Protein AF-0000000084945808 (afdb_homodimer)

Radius of gyration: 33.55 Å; Cα contacts (8 Å, |Δi|>4): 1418; chains: 2; bounding box: 160×93×65 Å

pLDDT: mean 88.66, std 17.05, range [27.62, 98.94]

Solvent-accessible surface area (backbone atoms only — not comparable to full-atom values): 38827 Å² total; per-residue (Å²): 116,73,78,64,50,66,64,60,63,72,65,63,84,70,68,75,80,68,72,74,66,69,70,68,73,70,74,68,76,64,56,62,34,57,46,80,32,46,63,81,86,49,52,31,32,42,55,72,79,86,47,75,43,38,55,60,51,22,72,74,26,59,91,43,71,42,35,50,48,57,44,52,52,50,53,59,63,38,43,81,81,48,42,43,88,70,27,36,29,32,68,32,83,75,76,38,58,71,49,48,53,45,34,59,40,77,38,76,53,55,82,82,39,74,43,30,55,34,49,52,47,85,40,68,58,89,85,37,58,31,36,40,36,54,72,48,74,47,52,36,32,31,23,36,76,57,90,94,40,74,44,82,62,30,35,38,34,35,41,31,33,45,61,20,35,69,86,69,41,77,47,84,63,82,70,58,61,69,60,51,51,51,54,44,57,52,34,50,53,37,48,50,53,48,39,46,70,35,86,96,38,46,88,46,35,32,38,43,30,29,29,43,52,51,55,68,79,74,38,93,54,60,41,42,53,42,35,38,24,59,23,64,102,46,80,38,74,76,42,79,47,57,50,46,69,35,52,45,92,35,71,66,32,34,73,70,36,50,68,62,42,51,38,48,50,51,46,50,51,50,51,45,70,70,40,92,41,66,61,46,74,41,34,40,35,37,28,51,78,83,36,67,53,33,34,43,30,46,37,38,41,54,69,53,46,44,63,54,46,51,37,50,52,30,43,51,36,51,44,44,57,71,60,52,78,77,32,31,36,38,34,45,32,24,43,96,88,37,78,48,32,40,34,40,22,49,57,90,50,69,33,39,52,44,66,70,119,116,75,78,66,55,68,64,61,69,70,65,64,85,69,71,76,82,69,73,77,72,67,73,69,73,69,75,67,77,63,57,63,33,57,46,82,33,48,63,81,86,49,53,31,33,42,57,72,78,86,47,75,43,38,56,60,50,21,72,74,26,62,92,42,72,43,36,52,48,56,42,52,50,50,52,58,65,38,42,82,81,48,43,42,87,70,29,35,29,30,69,33,82,74,75,38,57,71,50,49,54,44,35,57,39,76,38,75,52,55,82,82,40,74,43,31,55,33,48,52,46,84,38,69,57,88,85,35,60,32,34,40,36,52,71,49,74,46,53,36,32,32,22,36,76,58,89,94,42,74,44,82,63,30,35,36,33,35,41,30,32,47,62,20,35,68,86,69,39,77,46,85,64,82,68,57,62,69,60,54,52,53,50,45,56,53,34,51,53,37,48,52,54,46,41,48,70,35,85,95,37,47,88,46,36,32,40,41,29,29,29,43,50,51,54,69,79,72,38,94,54,62,40,42,52,43,34,38,23,58,24,64,101,45,81,39,73,74,43,78,47,55,51,48,70,34,50,45,93,36,71,66,33,35,73,70,36,50,67,62,42,52,37,48,50,50,47,50,51,52,52,44,69,70,40,92,42,66,62,47,73,40,34,39,36,36,26,50,76,81,36,69,53,33,35,42,30,44,37,37,40,55,71,53,47,42,62,54,47,52,38,50,53,29,44,50,36,52,43,46,56,71,60,53,78,77,34,31,36,38,34,44,31,24,41,95,89,37,77,48,32,40,34,41,22,48,58,89,50,70,32,39,52,44,66,73,118

Foldseek 3Di:
DVVVVVVPPVPPPPDDPPPPPVPPPCPVQFDWDDCVVDDQLDATETDDDDAPCVVLVCVVDVPAPQNCVVVSVLSNVCCVPAPRVFKHKYFDDPCHPVNFCLQQPAEQDCVVRVLHLFDHQQDDFQNAHRKGFFSGKGKMWIFGDDPSDTHTQEMEIEGETQIDHPVRHFDLDDHDVVRSLVSQVVNLQSVLVVLCVDPSRVQHKYWYWYWYADRVSVDNAGTGIFWIFTAGNHTGDIDGWDKDKDKPPDPVVCVLCVLVNVLVVVLVVQLCVLAPDDKDKMKMFIDTPSHTAEMEIEIEHADDDVVRVVSSQVSSQVSCQVRDADHKYKYFYDYPRHTAKIWTDHHPGGIDIGGPD/DVVVVVVPPVPPPPDDPPPPPPPPPCPVQFDWDDCVVDDQLDATETEDDDAPCVVLVCVVDVPAPQNCVVVSVLSNVCCVPAPRVFKHKYFDDPCHPVNFCLQQPAEQDCVVRVLHLFDHQQDDFQNAHRKGFFSGKGKMWIFGDDPSDTHTQEMEIEGETQIDHPVRHFDLDDHDVVSSLVSLVVNLQSVLVVLCVDPSRVQHKYWYWYWYADRPSVDRAGTGIFWIFTAGNHTHDIDGWDKDKDKPPDPVVCVLCVLVNVLVVVLVVQLCVLAPDDKDKMKMFIDTPSHTAEMEIEIEHADDDVVRVVSSQVSSQVSCQVRDADHKYKYFYDYPRHTAWIWTDHHPGGIDIGGPD

Nearest PDB structures (foldseek):
  4hn3-assembly1_A  TM=8.907E-01  e=7.236E-29  Listeria monocytogenes EGD-e
  4hn3-assembly2_C  TM=8.906E-01  e=4.549E-28  Listeria monocytogenes EGD-e
  4hn3-assembly2_D  TM=8.856E-01  e=1.580E-27  Listeria monocytogenes EGD-e
  3ib5-assembly1_A-2  TM=8.619E-01  e=2.045E-25  Ligilactobacillus salivarius UCC118
  3n2q-assembly1_A-2  TM=5.381E-01  e=2.049E-19  Bacillus cereus ATCC 14579

Sequence (714 aa):
MKKIVALLAIALVLSGCSDAKETVENQTANDVSTTDSLDDSFYRVVNFNTNLSREDYYTAFGNTMDFQTIGRELQILSTDHFSTNDYYMSEGQYLKTDDMNQLLKRSEDTSKYPYTLQAQRGTTIGGVANPIMVSTVHEQDYYEKNGSEYVLKGLSLAIVLDPRDEKNERLDTSLDESLVVDFGREAISKLYKYLQSKKDLKDIPANICVYYATNTNESDINGRYILKSYCDGSVGNIETLDYKNYMFTSTEATAADEDTASQFEIFKSNMKKAATEAVGVIGYGRYKNGQIQSMKINLKVNIKTYTELLYLISTAADELNTQFSGFDIKVLVSSQDQLEALIVKDKGEDAKSILLYMKKIVALLAIALVLSGCSDAKETVENQTANDVSTTDSLDDSFYRVVNFNTNLSREDYYTAFGNTMDFQTIGRELQILSTDHFSTNDYYMSEGQYLKTDDMNQLLKRSEDTSKYPYTLQAQRGTTIGGVANPIMVSTVHEQDYYEKNGSEYVLKGLSLAIVLDPRDEKNERLDTSLDESLVVDFGREAISKLYKYLQSKKDLKDIPANICVYYATNTNESDINGRYILKSYCDGSVGNIETLDYKNYMFTSTEATAADEDTASQFEIFKSNMKKAATEAVGVIGYGRYKNGQIQSMKINLKVNIKTYTELLYLISTAADELNTQFSGFDIKVLVSSQDQLEALIVKDKGEDAKSILLY

InterPro domains:
  IPR011426 CamS sex pheromone cAM373 [PF07537] (54-350)

Structure (mmCIF, N/CA/C/O backbone):
data_AF-0000000084945808-model_v1
#
loop_
_entity.id
_entity.type
_entity.pdbx_description
1 polymer 'CamS sex pheromone family protein'
#
loop_
_atom_site.group_PDB
_atom_site.id
_atom_site.type_symbol
_atom_site.label_atom_id
_atom_site.label_alt_id
_atom_site.label_comp_id
_atom_site.label_asym_id
_atom_site.label_entity_id
_atom_site.label_seq_id
_atom_site.pdbx_PDB_ins_code
_atom_site.Cartn_x
_atom_site.Cartn_y
_atom_site.Cartn_z
_atom_site.occupancy
_atom_site.B_iso_or_equiv
_atom_site.auth_seq_id
_atom_site.auth_comp_id
_atom_site.auth_asym_id
_atom_site.auth_atom_id
_atom_site.pdbx_PDB_model_num
ATOM 1 N N . MET A 1 1 ? -78.438 -39.688 4.328 1 27.62 1 MET A N 1
ATOM 2 C CA . MET A 1 1 ? -78.125 -39.375 2.936 1 27.62 1 MET A CA 1
ATOM 3 C C . MET A 1 1 ? -77.312 -38.062 2.832 1 27.62 1 MET A C 1
ATOM 5 O O . MET A 1 1 ? -76.562 -37.844 1.891 1 27.62 1 MET A O 1
ATOM 9 N N . LYS A 1 2 ? -77.875 -37.062 3.684 1 31.89 2 LYS A N 1
ATOM 10 C CA . LYS A 1 2 ? -77.438 -35.688 3.504 1 31.89 2 LYS A CA 1
ATOM 11 C C . LYS A 1 2 ? -76 -35.531 3.99 1 31.89 2 LYS A C 1
ATOM 13 O O . LYS A 1 2 ? -75.25 -34.656 3.523 1 31.89 2 LYS A O 1
ATOM 18 N N . LYS A 1 3 ? -75.688 -36.219 5.211 1 35.91 3 LYS A N 1
ATOM 19 C CA . LYS A 1 3 ? -74.375 -36.094 5.855 1 35.91 3 LYS A CA 1
ATOM 20 C C . LYS A 1 3 ? -73.312 -36.688 4.973 1 35.91 3 LYS A C 1
ATOM 22 O O . LYS A 1 3 ? -72.125 -36.406 5.164 1 35.91 3 LYS A O 1
ATOM 27 N N . ILE A 1 4 ? -73.688 -37.781 4.258 1 37.44 4 ILE A N 1
ATOM 28 C CA . ILE A 1 4 ? -72.75 -38.562 3.455 1 37.44 4 ILE A CA 1
ATOM 29 C C . ILE A 1 4 ? -72.312 -37.75 2.238 1 37.44 4 ILE A C 1
ATOM 31 O O . ILE A 1 4 ? -71.312 -38.062 1.622 1 37.44 4 ILE A O 1
ATOM 35 N N . VAL A 1 5 ? -73.312 -36.844 1.818 1 37.97 5 VAL A N 1
ATOM 36 C CA . VAL A 1 5 ? -73.062 -36.25 0.502 1 37.97 5 VAL A CA 1
ATOM 37 C C . VAL A 1 5 ? -71.938 -35.219 0.594 1 37.97 5 VAL A C 1
ATOM 39 O O . VAL A 1 5 ? -71.312 -34.875 -0.417 1 37.97 5 VAL A O 1
ATOM 42 N N . ALA A 1 6 ? -71.938 -34.531 1.874 1 38.06 6 ALA A N 1
ATOM 43 C CA . ALA A 1 6 ? -71.062 -33.375 1.894 1 38.06 6 ALA A CA 1
ATOM 44 C C . ALA A 1 6 ? -69.625 -33.844 1.805 1 38.06 6 ALA A C 1
ATOM 46 O O . ALA A 1 6 ? -68.688 -33 1.565 1 38.06 6 ALA A O 1
ATOM 47 N N . LEU A 1 7 ? -69.312 -35.156 2.301 1 36.16 7 LEU A N 1
ATOM 48 C CA . LEU A 1 7 ? -67.938 -35.625 2.346 1 36.16 7 LEU A CA 1
ATOM 49 C C . LEU A 1 7 ? -67.375 -35.781 0.939 1 36.16 7 LEU A C 1
ATOM 51 O O . LEU A 1 7 ? -66.188 -35.719 0.754 1 36.16 7 LEU A O 1
ATOM 55 N N . LEU A 1 8 ? -68.312 -36.219 0.034 1 35.69 8 LEU A N 1
ATOM 56 C CA . LEU A 1 8 ? -67.75 -36.688 -1.244 1 35.69 8 LEU A CA 1
ATOM 57 C C . LEU A 1 8 ? -67.25 -35.5 -2.072 1 35.69 8 LEU A C 1
ATOM 59 O O . LEU A 1 8 ? -66.438 -35.719 -3.002 1 35.69 8 LEU A O 1
ATOM 63 N N . ALA A 1 9 ? -68 -34.312 -1.856 1 34.5 9 ALA A N 1
ATOM 64 C CA . ALA A 1 9 ? -67.688 -33.344 -2.891 1 34.5 9 ALA A CA 1
ATOM 65 C C . ALA A 1 9 ? -66.25 -32.875 -2.814 1 34.5 9 ALA A C 1
ATOM 67 O O . ALA A 1 9 ? -65.75 -32.25 -3.752 1 34.5 9 ALA A O 1
ATOM 68 N N . ILE A 1 10 ? -65.625 -32.906 -1.558 1 36.53 10 ILE A N 1
ATOM 69 C CA . ILE A 1 10 ? -64.375 -32.156 -1.452 1 36.53 10 ILE A CA 1
ATOM 70 C C . ILE A 1 10 ? -63.25 -32.844 -2.221 1 36.53 10 ILE A C 1
ATOM 72 O O . ILE A 1 10 ? -62.125 -32.375 -2.256 1 36.53 10 ILE A O 1
ATOM 76 N N . ALA A 1 11 ? -63.469 -34.125 -2.656 1 33.69 11 ALA A N 1
ATOM 77 C CA . ALA A 1 11 ? -62.375 -34.906 -3.201 1 33.69 11 ALA A CA 1
ATOM 78 C C . ALA A 1 11 ? -61.844 -34.281 -4.492 1 33.69 11 ALA A C 1
ATOM 80 O O . ALA A 1 11 ? -60.75 -34.625 -4.934 1 33.69 11 ALA A O 1
ATOM 81 N N . LEU A 1 12 ? -62.812 -33.75 -5.305 1 33.94 12 LEU A N 1
ATOM 82 C CA . LEU A 1 12 ? -62.438 -33.75 -6.711 1 33.94 12 LEU A CA 1
ATOM 83 C C . LEU A 1 12 ? -61.312 -32.75 -6.965 1 33.94 12 LEU A C 1
ATOM 85 O O . LEU A 1 12 ? -60.656 -32.781 -8.008 1 33.94 12 LEU A O 1
ATOM 89 N N . VAL A 1 13 ? -61.5 -31.531 -6.43 1 36.06 13 VAL A N 1
ATOM 90 C CA . VAL A 1 13 ? -60.812 -30.469 -7.176 1 36.06 13 VAL A CA 1
ATOM 91 C C . VAL A 1 13 ? -59.312 -30.578 -6.961 1 36.06 13 VAL A C 1
ATOM 93 O O . VAL A 1 13 ? -58.688 -29.625 -6.508 1 36.06 13 VAL A O 1
ATOM 96 N N . LEU A 1 14 ? -58.719 -31.688 -6.41 1 33.16 14 LEU A N 1
ATOM 97 C CA . LEU A 1 14 ? -57.281 -31.688 -6.105 1 33.16 14 LEU A CA 1
ATOM 98 C C . LEU A 1 14 ? -56.438 -31.734 -7.383 1 33.16 14 LEU A C 1
ATOM 100 O O . LEU A 1 14 ? -55.25 -31.984 -7.34 1 33.16 14 LEU A O 1
ATOM 104 N N . SER A 1 15 ? -57.094 -31.906 -8.547 1 30.09 15 SER A N 1
ATOM 105 C CA . SER A 1 15 ? -56.25 -32.438 -9.609 1 30.09 15 SER A CA 1
ATOM 106 C C . SER A 1 15 ? -55.094 -31.516 -9.906 1 30.09 15 SER A C 1
ATOM 108 O O . SER A 1 15 ? -53.938 -31.938 -9.914 1 30.09 15 SER A O 1
ATOM 110 N N . GLY A 1 16 ? -55.125 -30.766 -11.141 1 33.69 16 GLY A N 1
ATOM 111 C CA . GLY A 1 16 ? -54.219 -30.656 -12.273 1 33.69 16 GLY A CA 1
ATOM 112 C C . GLY A 1 16 ? -53.188 -29.562 -12.117 1 33.69 16 GLY A C 1
ATOM 113 O O . GLY A 1 16 ? -52.75 -28.969 -13.102 1 33.69 16 GLY A O 1
ATOM 114 N N . CYS A 1 17 ? -53.156 -28.906 -10.969 1 31.34 17 CYS A N 1
ATOM 115 C CA . CYS A 1 17 ? -52.188 -27.828 -11.062 1 31.34 17 CYS A CA 1
ATOM 116 C C . CYS A 1 17 ? -50.812 -28.359 -11.43 1 31.34 17 CYS A C 1
ATOM 118 O O . CYS A 1 17 ? -50.188 -29.031 -10.617 1 31.34 17 CYS A O 1
ATOM 120 N N . SER A 1 18 ? -50.688 -28.875 -12.734 1 32.44 18 SER A N 1
ATOM 121 C CA . SER A 1 18 ? -49.375 -29.078 -13.289 1 32.44 18 SER A CA 1
ATOM 122 C C . SER A 1 18 ? -48.438 -27.906 -12.961 1 32.44 18 SER A C 1
ATOM 124 O O . SER A 1 18 ? -48.781 -26.75 -13.219 1 32.44 18 SER A O 1
ATOM 126 N N . ASP A 1 19 ? -47.875 -28.016 -11.883 1 30.97 19 ASP A N 1
ATOM 127 C CA . ASP A 1 19 ? -46.844 -27.062 -11.508 1 30.97 19 ASP A CA 1
ATOM 128 C C . ASP A 1 19 ? -45.875 -26.812 -12.664 1 30.97 19 ASP A C 1
ATOM 130 O O . ASP A 1 19 ? -45.094 -27.688 -13.047 1 30.97 19 ASP A O 1
ATOM 134 N N . ALA A 1 20 ? -46.406 -26.109 -13.68 1 32.78 20 ALA A N 1
ATOM 135 C CA . ALA A 1 20 ? -45.438 -25.531 -14.602 1 32.78 20 ALA A CA 1
ATOM 136 C C . ALA A 1 20 ? -44.219 -25 -13.844 1 32.78 20 ALA A C 1
ATOM 138 O O . ALA A 1 20 ? -44.281 -23.953 -13.195 1 32.78 20 ALA A O 1
ATOM 139 N N . LYS A 1 21 ? -43.594 -25.938 -13.25 1 31.38 21 LYS A N 1
ATOM 140 C CA . LYS A 1 21 ? -42.25 -25.5 -12.898 1 31.38 21 LYS A CA 1
ATOM 141 C C . LYS A 1 21 ? -41.531 -24.938 -14.117 1 31.38 21 LYS A C 1
ATOM 143 O O . LYS A 1 21 ? -41.125 -25.688 -15.008 1 31.38 21 LYS A O 1
ATOM 148 N N . GLU A 1 22 ? -42 -23.859 -14.578 1 30.77 22 GLU A N 1
ATOM 149 C CA . GLU A 1 22 ? -41.031 -23.156 -15.422 1 30.77 22 GLU A CA 1
ATOM 150 C C . GLU A 1 22 ? -39.625 -23.297 -14.875 1 30.77 22 GLU A C 1
ATOM 152 O O . GLU A 1 22 ? -39.344 -22.922 -13.742 1 30.77 22 GLU A O 1
ATOM 157 N N . THR A 1 23 ? -39.062 -24.344 -15.195 1 29.98 23 THR A N 1
ATOM 158 C CA . THR A 1 23 ? -37.625 -24.359 -15.062 1 29.98 23 THR A CA 1
ATOM 159 C C . THR A 1 23 ? -37.031 -23.047 -15.547 1 29.98 23 THR A C 1
ATOM 161 O O . THR A 1 23 ? -37 -22.766 -16.75 1 29.98 23 THR A O 1
ATOM 164 N N . VAL A 1 24 ? -37.406 -21.953 -14.922 1 31.02 24 VAL A N 1
ATOM 165 C CA . VAL A 1 24 ? -36.5 -20.844 -15.148 1 31.02 24 VAL A CA 1
ATOM 166 C C . VAL A 1 24 ? -35.062 -21.359 -15.219 1 31.02 24 VAL A C 1
ATOM 168 O O . VAL A 1 24 ? -34.5 -21.812 -14.219 1 31.02 24 VAL A O 1
ATOM 171 N N . GLU A 1 25 ? -34.75 -22 -16.25 1 31.81 25 GLU A N 1
ATOM 172 C CA . GLU A 1 25 ? -33.344 -22.062 -16.531 1 31.81 25 GLU A CA 1
ATOM 173 C C . GLU A 1 25 ? -32.625 -20.781 -16.125 1 31.81 25 GLU A C 1
ATOM 175 O O . GLU A 1 25 ? -32.844 -19.719 -16.734 1 31.81 25 GLU A O 1
ATOM 180 N N . ASN A 1 26 ? -32.531 -20.484 -14.945 1 32.12 26 ASN A N 1
ATOM 181 C CA . ASN A 1 26 ? -31.672 -19.438 -14.367 1 32.12 26 ASN A CA 1
ATOM 182 C C . ASN A 1 26 ? -30.328 -19.375 -15.07 1 32.12 26 ASN A C 1
ATOM 184 O O . ASN A 1 26 ? -29.422 -20.156 -14.766 1 32.12 26 ASN A O 1
ATOM 188 N N . GLN A 1 27 ? -30.219 -19.203 -16.281 1 36.25 27 GLN A N 1
ATOM 189 C CA . GLN A 1 27 ? -28.938 -18.719 -16.828 1 36.25 27 GLN A CA 1
ATOM 190 C C . GLN A 1 27 ? -28.328 -17.656 -15.922 1 36.25 27 GLN A C 1
ATOM 192 O O . GLN A 1 27 ? -28.797 -16.531 -15.875 1 36.25 27 GLN A O 1
ATOM 197 N N . THR A 1 28 ? -27.953 -17.969 -14.781 1 40.5 28 THR A N 1
ATOM 198 C CA . THR A 1 28 ? -27.203 -17.047 -13.93 1 40.5 28 THR A CA 1
ATOM 199 C C . THR A 1 28 ? -26.062 -16.406 -14.711 1 40.5 28 THR A C 1
ATOM 201 O O . THR A 1 28 ? -25.172 -17.094 -15.211 1 40.5 28 THR A O 1
ATOM 204 N N . ALA A 1 29 ? -26.312 -15.406 -15.398 1 47.19 29 ALA A N 1
ATOM 205 C CA . ALA A 1 29 ? -25.266 -14.562 -15.977 1 47.19 29 ALA A CA 1
ATOM 206 C C . ALA A 1 29 ? -24.016 -14.57 -15.102 1 47.19 29 ALA A C 1
ATOM 208 O O . ALA A 1 29 ? -24.047 -14.133 -13.953 1 47.19 29 ALA A O 1
ATOM 209 N N . ASN A 1 30 ? -23.094 -15.531 -15.508 1 59.5 30 ASN A N 1
ATOM 210 C CA . ASN A 1 30 ? -21.812 -15.477 -14.797 1 59.5 30 ASN A CA 1
ATOM 211 C C . ASN A 1 30 ? -21.234 -14.07 -14.797 1 59.5 30 ASN A C 1
ATOM 213 O O . ASN A 1 30 ? -21.25 -13.391 -15.82 1 59.5 30 ASN A O 1
ATOM 217 N N . ASP A 1 31 ? -20.906 -13.555 -13.648 1 77.75 31 ASP A N 1
ATOM 218 C CA . ASP A 1 31 ? -20.25 -12.25 -13.555 1 77.75 31 ASP A CA 1
ATOM 219 C C . ASP A 1 31 ? -18.828 -12.32 -14.086 1 77.75 31 ASP A C 1
ATOM 221 O O . ASP A 1 31 ? -18.094 -13.281 -13.812 1 77.75 31 ASP A O 1
ATOM 225 N N . VAL A 1 32 ? -18.578 -11.633 -15.164 1 82.25 32 VAL A N 1
ATOM 226 C CA . VAL A 1 32 ? -17.234 -11.523 -15.742 1 82.25 32 VAL A CA 1
ATOM 227 C C . VAL A 1 32 ? -16.609 -10.18 -15.359 1 82.25 32 VAL A C 1
ATOM 229 O O . VAL A 1 32 ? -17.281 -9.148 -15.398 1 82.25 32 VAL A O 1
ATOM 232 N N . SER A 1 33 ? -15.383 -10.312 -14.945 1 81.12 33 SER A N 1
ATOM 233 C CA . SER A 1 33 ? -14.672 -9.078 -14.617 1 81.12 33 SER A CA 1
ATOM 234 C C . SER A 1 33 ? -14.164 -8.383 -15.875 1 81.12 33 SER A C 1
ATOM 236 O O . SER A 1 33 ? -14.094 -9 -16.953 1 81.12 33 SER A O 1
ATOM 238 N N . THR A 1 34 ? -13.891 -7.117 -15.789 1 82.5 34 THR A N 1
ATOM 239 C CA . THR A 1 34 ? -13.102 -6.434 -16.812 1 82.5 34 THR A CA 1
ATOM 240 C C . THR A 1 34 ? -11.633 -6.359 -16.406 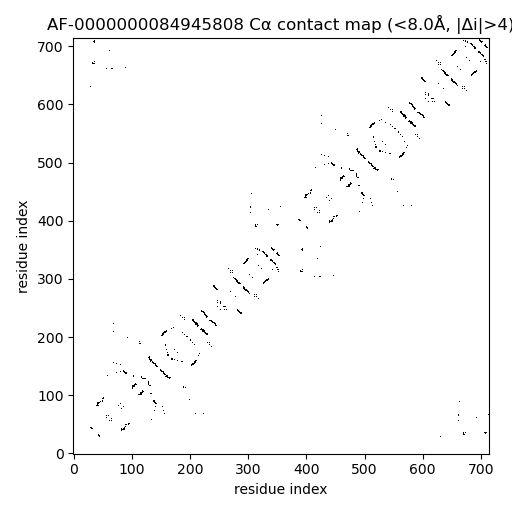1 82.5 34 THR A C 1
ATOM 242 O O . THR A 1 34 ? -11.258 -6.848 -15.336 1 82.5 34 THR A O 1
ATOM 245 N N . THR A 1 35 ? -10.781 -5.949 -17.266 1 83.56 35 THR A N 1
ATOM 246 C CA . THR A 1 35 ? -9.375 -5.711 -16.938 1 83.56 35 THR A CA 1
ATOM 247 C C . THR A 1 35 ? -9.023 -4.238 -17.141 1 83.56 35 THR A C 1
ATOM 249 O O . THR A 1 35 ? -7.855 -3.898 -17.328 1 83.56 35 THR A O 1
ATOM 252 N N . ASP A 1 36 ? -10.055 -3.375 -17.094 1 86.94 36 ASP A N 1
ATOM 253 C CA . ASP A 1 36 ? -9.867 -1.967 -17.422 1 86.94 36 ASP A CA 1
ATOM 254 C C . ASP A 1 36 ? -8.875 -1.301 -16.469 1 86.94 36 ASP A C 1
ATOM 256 O O . ASP A 1 36 ? -8.133 -0.402 -16.875 1 86.94 36 ASP A O 1
ATOM 260 N N . SER A 1 37 ? -8.852 -1.752 -15.266 1 92.5 37 SER A N 1
ATOM 261 C CA . SER A 1 37 ? -7.984 -1.131 -14.266 1 92.5 37 SER A CA 1
ATOM 262 C C . SER A 1 37 ? -6.609 -1.787 -14.242 1 92.5 37 SER A C 1
ATOM 264 O O . SER A 1 37 ? -5.734 -1.376 -13.484 1 92.5 37 SER A O 1
ATOM 266 N N . LEU A 1 38 ? -6.441 -2.873 -15 1 92.75 38 LEU A N 1
ATOM 267 C CA . LEU A 1 38 ? -5.211 -3.654 -15.062 1 92.75 38 LEU A CA 1
ATOM 268 C C . LEU A 1 38 ? -4.547 -3.516 -16.422 1 92.75 38 LEU A C 1
ATOM 270 O O . LEU A 1 38 ? -5.094 -2.873 -17.328 1 92.75 38 LEU A O 1
ATOM 274 N N . ASP A 1 39 ? -3.359 -3.986 -16.594 1 88.06 39 ASP A N 1
ATOM 275 C CA . ASP A 1 39 ? -2.707 -3.918 -17.891 1 88.06 39 ASP A CA 1
ATOM 276 C C . ASP A 1 39 ? -3.105 -5.105 -18.766 1 88.06 39 ASP A C 1
ATOM 278 O O . ASP A 1 39 ? -3.893 -5.957 -18.359 1 88.06 39 ASP A O 1
ATOM 282 N N . ASP A 1 40 ? -2.609 -5.219 -19.984 1 90.38 40 ASP A N 1
ATOM 283 C CA . ASP A 1 40 ? -3.059 -6.176 -20.984 1 90.38 40 ASP A CA 1
ATOM 284 C C . ASP A 1 40 ? -2.521 -7.574 -20.703 1 90.38 40 ASP A C 1
ATOM 286 O O . ASP A 1 40 ? -2.84 -8.531 -21.406 1 90.38 40 ASP A O 1
ATOM 290 N N . SER A 1 41 ? -1.796 -7.699 -19.656 1 91.44 41 SER A N 1
ATOM 291 C CA . SER A 1 41 ? -1.237 -9.008 -19.328 1 91.44 41 SER A CA 1
ATOM 292 C C . SER A 1 41 ? -2.195 -9.82 -18.469 1 91.44 41 SER A C 1
ATOM 294 O O . SER A 1 41 ? -1.953 -11 -18.203 1 91.44 41 SER A O 1
ATOM 296 N N . PHE A 1 42 ? -3.318 -9.258 -18.078 1 94.19 42 PHE A N 1
ATOM 297 C CA . PHE A 1 42 ? -4.27 -9.938 -17.203 1 94.19 42 PHE A CA 1
ATOM 298 C C . PHE A 1 42 ? -5.453 -10.469 -18.016 1 94.19 42 PHE A C 1
ATOM 300 O O . PHE A 1 42 ? -5.801 -9.914 -19.062 1 94.19 42 PHE A O 1
ATOM 307 N N . TYR A 1 43 ? -6.086 -11.516 -17.516 1 95.19 43 TYR A N 1
ATOM 308 C CA . TYR A 1 43 ? -7.262 -12.125 -18.125 1 95.19 43 TYR A CA 1
ATOM 309 C C . TYR A 1 43 ? -8.547 -11.539 -17.547 1 95.19 43 TYR A C 1
ATOM 311 O O . TYR A 1 43 ? -8.586 -11.164 -16.375 1 95.19 43 TYR A O 1
ATOM 319 N N . ARG A 1 44 ? -9.539 -11.469 -18.422 1 93.88 44 ARG A N 1
ATOM 320 C CA . ARG A 1 44 ? -10.891 -11.336 -17.875 1 93.88 44 ARG A CA 1
ATOM 321 C C . ARG A 1 44 ? -11.312 -12.602 -17.141 1 93.88 44 ARG A C 1
ATOM 323 O O . ARG A 1 44 ? -11.195 -13.703 -17.672 1 93.88 44 ARG A O 1
ATOM 330 N N . VAL A 1 45 ? -11.766 -12.461 -15.914 1 93.69 45 VAL A N 1
ATOM 331 C CA . VAL A 1 45 ? -12.055 -13.602 -15.055 1 93.69 45 VAL A CA 1
ATOM 332 C C . VAL A 1 45 ? -13.562 -13.844 -15.008 1 93.69 45 VAL A C 1
ATOM 334 O O . VAL A 1 45 ? -14.336 -12.922 -14.734 1 93.69 45 VAL A O 1
ATOM 337 N N . VAL A 1 46 ? -13.922 -15.062 -15.305 1 92.5 46 VAL A N 1
ATOM 338 C CA . VAL A 1 46 ? -15.312 -15.492 -15.156 1 92.5 46 VAL A CA 1
ATOM 339 C C . VAL A 1 46 ? -15.508 -16.141 -13.789 1 92.5 46 VAL A C 1
ATOM 341 O O . VAL A 1 46 ? -14.727 -17 -13.383 1 92.5 46 VAL A O 1
ATOM 344 N N . ASN A 1 47 ? -16.453 -15.648 -13.039 1 89.06 47 ASN A N 1
ATOM 345 C CA . ASN A 1 47 ? -16.75 -16.203 -11.719 1 89.06 47 ASN A CA 1
ATOM 346 C C . ASN A 1 47 ? -17.703 -17.391 -11.797 1 89.06 47 ASN A C 1
ATOM 348 O O . ASN A 1 47 ? -18.906 -17.203 -11.953 1 89.06 47 ASN A O 1
ATOM 352 N N . PHE A 1 48 ? -17.156 -18.578 -11.711 1 87.81 48 PHE A N 1
ATOM 353 C CA . PHE A 1 48 ? -17.953 -19.812 -11.664 1 87.81 48 PHE A CA 1
ATOM 354 C C . PHE A 1 48 ? -18.125 -20.281 -10.227 1 87.81 48 PHE A C 1
ATOM 356 O O . PHE A 1 48 ? -18 -19.484 -9.281 1 87.81 48 PHE A O 1
ATOM 363 N N . ASN A 1 49 ? -18.5 -21.5 -10.047 1 79 49 ASN A N 1
ATOM 364 C CA . ASN A 1 49 ? -18.688 -22.047 -8.711 1 79 49 ASN A CA 1
ATOM 365 C C . ASN A 1 49 ? -17.359 -22.188 -7.969 1 79 49 ASN A C 1
ATOM 367 O O . ASN A 1 49 ? -16.297 -22.297 -8.594 1 79 49 ASN A O 1
ATOM 371 N N . THR A 1 50 ? -17.438 -22.156 -6.672 1 81.38 50 THR A N 1
ATOM 372 C CA . THR A 1 50 ? -16.25 -22.266 -5.824 1 81.38 50 THR A CA 1
ATOM 373 C C . THR A 1 50 ? -15.711 -23.703 -5.836 1 81.38 50 THR A C 1
ATOM 375 O O . THR A 1 50 ? -16.484 -24.656 -5.711 1 81.38 50 THR A O 1
ATOM 378 N N . ASN A 1 51 ? -14.477 -23.766 -6.18 1 82.12 51 ASN A N 1
ATOM 379 C CA . ASN A 1 51 ? -13.773 -25.031 -6.02 1 82.12 51 ASN A CA 1
ATOM 380 C C . ASN A 1 51 ? -13.312 -25.25 -4.578 1 82.12 51 ASN A C 1
ATOM 382 O O . ASN A 1 51 ? -12.477 -24.5 -4.074 1 82.12 51 ASN A O 1
ATOM 386 N N . LEU A 1 52 ? -13.75 -26.266 -3.891 1 78.75 52 LEU A N 1
ATOM 387 C CA . LEU A 1 52 ? -13.484 -26.469 -2.473 1 78.75 52 LEU A CA 1
ATOM 388 C C . LEU A 1 52 ? -12.016 -26.844 -2.246 1 78.75 52 LEU A C 1
ATOM 390 O O . LEU A 1 52 ? -11.5 -26.672 -1.141 1 78.75 52 LEU A O 1
ATOM 394 N N . SER A 1 53 ? -11.375 -27.281 -3.234 1 83.12 53 SER A N 1
ATOM 395 C CA . SER A 1 53 ? -9.977 -27.672 -3.09 1 83.12 53 SER A CA 1
ATOM 396 C C . SER A 1 53 ? -9.086 -26.453 -2.844 1 83.12 53 SER A C 1
ATOM 398 O O . SER A 1 53 ? -7.938 -26.609 -2.424 1 83.12 53 SER A O 1
ATOM 400 N N . ARG A 1 54 ? -9.633 -25.297 -2.973 1 85.94 54 ARG A N 1
ATOM 401 C CA . ARG A 1 54 ? -8.859 -24.078 -2.787 1 85.94 54 ARG A CA 1
ATOM 402 C C . ARG A 1 54 ? -8.445 -23.906 -1.331 1 85.94 54 ARG A C 1
ATOM 404 O O . ARG A 1 54 ? -7.488 -23.188 -1.033 1 85.94 54 ARG A O 1
ATOM 411 N N . GLU A 1 55 ? -9.141 -24.547 -0.421 1 85.38 55 GLU A N 1
ATOM 412 C CA . GLU A 1 55 ? -8.82 -24.469 1 1 85.38 55 GLU A CA 1
ATOM 413 C C . GLU A 1 55 ? -7.434 -25.031 1.289 1 85.38 55 GLU A C 1
ATOM 415 O O . GLU A 1 55 ? -6.688 -24.469 2.098 1 85.38 55 GLU A O 1
ATOM 420 N N . ASP A 1 56 ? -7.137 -26.125 0.611 1 84.06 56 ASP A N 1
ATOM 421 C CA . ASP A 1 56 ? -5.828 -26.734 0.798 1 84.06 56 ASP A CA 1
ATOM 422 C C . ASP A 1 56 ? -4.715 -25.828 0.29 1 84.06 56 ASP A C 1
ATOM 424 O O . ASP A 1 56 ? -3.664 -25.703 0.926 1 84.06 56 ASP A O 1
ATOM 428 N N . TYR A 1 57 ? -4.977 -25.281 -0.784 1 87 57 TYR A N 1
ATOM 429 C CA . TYR A 1 57 ? -4.043 -24.312 -1.356 1 87 57 TYR A CA 1
ATOM 430 C C . TYR A 1 57 ? -3.803 -23.156 -0.399 1 87 57 TYR A C 1
ATOM 432 O O . TYR A 1 57 ? -2.656 -22.797 -0.119 1 87 57 TYR A O 1
ATOM 440 N N . TYR A 1 58 ? -4.824 -22.609 0.147 1 87.75 58 TYR A N 1
ATOM 441 C CA . TYR A 1 58 ? -4.742 -21.453 1.044 1 87.75 58 TYR A CA 1
ATOM 442 C C . TYR A 1 58 ? -4.02 -21.828 2.334 1 87.75 58 TYR A C 1
ATOM 444 O O . TYR A 1 58 ? -3.215 -21.047 2.848 1 87.75 58 TYR A O 1
ATOM 452 N N . THR A 1 59 ? -4.332 -22.938 2.842 1 85.5 59 THR A N 1
ATOM 453 C CA . THR A 1 59 ? -3.705 -23.391 4.078 1 85.5 59 THR A CA 1
ATOM 454 C C . THR A 1 59 ? -2.191 -23.5 3.912 1 85.5 59 THR A C 1
ATOM 456 O O . THR A 1 59 ? -1.435 -23.125 4.816 1 85.5 59 THR A O 1
ATOM 459 N N . ALA A 1 60 ? -1.823 -23.922 2.748 1 84.12 60 ALA A N 1
ATOM 460 C CA . ALA A 1 60 ? -0.402 -24.156 2.508 1 84.12 60 ALA A CA 1
ATOM 461 C C . ALA A 1 60 ? 0.323 -22.844 2.191 1 84.12 60 ALA A C 1
ATOM 463 O O . ALA A 1 60 ? 1.469 -22.641 2.602 1 84.12 60 ALA A O 1
ATOM 464 N N . PHE A 1 61 ? -0.372 -21.922 1.521 1 86.19 61 PHE A N 1
ATOM 465 C CA . PHE A 1 61 ? 0.422 -20.844 0.939 1 86.19 61 PHE A CA 1
ATOM 466 C C . PHE A 1 61 ? -0.217 -19.5 1.219 1 86.19 61 PHE A C 1
ATOM 468 O O . PHE A 1 61 ? 0.365 -18.453 0.91 1 86.19 61 PHE A O 1
ATOM 475 N N . GLY A 1 62 ? -1.299 -19.453 1.837 1 81.81 62 GLY A N 1
ATOM 476 C CA . GLY A 1 62 ? -2.074 -18.234 2.012 1 81.81 62 GLY A CA 1
ATOM 477 C C . GLY A 1 62 ? -1.322 -17.141 2.76 1 81.81 62 GLY A C 1
ATOM 478 O O . GLY A 1 62 ? -1.569 -15.961 2.555 1 81.81 62 GLY A O 1
ATOM 479 N N . ASN A 1 63 ? -0.377 -17.547 3.598 1 78.44 63 ASN A N 1
ATOM 480 C CA . ASN A 1 63 ? 0.348 -16.594 4.426 1 78.44 63 ASN A CA 1
ATOM 481 C C . ASN A 1 63 ? 1.789 -16.422 3.957 1 78.44 63 ASN A C 1
ATOM 483 O O . ASN A 1 63 ? 2.648 -15.977 4.719 1 78.44 63 ASN A O 1
ATOM 487 N N . THR A 1 64 ? 1.977 -16.875 2.729 1 80.94 64 THR A N 1
ATOM 488 C CA . THR A 1 64 ? 3.324 -16.781 2.176 1 80.94 64 THR A CA 1
ATOM 489 C C . THR A 1 64 ? 3.334 -15.914 0.92 1 80.94 64 THR A C 1
ATOM 491 O O . THR A 1 64 ? 2.281 -15.648 0.335 1 80.94 64 THR A O 1
ATOM 494 N N . MET A 1 65 ? 4.5 -15.5 0.517 1 77.69 65 MET A N 1
ATOM 495 C CA . MET A 1 65 ? 4.656 -14.711 -0.703 1 77.69 65 MET A CA 1
ATOM 496 C C . MET A 1 65 ? 4.453 -15.578 -1.94 1 77.69 65 MET A C 1
ATOM 498 O O . MET A 1 65 ? 4.234 -15.062 -3.037 1 77.69 65 MET A O 1
ATOM 502 N N . ASP A 1 66 ? 4.453 -16.875 -1.733 1 89.62 66 ASP A N 1
ATOM 503 C CA . ASP A 1 66 ? 4.258 -17.797 -2.854 1 89.62 66 ASP A CA 1
ATOM 504 C C . ASP A 1 66 ? 2.826 -17.719 -3.379 1 89.62 66 ASP A C 1
ATOM 506 O O . ASP A 1 66 ? 2.57 -18.031 -4.543 1 89.62 66 ASP A O 1
ATOM 510 N N . PHE A 1 67 ? 1.938 -17.312 -2.486 1 87.44 67 PHE A N 1
ATOM 511 C CA . PHE A 1 67 ? 0.52 -17.266 -2.822 1 87.44 67 PHE A CA 1
ATOM 512 C C . PHE A 1 67 ? 0.292 -16.5 -4.121 1 87.44 67 PHE A C 1
ATOM 514 O O . PHE A 1 67 ? -0.283 -17.047 -5.07 1 87.44 67 PHE A O 1
ATOM 521 N N . GLN A 1 68 ? 0.792 -15.289 -4.223 1 88.06 68 GLN A N 1
ATOM 522 C CA . GLN A 1 68 ? 0.59 -14.477 -5.418 1 88.06 68 GLN A CA 1
ATOM 523 C C . GLN A 1 68 ? 1.448 -14.977 -6.574 1 88.06 68 GLN A C 1
ATOM 525 O O . GLN A 1 68 ? 0.999 -15.008 -7.723 1 88.06 68 GLN A O 1
ATOM 530 N N . THR A 1 69 ? 2.615 -15.414 -6.234 1 91.62 69 THR A N 1
ATOM 531 C CA . THR A 1 69 ? 3.555 -15.805 -7.281 1 91.62 69 THR A CA 1
ATOM 532 C C . THR A 1 69 ? 3.061 -17.047 -8.016 1 91.62 69 THR A C 1
ATOM 534 O O . THR A 1 69 ? 3.135 -17.125 -9.242 1 91.62 69 THR A O 1
ATOM 537 N N . ILE A 1 70 ? 2.541 -18 -7.289 1 95.06 70 ILE A N 1
ATOM 538 C CA . ILE A 1 70 ? 2.037 -19.219 -7.914 1 95.06 70 ILE A CA 1
ATOM 539 C C . ILE A 1 70 ? 0.93 -18.875 -8.906 1 95.06 70 ILE A C 1
ATOM 541 O O . ILE A 1 70 ? 0.966 -19.297 -10.062 1 95.06 70 ILE A O 1
ATOM 545 N N . GLY A 1 71 ? 0.017 -18.125 -8.461 1 94.31 71 GLY A N 1
ATOM 546 C CA . GLY A 1 71 ? -1.11 -17.781 -9.312 1 94.31 71 GLY A CA 1
ATOM 547 C C . GLY A 1 71 ? -0.725 -16.891 -10.484 1 94.31 71 GLY A C 1
ATOM 548 O O . GLY A 1 71 ? -1.049 -17.203 -11.633 1 94.31 71 GLY A O 1
ATOM 549 N N . ARG A 1 72 ? 0.003 -15.812 -10.242 1 94 72 ARG A N 1
ATOM 550 C CA . ARG A 1 72 ? 0.311 -14.82 -11.266 1 94 72 ARG A CA 1
ATOM 551 C C . ARG A 1 72 ? 1.265 -15.391 -12.312 1 94 72 ARG A C 1
ATOM 553 O O . ARG A 1 72 ? 1.046 -15.227 -13.516 1 94 72 ARG A O 1
ATOM 560 N N . GLU A 1 73 ? 2.301 -16.047 -11.867 1 95.56 73 GLU A N 1
ATOM 561 C CA . GLU A 1 73 ? 3.277 -16.562 -12.82 1 95.56 73 GLU A CA 1
ATOM 562 C C . GLU A 1 73 ? 2.695 -17.703 -13.648 1 95.56 73 GLU A C 1
ATOM 564 O O . GLU A 1 73 ? 3.062 -17.891 -14.812 1 95.56 73 GLU A O 1
ATOM 569 N N . LEU A 1 74 ? 1.726 -18.469 -13.062 1 97.69 74 LEU A N 1
ATOM 570 C CA . LEU A 1 74 ? 1.049 -19.469 -13.875 1 97.69 74 LEU A CA 1
ATOM 571 C C . LEU A 1 74 ? 0.271 -18.812 -15.008 1 97.69 74 LEU A C 1
ATOM 573 O O . LEU A 1 74 ? 0.265 -19.312 -16.141 1 97.69 74 LEU A O 1
ATOM 577 N N . GLN A 1 75 ? -0.372 -17.703 -14.727 1 97 75 GLN A N 1
ATOM 578 C CA . GLN A 1 75 ? -1.066 -16.953 -15.766 1 97 75 GLN A CA 1
ATOM 579 C C . GLN A 1 75 ? -0.099 -16.5 -16.859 1 97 75 GLN A C 1
ATOM 581 O O . GLN A 1 75 ? -0.381 -16.656 -18.047 1 97 75 GLN A O 1
ATOM 586 N N . ILE A 1 76 ? 1.028 -15.977 -16.422 1 95.31 76 ILE A N 1
ATOM 587 C CA . ILE A 1 76 ? 2.02 -15.484 -17.375 1 95.31 76 ILE A CA 1
ATOM 588 C C . ILE A 1 76 ? 2.504 -16.625 -18.25 1 95.31 76 ILE A C 1
ATOM 590 O O . ILE A 1 76 ? 2.564 -16.484 -19.484 1 95.31 76 ILE A O 1
ATOM 594 N N . LEU A 1 77 ? 2.773 -17.75 -17.656 1 97.81 77 LEU A N 1
ATOM 595 C CA . LEU A 1 77 ? 3.23 -18.922 -18.422 1 97.81 77 LEU A CA 1
ATOM 596 C C . LEU A 1 77 ? 2.143 -19.422 -19.359 1 97.81 77 LEU A C 1
ATOM 598 O O . LEU A 1 77 ? 2.441 -20.031 -20.391 1 97.81 77 LEU A O 1
ATOM 602 N N . SER A 1 78 ? 0.931 -19.156 -19.047 1 98.19 78 SER A N 1
ATOM 603 C CA . SER A 1 78 ? -0.203 -19.625 -19.844 1 98.19 78 SER A CA 1
ATOM 604 C C . SER A 1 78 ? -0.408 -18.766 -21.094 1 98.19 78 SER A C 1
ATOM 606 O O . SER A 1 78 ? -1.032 -19.203 -22.047 1 98.19 78 SER A O 1
ATOM 608 N N . THR A 1 79 ? 0.043 -17.484 -21.062 1 97.12 79 THR A N 1
ATOM 609 C CA . THR A 1 79 ? -0.182 -16.578 -22.172 1 97.12 79 THR A CA 1
ATOM 610 C C . THR A 1 79 ? 0.494 -17.094 -23.438 1 97.12 79 THR A C 1
ATOM 612 O O . THR A 1 79 ? 0.123 -16.719 -24.547 1 97.12 79 THR A O 1
ATOM 615 N N . ASP A 1 80 ? 1.478 -17.984 -23.312 1 96.25 80 ASP A N 1
ATOM 616 C CA . ASP A 1 80 ? 2.135 -18.594 -24.469 1 96.25 80 ASP A CA 1
ATOM 617 C C . ASP A 1 80 ? 1.154 -19.438 -25.281 1 96.25 80 ASP A C 1
ATOM 619 O O . ASP A 1 80 ? 1.377 -19.688 -26.469 1 96.25 80 ASP A O 1
ATOM 623 N N . HIS A 1 81 ? 0.066 -19.844 -24.672 1 97.5 81 HIS A N 1
ATOM 624 C CA . HIS A 1 81 ? -0.85 -20.797 -25.281 1 97.5 81 HIS A CA 1
ATOM 625 C C . HIS A 1 81 ? -2.275 -20.266 -25.312 1 97.5 81 HIS A C 1
ATOM 627 O O . HIS A 1 81 ? -3.068 -20.625 -26.172 1 97.5 81 HIS A O 1
ATOM 633 N N . PHE A 1 82 ? -2.576 -19.469 -24.344 1 98.06 82 PHE A N 1
ATOM 634 C CA . PHE A 1 82 ? -3.885 -18.844 -24.188 1 98.06 82 PHE A CA 1
ATOM 635 C C . PHE A 1 82 ? -3.752 -17.328 -24.062 1 98.06 82 PHE A C 1
ATOM 637 O O . PHE A 1 82 ? -3.479 -16.812 -22.984 1 98.06 82 PHE A O 1
ATOM 644 N N . SER A 1 83 ? -4.043 -16.625 -25.141 1 97.38 83 SER A N 1
ATOM 645 C CA . SER A 1 83 ? -3.83 -15.18 -25.125 1 97.38 83 SER A CA 1
ATOM 646 C C . SER A 1 83 ? -4.855 -14.469 -24.25 1 97.38 83 SER A C 1
ATOM 648 O O . SER A 1 83 ? -6.02 -14.875 -24.203 1 97.38 83 SER A O 1
ATOM 650 N N . THR A 1 84 ? -4.473 -13.344 -23.609 1 96.25 84 THR A N 1
ATOM 651 C CA . THR A 1 84 ? -5.367 -12.594 -22.734 1 96.25 84 THR A CA 1
ATOM 652 C C . THR A 1 84 ? -6.469 -11.914 -23.547 1 96.25 84 THR A C 1
ATOM 654 O O . THR A 1 84 ? -7.527 -11.578 -23 1 96.25 84 THR A O 1
ATOM 657 N N . ASN A 1 85 ? -6.289 -11.711 -24.812 1 94.81 85 ASN A N 1
ATOM 658 C CA . ASN A 1 85 ? -7.273 -11.078 -25.688 1 94.81 85 ASN A CA 1
ATOM 659 C C . ASN A 1 85 ? -8.391 -12.047 -26.062 1 94.81 85 ASN A C 1
ATOM 661 O O . ASN A 1 85 ? -9.555 -11.641 -26.172 1 94.81 85 ASN A O 1
ATOM 665 N N . ASP A 1 86 ? -8.008 -13.336 -26.266 1 95.25 86 ASP A N 1
ATOM 666 C CA . ASP A 1 86 ? -8.945 -14.281 -26.859 1 95.25 86 ASP A CA 1
ATOM 667 C C . ASP A 1 86 ? -9.617 -15.133 -25.781 1 95.25 86 ASP A C 1
ATOM 669 O O . ASP A 1 86 ? -10.688 -15.703 -26.016 1 95.25 86 ASP A O 1
ATOM 673 N N . TYR A 1 87 ? -8.961 -15.273 -24.672 1 97.06 87 TYR A N 1
ATOM 674 C CA . TYR A 1 87 ? -9.453 -16.25 -23.688 1 97.06 87 TYR A CA 1
ATOM 675 C C . TYR A 1 87 ? -9.883 -15.547 -22.406 1 97.06 87 TYR A C 1
ATOM 677 O O . TYR A 1 87 ? -9.281 -14.555 -22 1 97.06 87 TYR A O 1
ATOM 685 N N . TYR A 1 88 ? -10.938 -16.109 -21.812 1 95.88 88 TYR A N 1
ATOM 686 C CA . TYR A 1 88 ? -11.32 -15.859 -20.422 1 95.88 88 TYR A CA 1
ATOM 687 C C . TYR A 1 88 ? -10.68 -16.875 -19.484 1 95.88 88 TYR A C 1
ATOM 689 O O . TYR A 1 88 ? -10.266 -17.953 -19.906 1 95.88 88 TYR A O 1
ATOM 697 N N . MET A 1 89 ? -10.586 -16.484 -18.281 1 96.44 89 MET A N 1
ATOM 698 C CA . MET A 1 89 ? -10.008 -17.406 -17.312 1 96.44 89 MET A CA 1
ATOM 699 C C . MET A 1 89 ? -10.938 -17.578 -16.109 1 96.44 89 MET A C 1
ATOM 701 O O . MET A 1 89 ? -11.719 -16.688 -15.789 1 96.44 89 MET A O 1
ATOM 705 N N . SER A 1 90 ? -10.844 -18.719 -15.414 1 94.88 90 SER A N 1
ATOM 706 C CA . SER A 1 90 ? -11.539 -18.938 -14.148 1 94.88 90 SER A CA 1
ATOM 707 C C . SER A 1 90 ? -10.68 -19.75 -13.188 1 94.88 90 SER A C 1
ATOM 709 O O . SER A 1 90 ? -9.641 -20.297 -13.578 1 94.88 90 SER A O 1
ATOM 711 N N . GLU A 1 91 ? -11.195 -19.766 -11.977 1 92.31 91 GLU A N 1
ATOM 712 C CA . GLU A 1 91 ? -10.68 -20.75 -11.031 1 92.31 91 GLU A CA 1
ATOM 713 C C . GLU A 1 91 ? -10.883 -22.172 -11.539 1 92.31 91 GLU A C 1
ATOM 715 O O . GLU A 1 91 ? -11.766 -22.422 -12.375 1 92.31 91 GLU A O 1
ATOM 720 N N . GLY A 1 92 ? -10.055 -23 -11.023 1 94.12 92 GLY A N 1
ATOM 721 C CA . GLY A 1 92 ? -10.164 -24.391 -11.398 1 94.12 92 GLY A CA 1
ATOM 722 C C . GLY A 1 92 ? -11.523 -25 -11.07 1 94.12 92 GLY A C 1
ATOM 723 O O . GLY A 1 92 ? -12.008 -24.844 -9.945 1 94.12 92 GLY A O 1
ATOM 724 N N . GLN A 1 93 ? -12.078 -25.672 -12.062 1 93.19 93 GLN A N 1
ATOM 725 C CA . GLN A 1 93 ? -13.414 -26.234 -11.898 1 93.19 93 GLN A CA 1
ATOM 726 C C . GLN A 1 93 ? -13.375 -27.766 -11.945 1 93.19 93 GLN A C 1
ATOM 728 O O . GLN A 1 93 ? -14.359 -28.422 -11.609 1 93.19 93 GLN A O 1
ATOM 733 N N . TYR A 1 94 ? -12.219 -28.344 -12.172 1 95 94 TYR A N 1
ATOM 734 C CA . TYR A 1 94 ? -12.266 -29.734 -12.609 1 95 94 TYR A CA 1
ATOM 735 C C . TYR A 1 94 ? -11.508 -30.625 -11.641 1 95 94 TYR A C 1
ATOM 737 O O . TYR A 1 94 ? -11.883 -31.797 -11.445 1 95 94 TYR A O 1
ATOM 745 N N . LEU A 1 95 ? -10.375 -30.188 -11.133 1 95.5 95 LEU A N 1
ATOM 746 C CA . LEU A 1 95 ? -9.734 -30.938 -10.062 1 95.5 95 LEU A CA 1
ATOM 747 C C . LEU A 1 95 ? -10.391 -30.641 -8.719 1 95.5 95 LEU A C 1
ATOM 749 O O . LEU A 1 95 ? -10.039 -29.672 -8.055 1 95.5 95 LEU A O 1
ATOM 753 N N . LYS A 1 96 ? -11.258 -31.547 -8.289 1 93.31 96 LYS A N 1
ATOM 754 C CA . LYS A 1 96 ? -12.016 -31.359 -7.059 1 93.31 96 LYS A CA 1
ATOM 755 C C . LYS A 1 96 ? -11.375 -32.125 -5.902 1 93.31 96 LYS A C 1
ATOM 757 O O . LYS A 1 96 ? -10.258 -32.656 -6.031 1 93.31 96 LYS A O 1
ATOM 762 N N . THR A 1 97 ? -12.055 -32.125 -4.766 1 92.06 97 THR A N 1
ATOM 763 C CA . THR A 1 97 ? -11.516 -32.719 -3.543 1 92.06 97 THR A CA 1
ATOM 764 C C . THR A 1 97 ? -11.141 -34.188 -3.77 1 92.06 97 THR A C 1
ATOM 766 O O . THR A 1 97 ? -10.062 -34.625 -3.352 1 92.06 97 THR A O 1
ATOM 769 N N . ASP A 1 98 ? -11.984 -34.906 -4.441 1 92.62 98 ASP A N 1
ATOM 770 C CA . ASP A 1 98 ? -11.719 -36.312 -4.695 1 92.62 98 ASP A CA 1
ATOM 771 C C . ASP A 1 98 ? -10.484 -36.5 -5.582 1 92.62 98 ASP A C 1
ATOM 773 O O . ASP A 1 98 ? -9.703 -37.438 -5.398 1 92.62 98 ASP A O 1
ATOM 777 N N . ASP A 1 99 ? -10.359 -35.656 -6.578 1 95 99 ASP A N 1
ATOM 778 C CA . ASP A 1 99 ? -9.18 -35.688 -7.438 1 95 99 ASP A CA 1
ATOM 779 C C . ASP A 1 99 ? -7.91 -35.438 -6.637 1 95 99 ASP A C 1
ATOM 781 O O . ASP A 1 99 ? -6.922 -36.156 -6.773 1 95 99 ASP A O 1
ATOM 785 N N . MET A 1 100 ? -7.969 -34.438 -5.738 1 94.12 100 MET A N 1
ATOM 786 C CA . MET A 1 100 ? -6.809 -34.062 -4.93 1 94.12 100 MET A CA 1
ATOM 787 C C . MET A 1 100 ? -6.41 -35.219 -4.004 1 94.12 100 MET A C 1
ATOM 789 O O . MET A 1 100 ? -5.223 -35.5 -3.816 1 94.12 100 MET A O 1
ATOM 793 N N . ASN A 1 101 ? -7.406 -35.844 -3.451 1 92 101 ASN A N 1
ATOM 794 C CA . ASN A 1 101 ? -7.141 -36.969 -2.588 1 92 101 ASN A CA 1
ATOM 795 C C . ASN A 1 101 ? -6.402 -38.094 -3.338 1 92 101 ASN A C 1
ATOM 797 O O . ASN A 1 101 ? -5.535 -38.75 -2.771 1 92 101 ASN A O 1
ATOM 801 N N . GLN A 1 102 ? -6.75 -38.281 -4.59 1 92.56 102 GLN A N 1
ATOM 802 C CA . GLN A 1 102 ? -6.094 -39.312 -5.406 1 92.56 102 GLN A CA 1
ATOM 803 C C . GLN A 1 102 ? -4.688 -38.875 -5.805 1 92.56 102 GLN A C 1
ATOM 805 O O . GLN A 1 102 ? -3.742 -39.656 -5.723 1 92.56 102 GLN A O 1
ATOM 810 N N . LEU A 1 103 ? -4.566 -37.656 -6.148 1 95.5 103 LEU A N 1
ATOM 811 C CA . LEU A 1 103 ? -3.322 -37.125 -6.711 1 95.5 103 LEU A CA 1
ATOM 812 C C . LEU A 1 103 ? -2.273 -36.938 -5.621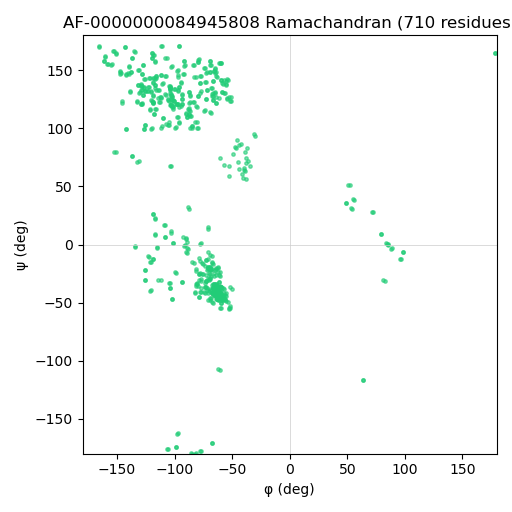 1 95.5 103 LEU A C 1
ATOM 814 O O . LEU A 1 103 ? -1.071 -37 -5.895 1 95.5 103 LEU A O 1
ATOM 818 N N . LEU A 1 104 ? -2.715 -36.75 -4.293 1 94.69 104 LEU A N 1
ATOM 819 C CA . LEU A 1 104 ? -1.755 -36.375 -3.26 1 94.69 104 LEU A CA 1
ATOM 820 C C . LEU A 1 104 ? -1.652 -37.438 -2.189 1 94.69 104 LEU A C 1
ATOM 822 O O . LEU A 1 104 ? -1.001 -37.25 -1.161 1 94.69 104 LEU A O 1
ATOM 826 N N . LYS A 1 105 ? -2.248 -38.531 -2.42 1 92.88 105 LYS A N 1
ATOM 827 C CA . LYS A 1 105 ? -2.248 -39.594 -1.444 1 92.88 105 LYS A CA 1
ATOM 828 C C . LYS A 1 105 ? -0.847 -40.188 -1.268 1 92.88 105 LYS A C 1
ATOM 830 O O . LYS A 1 105 ? -0.149 -40.438 -2.25 1 92.88 105 LYS A O 1
ATOM 835 N N . ARG A 1 106 ? -0.506 -40.25 -0.018 1 90.31 106 ARG A N 1
ATOM 836 C CA . ARG A 1 106 ? 0.716 -41 0.311 1 90.31 106 ARG A CA 1
ATOM 837 C C . ARG A 1 106 ? 0.437 -42.469 0.497 1 90.31 106 ARG A C 1
ATOM 839 O O . ARG A 1 106 ? -0.472 -42.844 1.239 1 90.31 106 ARG A O 1
ATOM 846 N N . SER A 1 107 ? 0.99 -43.25 -0.361 1 86.31 107 SER A N 1
ATOM 847 C CA . SER A 1 107 ? 0.67 -44.656 -0.258 1 86.31 107 SER A CA 1
ATOM 848 C C . SER A 1 107 ? 1.905 -45.531 -0.495 1 86.31 107 SER A C 1
ATOM 850 O O . SER A 1 107 ? 2.816 -45.125 -1.224 1 86.31 107 SER A O 1
ATOM 852 N N . GLU A 1 108 ? 1.845 -46.656 0.268 1 80.44 108 GLU A N 1
ATOM 853 C CA . GLU A 1 108 ? 2.869 -47.688 0.036 1 80.44 108 GLU A CA 1
ATOM 854 C C . GLU A 1 108 ? 2.521 -48.562 -1.168 1 80.44 108 GLU A C 1
ATOM 856 O O . GLU A 1 108 ? 3.398 -49.188 -1.745 1 80.44 108 GLU A O 1
ATOM 861 N N . ASP A 1 109 ? 1.311 -48.562 -1.502 1 81.06 109 ASP A N 1
ATOM 862 C CA . ASP A 1 109 ? 0.815 -49.406 -2.605 1 81.06 109 ASP A CA 1
ATOM 863 C C . ASP A 1 109 ? 0.485 -48.531 -3.822 1 81.06 109 ASP A C 1
ATOM 865 O O . ASP A 1 109 ? -0.587 -47.938 -3.889 1 81.06 109 ASP A O 1
ATOM 869 N N . THR A 1 110 ? 1.32 -48.562 -4.77 1 74.38 110 THR A N 1
ATOM 870 C CA . THR A 1 110 ? 1.207 -47.719 -5.965 1 74.38 110 THR A CA 1
ATOM 871 C C . THR A 1 110 ? 0.049 -48.188 -6.84 1 74.38 110 THR A C 1
ATOM 873 O O . THR A 1 110 ? -0.444 -47.438 -7.68 1 74.38 110 THR A O 1
ATOM 876 N N . SER A 1 111 ? -0.33 -49.375 -6.664 1 83.56 111 SER A N 1
ATOM 877 C CA . SER A 1 111 ? -1.418 -49.875 -7.492 1 83.56 111 SER A CA 1
ATOM 878 C C . SER A 1 111 ? -2.754 -49.281 -7.086 1 83.56 111 SER A C 1
ATOM 880 O O . SER A 1 111 ? -3.66 -49.125 -7.91 1 83.56 111 SER A O 1
ATOM 882 N N . LYS A 1 112 ? -2.855 -48.906 -5.898 1 86.94 112 LYS A N 1
ATOM 883 C CA . LYS A 1 112 ? -4.098 -48.344 -5.391 1 86.94 112 LYS A CA 1
ATOM 884 C C . LYS A 1 112 ? -4.254 -46.875 -5.82 1 86.94 112 LYS A C 1
ATOM 886 O O . LYS A 1 112 ? -5.371 -46.406 -6.027 1 86.94 112 LYS A O 1
ATOM 891 N N . TYR A 1 113 ? -3.184 -46.25 -5.953 1 90.5 113 TYR A N 1
ATOM 892 C CA . TYR A 1 113 ? -3.182 -44.844 -6.367 1 90.5 113 TYR A CA 1
ATOM 893 C C . TYR A 1 113 ? -2.17 -44.625 -7.48 1 90.5 113 TYR A C 1
ATOM 895 O O . TYR A 1 113 ? -1.183 -43.906 -7.289 1 90.5 113 TYR A O 1
ATOM 903 N N . PRO A 1 114 ? -2.473 -45.125 -8.648 1 90.69 114 PRO A N 1
ATOM 904 C CA . PRO A 1 114 ? -1.49 -45.156 -9.734 1 90.69 114 PRO A CA 1
ATOM 905 C C . PRO A 1 114 ? -1.139 -43.75 -10.242 1 90.69 114 PRO A C 1
ATOM 907 O O . PRO A 1 114 ? -0.12 -43.562 -10.914 1 90.69 114 PRO A O 1
ATOM 910 N N . TYR A 1 115 ? -1.945 -42.781 -9.891 1 93.44 115 TYR A N 1
ATOM 911 C CA . TYR A 1 115 ? -1.701 -41.438 -10.43 1 93.44 115 TYR A CA 1
ATOM 912 C C . TYR A 1 115 ? -1.177 -40.5 -9.352 1 93.44 115 TYR A C 1
ATOM 914 O O . TYR A 1 115 ? -1.038 -39.312 -9.586 1 93.44 115 TYR A O 1
ATOM 922 N N . THR A 1 116 ? -0.899 -41.031 -8.164 1 95.88 116 THR A N 1
ATOM 923 C CA . THR A 1 116 ? -0.424 -40.156 -7.105 1 95.88 116 THR A CA 1
ATOM 924 C C . THR A 1 116 ? 0.854 -39.438 -7.531 1 95.88 116 THR A C 1
ATOM 926 O O . THR A 1 116 ? 1.723 -40.031 -8.172 1 95.88 116 THR A O 1
ATOM 929 N N . LEU A 1 117 ? 0.925 -38.125 -7.203 1 97.38 117 LEU A N 1
ATOM 930 C CA . LEU A 1 117 ? 2.086 -37.312 -7.52 1 97.38 117 LEU A CA 1
ATOM 931 C C . LEU A 1 117 ? 3.09 -37.344 -6.371 1 97.38 117 LEU A C 1
ATOM 933 O O . LEU A 1 117 ? 4.168 -36.75 -6.473 1 97.38 117 LEU A O 1
ATOM 937 N N . GLN A 1 118 ? 2.758 -38.062 -5.312 1 96.31 118 GLN A N 1
ATOM 938 C CA . GLN A 1 118 ? 3.643 -38.125 -4.152 1 96.31 118 GLN A CA 1
ATOM 939 C C . GLN A 1 118 ? 4.73 -39.188 -4.348 1 96.31 118 GLN A C 1
ATOM 941 O O . GLN A 1 118 ? 4.578 -40.094 -5.164 1 96.31 118 GLN A O 1
ATOM 946 N N . ALA A 1 119 ? 5.789 -38.906 -3.637 1 94.5 119 ALA A N 1
ATOM 947 C CA . ALA A 1 119 ? 6.766 -39.969 -3.525 1 94.5 119 ALA A CA 1
ATOM 948 C C . ALA A 1 119 ? 6.145 -41.219 -2.877 1 94.5 119 ALA A C 1
ATOM 950 O O . ALA A 1 119 ? 5.355 -41.094 -1.937 1 94.5 119 ALA A O 1
ATOM 951 N N . GLN A 1 120 ? 6.578 -42.312 -3.424 1 90.25 120 GLN A N 1
ATOM 952 C CA . GLN A 1 120 ? 6.102 -43.562 -2.824 1 90.25 120 GLN A CA 1
ATOM 953 C C . GLN A 1 120 ? 6.617 -43.719 -1.397 1 90.25 120 GLN A C 1
ATOM 955 O O . GLN A 1 120 ? 7.785 -43.438 -1.119 1 90.25 120 GLN A O 1
ATOM 960 N N . ARG A 1 121 ? 5.645 -44.031 -0.514 1 90.94 121 ARG A N 1
ATOM 961 C CA . ARG A 1 121 ? 6.09 -44.281 0.851 1 90.94 121 ARG A CA 1
ATOM 962 C C . ARG A 1 121 ? 7.148 -45.375 0.881 1 90.94 121 ARG A C 1
ATOM 964 O O . ARG A 1 121 ? 7.047 -46.375 0.145 1 90.94 121 ARG A O 1
ATOM 971 N N . GLY A 1 122 ? 8.172 -45.188 1.749 1 89.19 122 GLY A N 1
ATOM 972 C CA . GLY A 1 122 ? 9.258 -46.156 1.851 1 89.19 122 GLY A CA 1
ATOM 973 C C . GLY A 1 122 ? 10.477 -45.781 1.021 1 89.19 122 GLY A C 1
ATOM 974 O O . GLY A 1 122 ? 11.539 -46.375 1.159 1 89.19 122 GLY A O 1
ATOM 975 N N . THR A 1 123 ? 10.305 -44.812 0.146 1 91.69 123 THR A N 1
ATOM 976 C CA . THR A 1 123 ? 11.43 -44.375 -0.68 1 91.69 123 THR A CA 1
ATOM 977 C C . THR A 1 123 ? 12.188 -43.25 -0.015 1 91.69 123 THR A C 1
ATOM 979 O O . THR A 1 123 ? 11.656 -42.562 0.868 1 91.69 123 THR A O 1
ATOM 982 N N . THR A 1 124 ? 13.516 -43.188 -0.443 1 95.81 124 THR A N 1
ATOM 983 C CA . THR A 1 124 ? 14.391 -42.125 -0.014 1 95.81 124 THR A CA 1
ATOM 984 C C . THR A 1 124 ? 14.789 -41.25 -1.199 1 95.81 124 THR A C 1
ATOM 986 O O . THR A 1 124 ? 15.195 -41.75 -2.246 1 95.81 124 THR A O 1
ATOM 989 N N . ILE A 1 125 ? 14.562 -39.969 -1.054 1 96.06 125 ILE A N 1
ATOM 990 C CA . ILE A 1 125 ? 14.977 -39 -2.078 1 96.06 125 ILE A CA 1
ATOM 991 C C . ILE A 1 125 ? 15.961 -38 -1.48 1 96.06 125 ILE A C 1
ATOM 993 O O . ILE A 1 125 ? 15.633 -37.281 -0.525 1 96.06 125 ILE A O 1
ATOM 997 N N . GLY A 1 126 ? 17.156 -37.906 -2.088 1 95.25 126 GLY A N 1
ATOM 998 C CA . GLY A 1 126 ? 18.156 -36.969 -1.616 1 95.25 126 GLY A CA 1
ATOM 999 C C . GLY A 1 126 ? 18.484 -37.125 -0.142 1 95.25 126 GLY A C 1
ATOM 1000 O O . GLY A 1 126 ? 18.641 -36.125 0.576 1 95.25 126 GLY A O 1
ATOM 1001 N N . GLY A 1 127 ? 18.391 -38.25 0.37 1 95.62 127 GLY A N 1
ATOM 1002 C CA . GLY A 1 127 ? 18.719 -38.531 1.762 1 95.62 127 GLY A CA 1
ATOM 1003 C C . GLY A 1 127 ? 17.547 -38.344 2.697 1 95.62 127 GLY A C 1
ATOM 1004 O O . GLY A 1 127 ? 17.656 -38.594 3.9 1 95.62 127 GLY A O 1
ATOM 1005 N N . VAL A 1 128 ? 16.391 -37.906 2.268 1 96.69 128 VAL A N 1
ATOM 1006 C CA . VAL A 1 128 ? 15.211 -37.719 3.092 1 96.69 128 VAL A CA 1
ATOM 1007 C C . VAL A 1 128 ? 14.305 -38.938 2.994 1 96.69 128 VAL A C 1
ATOM 1009 O O . VAL A 1 128 ? 13.812 -39.25 1.912 1 96.69 128 VAL A O 1
ATOM 1012 N N . ALA A 1 129 ? 14.094 -39.594 4.105 1 95.31 129 ALA A N 1
ATOM 1013 C CA . ALA A 1 129 ? 13.266 -40.781 4.129 1 95.31 129 ALA A CA 1
ATOM 1014 C C . ALA A 1 129 ? 11.781 -40.406 4.074 1 95.31 129 ALA A C 1
ATOM 1016 O O . ALA A 1 129 ? 11.32 -39.562 4.828 1 95.31 129 ALA A O 1
ATOM 1017 N N . ASN A 1 130 ? 11.078 -41.094 3.188 1 94.38 130 ASN A N 1
ATOM 1018 C CA . ASN A 1 130 ? 9.633 -40.938 3.045 1 94.38 130 ASN A CA 1
ATOM 1019 C C . ASN A 1 130 ? 9.234 -39.469 2.914 1 94.38 130 ASN A C 1
ATOM 1021 O O . ASN A 1 130 ? 8.375 -38.969 3.654 1 94.38 130 ASN A O 1
ATOM 1025 N N . PRO A 1 131 ? 9.867 -38.781 2.023 1 96.81 131 PRO A N 1
ATOM 1026 C CA . PRO A 1 131 ? 9.562 -37.344 1.949 1 96.81 131 PRO A CA 1
ATOM 1027 C C . PRO A 1 131 ? 8.164 -37.062 1.414 1 96.81 131 PRO A C 1
ATOM 1029 O O . PRO A 1 131 ? 7.605 -37.875 0.679 1 96.81 131 PRO A O 1
ATOM 1032 N N . ILE A 1 132 ? 7.574 -36.031 1.843 1 96.25 132 ILE A N 1
ATOM 1033 C CA . ILE A 1 132 ? 6.422 -35.406 1.196 1 96.25 132 ILE A CA 1
ATOM 1034 C C . ILE A 1 132 ? 6.895 -34.406 0.163 1 96.25 132 ILE A C 1
ATOM 1036 O O . ILE A 1 132 ? 7.559 -33.406 0.508 1 96.25 132 ILE A O 1
ATOM 1040 N N . MET A 1 133 ? 6.566 -34.656 -1.081 1 97.19 133 MET A N 1
ATOM 1041 C CA . MET A 1 133 ? 7.168 -33.844 -2.123 1 97.19 133 MET A CA 1
ATOM 1042 C C . MET A 1 133 ? 6.18 -32.781 -2.629 1 97.19 133 MET A C 1
ATOM 1044 O O . MET A 1 133 ? 6.543 -31.625 -2.811 1 97.19 133 MET A O 1
ATOM 1048 N N . VAL A 1 134 ? 4.961 -33.188 -2.904 1 97.38 134 VAL A N 1
ATOM 1049 C CA . VAL A 1 134 ? 3.977 -32.312 -3.537 1 97.38 134 VAL A CA 1
ATOM 1050 C C . VAL A 1 134 ? 3.045 -31.734 -2.477 1 97.38 134 VAL A C 1
ATOM 1052 O O . VAL A 1 134 ? 2.404 -32.469 -1.729 1 97.38 134 VAL A O 1
ATOM 1055 N N . SER A 1 135 ? 3.012 -30.422 -2.387 1 95.5 135 SER A N 1
ATOM 1056 C CA . SER A 1 135 ? 2.102 -29.766 -1.453 1 95.5 135 SER A CA 1
ATOM 1057 C C . SER A 1 135 ? 0.68 -29.719 -2.002 1 95.5 135 SER A C 1
ATOM 1059 O O . SER A 1 135 ? -0.276 -30.031 -1.288 1 95.5 135 SER A O 1
ATOM 1061 N N . THR A 1 136 ? 0.546 -29.359 -3.244 1 95.38 136 THR A N 1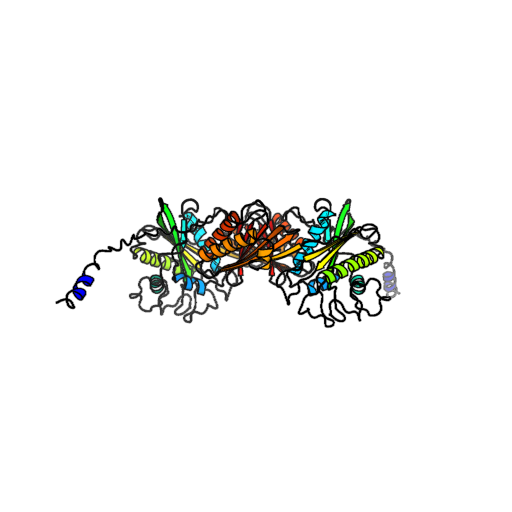
ATOM 1062 C CA . THR A 1 136 ? -0.767 -29.234 -3.865 1 95.38 136 THR A CA 1
ATOM 1063 C C . THR A 1 136 ? -0.641 -29.141 -5.383 1 95.38 136 THR A C 1
ATOM 1065 O O . THR A 1 136 ? 0.469 -29.125 -5.918 1 95.38 136 THR A O 1
ATOM 1068 N N . VAL A 1 137 ? -1.787 -29.219 -6.062 1 96.75 137 VAL A N 1
ATOM 1069 C CA . VAL A 1 137 ? -1.925 -28.891 -7.477 1 96.75 137 VAL A CA 1
ATOM 1070 C C . VAL A 1 137 ? -2.914 -27.734 -7.648 1 96.75 137 VAL A C 1
ATOM 1072 O O . VAL A 1 137 ? -4.051 -27.812 -7.172 1 96.75 137 VAL A O 1
ATOM 1075 N N . HIS A 1 138 ? -2.41 -26.672 -8.281 1 96.12 138 HIS A N 1
ATOM 1076 C CA . HIS A 1 138 ? -3.252 -25.516 -8.508 1 96.12 138 HIS A CA 1
ATOM 1077 C C . HIS A 1 138 ? -3.713 -25.438 -9.961 1 96.12 138 HIS A C 1
ATOM 1079 O O . HIS A 1 138 ? -2.906 -25.594 -10.883 1 96.12 138 HIS A O 1
ATOM 1085 N N . GLU A 1 139 ? -5.008 -25.188 -10.133 1 97.06 139 GLU A N 1
ATOM 1086 C CA . GLU A 1 139 ? -5.625 -25.234 -11.453 1 97.06 139 GLU A CA 1
ATOM 1087 C C . GLU A 1 139 ? -6.176 -23.875 -11.859 1 97.06 139 GLU A C 1
ATOM 1089 O O . GLU A 1 139 ? -6.754 -23.156 -11.031 1 97.06 139 GLU A O 1
ATOM 1094 N N . GLN A 1 140 ? -5.961 -23.484 -13.102 1 96.75 140 GLN A N 1
ATOM 1095 C CA . GLN A 1 140 ? -6.602 -22.359 -13.789 1 96.75 140 GLN A CA 1
ATOM 1096 C C . GLN A 1 140 ? -7.176 -22.797 -15.133 1 96.75 140 GLN A C 1
ATOM 1098 O O . GLN A 1 140 ? -6.5 -23.469 -15.914 1 96.75 140 GLN A O 1
ATOM 1103 N N . ASP A 1 141 ? -8.406 -22.344 -15.422 1 97.5 141 ASP A N 1
ATOM 1104 C CA . ASP A 1 141 ? -9.094 -22.781 -16.641 1 97.5 141 ASP A CA 1
ATOM 1105 C C . ASP A 1 141 ? -9.234 -21.625 -17.625 1 97.5 141 ASP A C 1
ATOM 1107 O O . ASP A 1 141 ? -9.461 -20.484 -17.234 1 97.5 141 ASP A O 1
ATOM 1111 N N . TYR A 1 142 ? -9.156 -21.953 -18.875 1 97.94 142 TYR A N 1
ATOM 1112 C CA . TYR A 1 142 ? -9.234 -20.969 -19.938 1 97.94 142 TYR A CA 1
ATOM 1113 C C . TYR A 1 142 ? -10.375 -21.281 -20.906 1 97.94 142 TYR A C 1
ATOM 1115 O O . TYR A 1 142 ? -10.523 -22.422 -21.344 1 97.94 142 TYR A O 1
ATOM 1123 N N . TYR A 1 143 ? -11.125 -20.25 -21.266 1 97.56 143 TYR A N 1
ATOM 1124 C CA . TYR A 1 143 ? -12.367 -20.422 -22.016 1 97.56 143 TYR A CA 1
ATOM 1125 C C . TYR A 1 143 ? -12.422 -19.469 -23.203 1 97.56 143 TYR A C 1
ATOM 1127 O O . TYR A 1 143 ? -11.883 -18.359 -23.141 1 97.56 143 TYR A O 1
ATOM 1135 N N . GLU A 1 144 ? -13.102 -19.906 -24.219 1 96.81 144 GLU A N 1
ATOM 1136 C CA . GLU A 1 144 ? -13.609 -19.016 -25.266 1 96.81 144 GLU A CA 1
ATOM 1137 C C . GLU A 1 144 ? -15.109 -18.781 -25.109 1 96.81 144 GLU A C 1
ATOM 1139 O O . GLU A 1 144 ? -15.852 -19.703 -24.75 1 96.81 144 GLU A O 1
ATOM 1144 N N . LYS A 1 145 ? -15.406 -17.547 -25.281 1 93.12 145 LYS A N 1
ATOM 1145 C CA . LYS A 1 145 ? -16.828 -17.219 -25.219 1 93.12 145 LYS A CA 1
ATOM 1146 C C . LYS A 1 145 ? -17.5 -17.453 -26.578 1 93.12 145 LYS A C 1
ATOM 1148 O O . LYS A 1 145 ? -17.031 -16.969 -27.609 1 93.12 145 LYS A O 1
ATOM 1153 N N . ASN A 1 146 ? -18.516 -18.281 -26.609 1 91.38 146 ASN A N 1
ATOM 1154 C CA . ASN A 1 146 ? -19.375 -18.562 -27.766 1 91.38 146 ASN A CA 1
ATOM 1155 C C . ASN A 1 146 ? -20.828 -18.219 -27.469 1 91.38 146 ASN A C 1
ATOM 1157 O O . ASN A 1 146 ? -21.562 -19.031 -26.906 1 91.38 146 ASN A O 1
ATOM 1161 N N . GLY A 1 147 ? -21.281 -17.016 -27.953 1 88.69 147 GLY A N 1
ATOM 1162 C CA . GLY A 1 147 ? -22.578 -16.531 -27.531 1 88.69 147 GLY A CA 1
ATOM 1163 C C . GLY A 1 147 ? -22.656 -16.25 -26.047 1 88.69 147 GLY A C 1
ATOM 1164 O O . GLY A 1 147 ? -21.891 -15.461 -25.516 1 88.69 147 GLY A O 1
ATOM 1165 N N . SER A 1 148 ? -23.5 -16.969 -25.344 1 86.94 148 SER A N 1
ATOM 1166 C CA . SER A 1 148 ? -23.656 -16.781 -23.906 1 86.94 148 SER A CA 1
ATOM 1167 C C . SER A 1 148 ? -22.906 -17.859 -23.125 1 86.94 148 SER A C 1
ATOM 1169 O O . SER A 1 148 ? -22.875 -17.828 -21.891 1 86.94 148 SER A O 1
ATOM 1171 N N . GLU A 1 149 ? -22.25 -18.703 -23.938 1 91.38 149 GLU A N 1
ATOM 1172 C CA . GLU A 1 149 ? -21.625 -19.844 -23.266 1 91.38 149 GLU A CA 1
ATOM 1173 C C . GLU A 1 149 ? -20.109 -19.703 -23.234 1 91.38 149 GLU A C 1
ATOM 1175 O O . GLU A 1 149 ? -19.516 -19.109 -24.141 1 91.38 149 GLU A O 1
ATOM 1180 N N . TYR A 1 150 ? -19.516 -20.172 -22.172 1 94.44 150 TYR A N 1
ATOM 1181 C CA . TYR A 1 150 ? -18.062 -20.281 -22.062 1 94.44 150 TYR A CA 1
ATOM 1182 C C . TYR A 1 150 ? -17.625 -21.719 -22.281 1 94.44 150 TYR A C 1
ATOM 1184 O O . TYR A 1 150 ? -18 -22.625 -21.516 1 94.44 150 TYR A O 1
ATOM 1192 N N . VAL A 1 151 ? -16.812 -21.938 -23.328 1 95.62 151 VAL A N 1
ATOM 1193 C CA . VAL A 1 151 ? -16.375 -23.266 -23.703 1 95.62 151 VAL A CA 1
ATOM 1194 C C . VAL A 1 151 ? -14.914 -23.453 -23.266 1 95.62 151 VAL A C 1
ATOM 1196 O O . VAL A 1 151 ? -14.039 -22.672 -23.641 1 95.62 151 VAL A O 1
ATOM 1199 N N . LEU A 1 152 ? -14.648 -24.516 -22.438 1 97 152 LEU A N 1
ATOM 1200 C CA . LEU A 1 152 ? -13.297 -24.828 -21.984 1 97 152 LEU A CA 1
ATOM 1201 C C . LEU A 1 152 ? -12.391 -25.156 -23.172 1 97 152 LEU A C 1
ATOM 1203 O O . LEU A 1 152 ? -12.719 -26.016 -23.984 1 97 152 LEU A O 1
ATOM 1207 N N . LYS A 1 153 ? -11.273 -24.438 -23.25 1 97.5 153 LYS A N 1
ATOM 1208 C CA . LYS A 1 153 ? -10.352 -24.656 -24.375 1 97.5 153 LYS A CA 1
ATOM 1209 C C . LYS A 1 153 ? -8.992 -25.125 -23.875 1 97.5 153 LYS A C 1
ATOM 1211 O O . LYS A 1 153 ? -8.172 -25.609 -24.656 1 97.5 153 LYS A O 1
ATOM 1216 N N . GLY A 1 154 ? -8.758 -25.016 -22.594 1 98.19 154 GLY A N 1
ATOM 1217 C CA . GLY A 1 154 ? -7.504 -25.453 -22 1 98.19 154 GLY A CA 1
ATOM 1218 C C . GLY A 1 154 ? -7.434 -25.203 -20.5 1 98.19 154 GLY A C 1
ATOM 1219 O O . GLY A 1 154 ? -8.305 -24.547 -19.938 1 98.19 154 GLY A O 1
ATOM 1220 N N . LEU A 1 155 ? -6.52 -25.828 -19.891 1 97.88 155 LEU A N 1
ATOM 1221 C CA . LEU A 1 155 ? -6.277 -25.531 -18.484 1 97.88 155 LEU A CA 1
ATOM 1222 C C . LEU A 1 155 ? -4.781 -25.453 -18.188 1 97.88 155 LEU A C 1
ATOM 1224 O O . LEU A 1 155 ? -3.971 -26 -18.938 1 97.88 155 LEU A O 1
ATOM 1228 N N . SER A 1 156 ? -4.406 -24.656 -17.281 1 98.5 156 SER A N 1
ATOM 1229 C CA . SER A 1 156 ? -3.057 -24.625 -16.734 1 98.5 156 SER A CA 1
ATOM 1230 C C . SER A 1 156 ? -3.025 -25.141 -15.305 1 98.5 156 SER A C 1
ATOM 1232 O O . SER A 1 156 ? -3.938 -24.875 -14.516 1 98.5 156 SER A O 1
ATOM 1234 N N . LEU A 1 157 ? -1.999 -25.906 -15.031 1 98.56 157 LEU A N 1
ATOM 1235 C CA . LEU A 1 157 ? -1.842 -26.516 -13.711 1 98.56 157 LEU A CA 1
ATOM 1236 C C . LEU A 1 157 ? -0.443 -26.25 -13.164 1 98.56 157 LEU A C 1
ATOM 1238 O O . LEU A 1 157 ? 0.542 -26.312 -13.906 1 98.56 157 LEU A O 1
ATOM 1242 N N . ALA A 1 158 ? -0.417 -25.938 -11.906 1 98.25 158 ALA A N 1
ATOM 1243 C CA . ALA A 1 158 ? 0.848 -25.859 -11.18 1 98.25 158 ALA A CA 1
ATOM 1244 C C . ALA A 1 158 ? 0.978 -27 -10.172 1 98.25 158 ALA A C 1
ATOM 1246 O O . ALA A 1 158 ? 0.23 -27.062 -9.195 1 98.25 158 ALA A O 1
ATOM 1247 N N . ILE A 1 159 ? 1.87 -27.938 -10.461 1 98.56 159 ILE A N 1
ATOM 1248 C CA . ILE A 1 159 ? 2.309 -28.844 -9.414 1 98.56 159 ILE A CA 1
ATOM 1249 C C . ILE A 1 159 ? 3.25 -28.125 -8.461 1 98.56 159 ILE A C 1
ATOM 1251 O O . ILE A 1 159 ? 4.352 -27.719 -8.844 1 98.56 159 ILE A O 1
ATOM 1255 N N . VAL A 1 160 ? 2.854 -27.953 -7.227 1 97.44 160 VAL A N 1
ATOM 1256 C CA . VAL A 1 160 ? 3.672 -27.203 -6.277 1 97.44 160 VAL A CA 1
ATOM 1257 C C . VAL A 1 160 ? 4.496 -28.172 -5.43 1 97.44 160 VAL A C 1
ATOM 1259 O O . VAL A 1 160 ? 3.951 -28.906 -4.598 1 97.44 160 VAL A O 1
ATOM 1262 N N . LEU A 1 161 ? 5.785 -28.172 -5.68 1 97.69 161 LEU A N 1
ATOM 1263 C CA . LEU A 1 161 ? 6.719 -28.969 -4.891 1 97.69 161 LEU A CA 1
ATOM 1264 C C . LEU A 1 161 ? 7.18 -28.203 -3.658 1 97.69 161 LEU A C 1
ATOM 1266 O O . LEU A 1 161 ? 7.672 -27.078 -3.773 1 97.69 161 LEU A O 1
ATOM 1270 N N . ASP A 1 162 ? 6.98 -28.719 -2.541 1 95.62 162 ASP A N 1
ATOM 1271 C CA . ASP A 1 162 ? 7.43 -28.234 -1.241 1 95.62 162 ASP A CA 1
ATOM 1272 C C . ASP A 1 162 ? 7.957 -29.375 -0.376 1 95.62 162 ASP A C 1
ATOM 1274 O O . ASP A 1 162 ? 7.297 -29.797 0.578 1 95.62 162 ASP A O 1
ATOM 1278 N N . PRO A 1 163 ? 9.141 -29.781 -0.708 1 96.25 163 PRO A N 1
ATOM 1279 C CA . PRO A 1 163 ? 9.656 -30.984 -0.03 1 96.25 163 PRO A CA 1
ATOM 1280 C C . PRO A 1 163 ? 9.68 -30.828 1.489 1 96.25 163 PRO A C 1
ATOM 1282 O O . PRO A 1 163 ? 10.18 -29.828 2.004 1 96.25 163 PRO A O 1
ATOM 1285 N N . ARG A 1 164 ? 9.156 -31.781 2.164 1 96 164 ARG A N 1
ATOM 1286 C CA . ARG A 1 164 ? 9.094 -31.891 3.617 1 96 164 ARG A CA 1
ATOM 1287 C C . ARG A 1 164 ? 9.484 -33.281 4.082 1 96 164 ARG A C 1
ATOM 1289 O O . ARG A 1 164 ? 9.586 -34.219 3.27 1 96 164 ARG A O 1
ATOM 1296 N N . ASP A 1 165 ? 9.734 -33.375 5.379 1 96 165 ASP A N 1
ATOM 1297 C CA . ASP A 1 165 ? 10.047 -34.688 5.902 1 96 165 ASP A CA 1
ATOM 1298 C C . ASP A 1 165 ? 8.773 -35.5 6.156 1 96 165 ASP A C 1
ATOM 1300 O O . ASP A 1 165 ? 7.676 -35.062 5.82 1 96 165 ASP A O 1
ATOM 1304 N N . GLU A 1 166 ? 8.977 -36.719 6.652 1 94.5 166 GLU A N 1
ATOM 1305 C CA . GLU A 1 166 ? 7.859 -37.625 6.824 1 94.5 166 GLU A CA 1
ATOM 1306 C C . GLU A 1 166 ? 6.832 -37.094 7.805 1 94.5 166 GLU A C 1
ATOM 1308 O O . GLU A 1 166 ? 5.66 -37.469 7.766 1 94.5 166 GLU A O 1
ATOM 1313 N N . LYS A 1 167 ? 7.27 -36.188 8.719 1 94.69 167 LYS A N 1
ATOM 1314 C CA . LYS A 1 167 ? 6.387 -35.562 9.711 1 94.69 167 LYS A CA 1
ATOM 1315 C C . LYS A 1 167 ? 5.781 -34.281 9.195 1 94.69 167 LYS A C 1
ATOM 1317 O O . LYS A 1 167 ? 5.156 -33.531 9.945 1 94.69 167 LYS A O 1
ATOM 1322 N N . ASN A 1 168 ? 6.039 -33.969 7.883 1 93.62 168 ASN A N 1
ATOM 1323 C CA . ASN A 1 168 ? 5.516 -32.812 7.211 1 93.62 168 ASN A CA 1
ATOM 1324 C C . ASN A 1 168 ? 6.195 -31.531 7.711 1 93.62 168 ASN A C 1
ATOM 1326 O O . ASN A 1 168 ? 5.574 -30.453 7.75 1 93.62 168 ASN A O 1
ATOM 1330 N N . GLU A 1 169 ? 7.383 -31.672 8.148 1 94.19 169 GLU A N 1
ATOM 1331 C CA . GLU A 1 169 ? 8.18 -30.516 8.555 1 94.19 169 GLU A CA 1
ATOM 1332 C C . GLU A 1 169 ? 9.117 -30.062 7.43 1 94.19 169 GLU A C 1
ATOM 1334 O O . GLU A 1 169 ? 9.539 -30.875 6.605 1 94.19 169 GLU A O 1
ATOM 1339 N N . ARG A 1 170 ? 9.391 -28.766 7.422 1 92.25 170 ARG A N 1
ATOM 1340 C CA . ARG A 1 170 ? 10.328 -28.25 6.43 1 92.25 170 ARG A CA 1
ATOM 1341 C C . ARG A 1 170 ? 11.719 -28.812 6.645 1 92.25 170 ARG A C 1
ATOM 1343 O O . ARG A 1 170 ? 12.133 -29.047 7.785 1 92.25 170 ARG A O 1
ATOM 1350 N N . LEU A 1 171 ? 12.367 -28.953 5.555 1 95.25 171 LEU A N 1
ATOM 1351 C CA . LEU A 1 171 ? 13.711 -29.516 5.609 1 95.25 171 LEU A CA 1
ATOM 1352 C C . LEU A 1 171 ? 14.711 -28.469 6.094 1 95.25 171 LEU A C 1
ATOM 1354 O O . LEU A 1 171 ? 14.578 -27.281 5.777 1 95.25 171 LEU A O 1
ATOM 1358 N N . ASP A 1 172 ? 15.688 -28.859 6.832 1 92.56 172 ASP A N 1
ATOM 1359 C CA . ASP A 1 172 ? 16.75 -27.953 7.266 1 92.56 172 ASP A CA 1
ATOM 1360 C C . ASP A 1 172 ? 17.594 -27.484 6.078 1 92.56 172 ASP A C 1
ATOM 1362 O O . ASP A 1 172 ? 18.078 -26.344 6.066 1 92.56 172 ASP A O 1
ATOM 1366 N N . THR A 1 173 ? 17.75 -28.5 5.199 1 91.62 173 THR A N 1
ATOM 1367 C CA . THR A 1 173 ? 18.484 -28.203 3.973 1 91.62 173 THR A CA 1
ATOM 1368 C C . THR A 1 173 ? 17.672 -28.594 2.748 1 91.62 173 THR A C 1
ATOM 1370 O O . THR A 1 173 ? 17.125 -29.703 2.689 1 91.62 173 THR A O 1
ATOM 1373 N N . SER A 1 174 ? 17.641 -27.719 1.745 1 91.75 174 SER A N 1
ATOM 1374 C CA . SER A 1 174 ? 16.875 -27.984 0.535 1 91.75 174 SER A CA 1
ATOM 1375 C C . SER A 1 174 ? 17.438 -29.172 -0.241 1 91.75 174 SER A C 1
ATOM 1377 O O . SER A 1 174 ? 18.656 -29.422 -0.205 1 91.75 174 SER A O 1
ATOM 1379 N N . LEU A 1 175 ? 16.547 -29.906 -0.959 1 94.44 175 LEU A N 1
ATOM 1380 C CA . LEU A 1 175 ? 16.984 -30.953 -1.881 1 94.44 175 LEU A CA 1
ATOM 1381 C C . LEU A 1 175 ? 17.781 -30.344 -3.041 1 94.44 175 LEU A C 1
ATOM 1383 O O . LEU A 1 175 ? 17.562 -29.203 -3.42 1 94.44 175 LEU A O 1
ATOM 1387 N N . ASP A 1 176 ? 18.688 -31.219 -3.533 1 93.56 176 ASP A N 1
ATOM 1388 C CA . ASP A 1 176 ? 19.359 -30.812 -4.77 1 93.56 176 ASP A CA 1
ATOM 1389 C C . ASP A 1 176 ? 18.344 -30.5 -5.863 1 93.56 176 ASP A C 1
ATOM 1391 O O . ASP A 1 176 ? 17.391 -31.25 -6.062 1 93.56 176 ASP A O 1
ATOM 1395 N N . GLU A 1 177 ? 18.594 -29.469 -6.566 1 92.69 177 GLU A N 1
ATOM 1396 C CA . GLU A 1 177 ? 17.625 -29.016 -7.566 1 92.69 177 GLU A CA 1
ATOM 1397 C C . GLU A 1 177 ? 17.422 -30.062 -8.656 1 92.69 177 GLU A C 1
ATOM 1399 O O . GLU A 1 177 ? 16.328 -30.234 -9.18 1 92.69 177 GLU A O 1
ATOM 1404 N N . SER A 1 178 ? 18.547 -30.75 -8.977 1 95.94 178 SER A N 1
ATOM 1405 C CA . SER A 1 178 ? 18.438 -31.766 -10.023 1 95.94 178 SER A CA 1
ATOM 1406 C C . SER A 1 178 ? 17.438 -32.844 -9.641 1 95.94 178 SER A C 1
ATOM 1408 O O . SER A 1 178 ? 16.703 -33.344 -10.484 1 95.94 178 SER A O 1
ATOM 1410 N N . LEU A 1 179 ? 17.375 -33.188 -8.336 1 96.94 179 LEU A N 1
ATOM 1411 C CA . LEU A 1 179 ? 16.422 -34.188 -7.852 1 96.94 179 LEU A CA 1
ATOM 1412 C C . LEU A 1 179 ? 14.992 -33.688 -7.934 1 96.94 179 LEU A C 1
ATOM 1414 O O . LEU A 1 179 ? 14.078 -34.406 -8.305 1 96.94 179 LEU A O 1
ATOM 1418 N N . VAL A 1 180 ? 14.883 -32.438 -7.621 1 97.38 180 VAL A N 1
ATOM 1419 C CA . VAL A 1 180 ? 13.57 -31.812 -7.66 1 97.38 180 VAL A CA 1
ATOM 1420 C C . VAL A 1 180 ? 13.07 -31.734 -9.102 1 97.38 180 VAL A C 1
ATOM 1422 O O . VAL A 1 180 ? 11.906 -32.031 -9.375 1 97.38 180 VAL A O 1
ATOM 1425 N N . VAL A 1 181 ? 13.945 -31.391 -10.016 1 97.88 181 VAL A N 1
ATOM 1426 C CA . VAL A 1 181 ? 13.617 -31.281 -11.438 1 97.88 181 VAL A CA 1
ATOM 1427 C C . VAL A 1 181 ? 13.203 -32.656 -11.984 1 97.88 181 VAL A C 1
ATOM 1429 O O . VAL A 1 181 ? 12.195 -32.781 -12.68 1 97.88 181 VAL A O 1
ATOM 1432 N N . ASP A 1 182 ? 13.938 -33.656 -11.633 1 97.69 182 ASP A N 1
ATOM 1433 C CA . ASP A 1 182 ? 13.617 -35 -12.094 1 97.69 182 ASP A CA 1
ATOM 1434 C C . ASP A 1 182 ? 12.266 -35.438 -11.547 1 97.69 182 ASP A C 1
ATOM 1436 O O . ASP A 1 182 ? 11.461 -36 -12.281 1 97.69 182 ASP A O 1
ATOM 1440 N N . PHE A 1 183 ? 12.117 -35.219 -10.305 1 97.94 183 PHE A N 1
ATOM 1441 C CA . PHE A 1 183 ? 10.828 -35.562 -9.695 1 97.94 183 PHE A CA 1
ATOM 1442 C C . PHE A 1 183 ? 9.695 -34.812 -10.391 1 97.94 183 PHE A C 1
ATOM 1444 O O . PHE A 1 183 ? 8.656 -35.406 -10.688 1 97.94 183 PHE A O 1
ATOM 1451 N N . GLY A 1 184 ? 9.859 -33.562 -10.68 1 98.56 184 GLY A N 1
ATOM 1452 C CA . GLY A 1 184 ? 8.867 -32.75 -11.359 1 98.56 184 GLY A CA 1
ATOM 1453 C C . GLY A 1 184 ? 8.531 -33.25 -12.75 1 98.56 184 GLY A C 1
ATOM 1454 O O . GLY A 1 184 ? 7.363 -33.219 -13.156 1 98.56 184 GLY A O 1
ATOM 1455 N N . ARG A 1 185 ? 9.57 -33.688 -13.477 1 98.38 185 ARG A N 1
ATOM 1456 C CA . ARG A 1 185 ? 9.344 -34.219 -14.82 1 98.38 185 ARG A CA 1
ATOM 1457 C C . ARG A 1 185 ? 8.422 -35.438 -14.773 1 98.38 185 ARG A C 1
ATOM 1459 O O . ARG A 1 185 ? 7.488 -35.562 -15.57 1 98.38 185 ARG A O 1
ATOM 1466 N N . GLU A 1 186 ? 8.648 -36.281 -13.82 1 97.25 186 GLU A N 1
ATOM 1467 C CA . GLU A 1 186 ? 7.805 -37.469 -13.656 1 97.25 186 GLU A CA 1
ATOM 1468 C C . GLU A 1 186 ? 6.383 -37.062 -13.266 1 97.25 186 GLU A C 1
ATOM 1470 O O . GLU A 1 186 ? 5.418 -37.656 -13.75 1 97.25 186 GLU A O 1
ATOM 1475 N N . ALA A 1 187 ? 6.324 -36.156 -12.391 1 98.31 187 ALA A N 1
ATOM 1476 C CA . ALA A 1 187 ? 5.02 -35.688 -11.906 1 98.31 187 ALA A CA 1
ATOM 1477 C C . ALA A 1 187 ? 4.172 -35.125 -13.039 1 98.31 187 ALA A C 1
ATOM 1479 O O . ALA A 1 187 ? 2.957 -35.344 -13.078 1 98.31 187 ALA A O 1
ATOM 1480 N N . ILE A 1 188 ? 4.809 -34.375 -14.016 1 98.75 188 ILE A N 1
ATOM 1481 C CA . ILE A 1 188 ? 4.09 -33.812 -15.148 1 98.75 188 ILE A CA 1
ATOM 1482 C C . ILE A 1 188 ? 3.424 -34.938 -15.945 1 98.75 188 ILE A C 1
ATOM 1484 O O . ILE A 1 188 ? 2.236 -34.844 -16.266 1 98.75 188 ILE A O 1
ATOM 1488 N N . SER A 1 189 ? 4.148 -35.969 -16.219 1 97.88 189 SER A N 1
ATOM 1489 C CA . SER A 1 189 ? 3.646 -37.094 -17 1 97.88 189 SER A CA 1
ATOM 1490 C C . SER A 1 189 ? 2.492 -37.781 -16.297 1 97.88 189 SER A C 1
ATOM 1492 O O . SER A 1 189 ? 1.474 -38.094 -16.922 1 97.88 189 SER A O 1
ATOM 1494 N N . LYS A 1 190 ? 2.668 -38 -15.023 1 97 190 LYS A N 1
ATOM 1495 C CA . LYS A 1 190 ? 1.632 -38.688 -14.242 1 97 190 LYS A CA 1
ATOM 1496 C C . LYS A 1 190 ? 0.355 -37.844 -14.195 1 97 190 LYS A C 1
ATOM 1498 O O . LYS A 1 190 ? -0.747 -38.375 -14.352 1 97 190 LYS A O 1
ATOM 1503 N N . LEU A 1 191 ? 0.526 -36.562 -13.914 1 98.5 191 LEU A N 1
ATOM 1504 C CA . LEU A 1 191 ? -0.64 -35.688 -13.836 1 98.5 191 LEU A CA 1
ATOM 1505 C C . LEU A 1 191 ? -1.387 -35.656 -15.172 1 98.5 191 LEU A C 1
ATOM 1507 O O . LEU A 1 191 ? -2.617 -35.719 -15.195 1 98.5 191 LEU A O 1
ATOM 1511 N N . TYR A 1 192 ? -0.649 -35.562 -16.297 1 98.31 192 TYR A N 1
ATOM 1512 C CA . TYR A 1 192 ? -1.318 -35.531 -17.594 1 98.31 192 TYR A CA 1
ATOM 1513 C C . TYR A 1 192 ? -2.088 -36.812 -17.844 1 98.31 192 TYR A C 1
ATOM 1515 O O . TYR A 1 192 ? -3.205 -36.812 -18.359 1 98.31 192 TYR A O 1
ATOM 1523 N N . LYS A 1 193 ? -1.493 -37.938 -17.5 1 96.88 193 LYS A N 1
ATOM 1524 C CA . LYS A 1 193 ? -2.189 -39.219 -17.641 1 96.88 193 LYS A CA 1
ATOM 1525 C C . LYS A 1 193 ? -3.488 -39.219 -16.828 1 96.88 193 LYS A C 1
ATOM 1527 O O . LYS A 1 193 ? -4.512 -39.719 -17.297 1 96.88 193 LYS A O 1
ATOM 1532 N N . TYR A 1 194 ? -3.404 -38.719 -15.617 1 97.62 194 TYR A N 1
ATOM 1533 C CA . TYR A 1 194 ? -4.609 -38.625 -14.797 1 97.62 194 TYR A CA 1
ATOM 1534 C C . TYR A 1 194 ? -5.668 -37.781 -15.484 1 97.62 194 TYR A C 1
ATOM 1536 O O . TYR A 1 194 ? -6.84 -38.156 -15.531 1 97.62 194 TYR A O 1
ATOM 1544 N N . LEU A 1 195 ? -5.273 -36.594 -16.031 1 97.94 195 LEU A N 1
ATOM 1545 C CA . LEU A 1 195 ? -6.207 -35.719 -16.734 1 97.94 195 LEU A CA 1
ATOM 1546 C C . LEU A 1 195 ? -6.875 -36.469 -17.891 1 97.94 195 LEU A C 1
ATOM 1548 O O . LEU A 1 195 ? -8.078 -36.312 -18.109 1 97.94 195 LEU A O 1
ATOM 1552 N N . GLN A 1 196 ? -6.137 -37.312 -18.578 1 96.88 196 GLN A N 1
ATOM 1553 C CA . GLN A 1 196 ? -6.652 -38.031 -19.719 1 96.88 196 GLN A CA 1
ATOM 1554 C C . GLN A 1 196 ? -7.648 -39.094 -19.281 1 96.88 196 GLN A C 1
ATOM 1556 O O . GLN A 1 196 ? -8.438 -39.594 -20.094 1 96.88 196 GLN A O 1
ATOM 1561 N N . SER A 1 197 ? -7.598 -39.469 -18.031 1 95.5 197 SER A N 1
ATOM 1562 C CA . SER A 1 197 ? -8.516 -40.469 -17.531 1 95.5 197 SER A CA 1
ATOM 1563 C C . SER A 1 197 ? -9.859 -39.875 -17.156 1 95.5 197 SER A C 1
ATOM 1565 O O . SER A 1 197 ? -10.828 -40.594 -16.922 1 95.5 197 SER A O 1
ATOM 1567 N N . LYS A 1 198 ? -9.883 -38.562 -17.016 1 95.56 198 LYS A N 1
ATOM 1568 C CA . LYS A 1 198 ? -11.117 -37.875 -16.672 1 95.56 198 LYS A CA 1
ATOM 1569 C C . LYS A 1 198 ? -11.938 -37.531 -17.922 1 95.56 198 LYS A C 1
ATOM 1571 O O . LYS A 1 198 ? -11.438 -36.906 -18.859 1 95.56 198 LYS A O 1
ATOM 1576 N N . LYS A 1 199 ? -13.188 -37.906 -17.922 1 94.25 199 LYS A N 1
ATOM 1577 C CA . LYS A 1 199 ? -14.07 -37.75 -19.078 1 94.25 199 LYS A CA 1
ATOM 1578 C C . LYS A 1 199 ? -14.125 -36.312 -19.547 1 94.25 199 LYS A C 1
ATOM 1580 O O . LYS A 1 199 ? -14.016 -36.031 -20.734 1 94.25 199 LYS A O 1
ATOM 1585 N N . ASP A 1 200 ? -14.203 -35.312 -18.688 1 93.06 200 ASP A N 1
ATOM 1586 C CA . ASP A 1 200 ? -14.398 -33.906 -19.016 1 93.06 200 ASP A CA 1
ATOM 1587 C C . ASP A 1 200 ? -13.094 -33.281 -19.484 1 93.06 200 ASP A C 1
ATOM 1589 O O . ASP A 1 200 ? -13.094 -32.188 -20.047 1 93.06 200 ASP A O 1
ATOM 1593 N N . LEU A 1 201 ? -11.859 -34 -19.312 1 97 201 LEU A N 1
ATOM 1594 C CA . LEU A 1 201 ? -10.578 -33.344 -19.547 1 97 201 LEU A CA 1
ATOM 1595 C C . LEU A 1 201 ? -9.766 -34.094 -20.594 1 97 201 LEU A C 1
ATOM 1597 O O . LEU A 1 201 ? -8.711 -33.625 -21.031 1 97 201 LEU A O 1
ATOM 1601 N N . LYS A 1 202 ? -10.094 -35.312 -21.078 1 93.44 202 LYS A N 1
ATOM 1602 C CA . LYS A 1 202 ? -9.336 -36.219 -21.922 1 93.44 202 LYS A CA 1
ATOM 1603 C C . LYS A 1 202 ? -8.82 -35.531 -23.172 1 93.44 202 LYS A C 1
ATOM 1605 O O . LYS A 1 202 ? -7.672 -35.719 -23.578 1 93.44 202 LYS A O 1
ATOM 1610 N N . ASP A 1 203 ? -9.516 -34.594 -23.844 1 92 203 ASP A N 1
ATOM 1611 C CA . ASP A 1 203 ? -9.086 -33.969 -25.078 1 92 203 ASP A CA 1
ATOM 1612 C C . ASP A 1 203 ? -8.914 -32.469 -24.906 1 92 203 ASP A C 1
ATOM 1614 O O . ASP A 1 203 ? -8.961 -31.703 -25.875 1 92 203 ASP A O 1
ATOM 1618 N N . ILE A 1 204 ? -8.648 -32.094 -23.719 1 97.81 204 ILE A N 1
ATOM 1619 C CA . ILE A 1 204 ? -8.422 -30.688 -23.422 1 97.81 204 ILE A CA 1
ATOM 1620 C C . ILE A 1 204 ? -6.926 -30.438 -23.25 1 97.81 204 ILE A C 1
ATOM 1622 O O . ILE A 1 204 ? -6.262 -31.094 -22.453 1 97.81 204 ILE A O 1
ATOM 1626 N N . PRO A 1 205 ? -6.293 -29.531 -24.094 1 98.38 205 PRO A N 1
ATOM 1627 C CA . PRO A 1 205 ? -4.883 -29.188 -23.891 1 98.38 205 PRO A CA 1
ATOM 1628 C C . PRO A 1 205 ? -4.594 -28.688 -22.484 1 98.38 205 PRO A C 1
ATOM 1630 O O . PRO A 1 205 ? -5.422 -28 -21.875 1 98.38 205 PRO A O 1
ATOM 1633 N N . ALA A 1 206 ? -3.453 -29.078 -21.984 1 98.75 206 ALA A N 1
ATOM 1634 C CA . ALA A 1 206 ? -3.08 -28.703 -20.625 1 98.75 206 ALA A CA 1
ATOM 1635 C C . ALA A 1 206 ? -1.651 -28.172 -20.578 1 98.75 206 ALA A C 1
ATOM 1637 O O . ALA A 1 206 ? -0.727 -28.797 -21.094 1 98.75 206 ALA A O 1
ATOM 1638 N N . ASN A 1 207 ? -1.49 -26.922 -20.078 1 98.81 207 ASN A N 1
ATOM 1639 C CA . ASN A 1 207 ? -0.179 -26.406 -19.703 1 98.81 207 ASN A CA 1
ATOM 1640 C C . ASN A 1 207 ? 0.19 -26.812 -18.281 1 98.81 207 ASN A C 1
ATOM 1642 O O . ASN A 1 207 ? -0.325 -26.25 -17.312 1 98.81 207 ASN A O 1
ATOM 1646 N N . ILE A 1 208 ? 1.028 -27.797 -18.141 1 98.94 208 ILE A N 1
ATOM 1647 C CA . ILE A 1 208 ? 1.387 -28.297 -16.812 1 98.94 208 ILE A CA 1
ATOM 1648 C C . ILE A 1 208 ? 2.752 -27.75 -16.406 1 98.94 208 ILE A C 1
ATOM 1650 O O . ILE A 1 208 ? 3.752 -27.984 -17.094 1 98.94 208 ILE A O 1
ATOM 1654 N N . CYS A 1 209 ? 2.768 -27 -15.32 1 98.88 209 CYS A N 1
ATOM 1655 C CA . CYS A 1 209 ? 3.977 -26.375 -14.805 1 98.88 209 CYS A CA 1
ATOM 1656 C C . CYS A 1 209 ? 4.32 -26.922 -13.414 1 98.88 209 CYS A C 1
ATOM 1658 O O . CYS A 1 209 ? 3.471 -27.516 -12.75 1 98.88 209 CYS A O 1
ATOM 1660 N N . VAL A 1 210 ? 5.594 -26.781 -13.07 1 98.88 210 VAL A N 1
ATOM 1661 C CA . VAL A 1 210 ? 6.051 -27.188 -11.75 1 98.88 210 VAL A CA 1
ATOM 1662 C C . VAL A 1 210 ? 6.621 -25.984 -11 1 98.88 210 VAL A C 1
ATOM 1664 O O . VAL A 1 210 ? 7.477 -25.266 -11.523 1 98.88 210 VAL A O 1
ATOM 1667 N N . TYR A 1 211 ? 6.086 -25.688 -9.898 1 98.06 211 TYR A N 1
ATOM 1668 C CA . TYR A 1 211 ? 6.547 -24.625 -9.008 1 98.06 211 TYR A CA 1
ATOM 1669 C C . TYR A 1 211 ? 7.34 -25.203 -7.84 1 98.06 211 TYR A C 1
ATOM 1671 O O . TYR A 1 211 ? 6.875 -26.125 -7.156 1 98.06 211 TYR A O 1
ATOM 1679 N N . TYR A 1 212 ? 8.523 -24.734 -7.68 1 96.94 212 TYR A N 1
ATOM 1680 C CA . TYR A 1 212 ? 9.344 -25.109 -6.535 1 96.94 212 TYR A CA 1
ATOM 1681 C C . TYR A 1 212 ? 9.234 -24.078 -5.422 1 96.94 212 TYR A C 1
ATOM 1683 O O . TYR A 1 212 ? 9.797 -22.984 -5.52 1 96.94 212 TYR A O 1
ATOM 1691 N N . ALA A 1 213 ? 8.492 -24.406 -4.352 1 94.25 213 ALA A N 1
ATOM 1692 C CA . ALA A 1 213 ? 8.195 -23.484 -3.264 1 94.25 213 ALA A CA 1
ATOM 1693 C C . ALA A 1 213 ? 9.445 -23.172 -2.443 1 94.25 213 ALA A C 1
ATOM 1695 O O . ALA A 1 213 ? 10.406 -23.938 -2.449 1 94.25 213 ALA A O 1
ATOM 1696 N N . THR A 1 214 ? 9.383 -22.062 -1.777 1 86.31 214 THR A N 1
ATOM 1697 C CA . THR A 1 214 ? 10.5 -21.609 -0.942 1 86.31 214 THR A CA 1
ATOM 1698 C C . THR A 1 214 ? 10.609 -22.484 0.312 1 86.31 214 THR A C 1
ATOM 1700 O O . THR A 1 214 ? 9.602 -22.797 0.941 1 86.31 214 THR A O 1
ATOM 1703 N N . ASN A 1 215 ? 11.844 -22.859 0.505 1 86.12 215 ASN A N 1
ATOM 1704 C CA . ASN A 1 215 ? 12.117 -23.375 1.845 1 86.12 215 ASN A CA 1
ATOM 1705 C C . ASN A 1 215 ? 12.367 -22.25 2.838 1 86.12 215 ASN A C 1
ATOM 1707 O O . ASN A 1 215 ? 13.461 -21.688 2.887 1 86.12 215 ASN A O 1
ATOM 1711 N N . THR A 1 216 ? 11.469 -21.922 3.723 1 81.62 216 THR A N 1
ATOM 1712 C CA . THR A 1 216 ? 11.484 -20.719 4.559 1 81.62 216 THR A CA 1
ATOM 1713 C C . THR A 1 216 ? 12.484 -20.875 5.699 1 81.62 216 THR A C 1
ATOM 1715 O O . THR A 1 216 ? 12.844 -19.891 6.355 1 81.62 216 THR A O 1
ATOM 1718 N N . ASN A 1 217 ? 12.898 -22.094 5.938 1 79.62 217 ASN A N 1
ATOM 1719 C CA . ASN A 1 217 ? 13.977 -22.281 6.906 1 79.62 217 ASN A CA 1
ATOM 1720 C C . ASN A 1 217 ? 15.297 -21.734 6.379 1 79.62 217 ASN A C 1
ATOM 1722 O O . ASN A 1 217 ? 16.219 -21.469 7.156 1 79.62 217 ASN A O 1
ATOM 1726 N N . GLU A 1 218 ? 15.297 -21.641 5.02 1 78.12 218 GLU A N 1
ATOM 1727 C CA . GLU A 1 218 ? 16.562 -21.297 4.383 1 78.12 218 GLU A CA 1
ATOM 1728 C C . GLU A 1 218 ? 16.5 -19.906 3.746 1 78.12 218 GLU A C 1
ATOM 1730 O O . GLU A 1 218 ? 17.531 -19.234 3.607 1 78.12 218 GLU A O 1
ATOM 1735 N N . SER A 1 219 ? 15.406 -19.547 3.342 1 75.56 219 SER A N 1
ATOM 1736 C CA . SER A 1 219 ? 15.312 -18.359 2.502 1 75.56 219 SER A CA 1
ATOM 1737 C C . SER A 1 219 ? 14.008 -17.609 2.732 1 75.56 219 SER A C 1
ATOM 1739 O O . SER A 1 219 ? 12.984 -18.219 3.053 1 75.56 219 SER A O 1
ATOM 1741 N N . ASP A 1 220 ? 14.148 -16.281 2.549 1 76.25 220 ASP A N 1
ATOM 1742 C CA . ASP A 1 220 ? 12.961 -15.438 2.613 1 76.25 220 ASP A CA 1
ATOM 1743 C C . ASP A 1 220 ? 12.508 -15.023 1.215 1 76.25 220 ASP A C 1
ATOM 1745 O O . ASP A 1 220 ? 11.648 -14.148 1.068 1 76.25 220 ASP A O 1
ATOM 1749 N N . ILE A 1 221 ? 13.086 -15.672 0.294 1 84.25 221 ILE A N 1
ATOM 1750 C CA . ILE A 1 221 ? 12.773 -15.336 -1.09 1 84.25 221 ILE A CA 1
ATOM 1751 C C . ILE A 1 221 ? 11.719 -16.297 -1.631 1 84.25 221 ILE A C 1
ATOM 1753 O O . ILE A 1 221 ? 11.734 -17.484 -1.317 1 84.25 221 ILE A O 1
ATOM 1757 N N . ASN A 1 222 ? 10.789 -15.828 -2.498 1 87.44 222 ASN A N 1
ATOM 1758 C CA . ASN A 1 222 ? 9.719 -16.641 -3.072 1 87.44 222 ASN A CA 1
ATOM 1759 C C . ASN A 1 222 ? 10.266 -17.812 -3.881 1 87.44 222 ASN A C 1
ATOM 1761 O O . ASN A 1 222 ? 11.391 -17.734 -4.391 1 87.44 222 ASN A O 1
ATOM 1765 N N . GLY A 1 223 ? 9.406 -18.844 -4 1 93.31 223 GLY A N 1
ATOM 1766 C CA . GLY A 1 223 ? 9.688 -19.922 -4.934 1 93.31 223 GLY A CA 1
ATOM 1767 C C . GLY A 1 223 ? 9.617 -19.484 -6.387 1 93.31 223 GLY A C 1
ATOM 1768 O O . GLY A 1 223 ? 9.672 -18.297 -6.688 1 93.31 223 GLY A O 1
ATOM 1769 N N . ARG A 1 224 ? 9.664 -20.406 -7.27 1 95.88 224 ARG A N 1
ATOM 1770 C CA . ARG A 1 224 ? 9.688 -20.125 -8.695 1 95.88 224 ARG A CA 1
ATOM 1771 C C . ARG A 1 224 ? 9.227 -21.312 -9.516 1 95.88 224 ARG A C 1
ATOM 1773 O O . ARG A 1 224 ? 9.297 -22.453 -9.047 1 95.88 224 ARG A O 1
ATOM 1780 N N . TYR A 1 225 ? 8.75 -21.047 -10.672 1 97.75 225 TYR A N 1
ATOM 1781 C CA . TYR A 1 225 ? 8.484 -22.109 -11.625 1 97.75 225 TYR A CA 1
ATOM 1782 C C . TYR A 1 225 ? 9.773 -22.672 -12.203 1 97.75 225 TYR A C 1
ATOM 1784 O O . TYR A 1 225 ? 10.695 -21.906 -12.516 1 97.75 225 TYR A O 1
ATOM 1792 N N . ILE A 1 226 ? 9.852 -24.047 -12.375 1 98.25 226 ILE A N 1
ATOM 1793 C CA . ILE A 1 226 ? 11.117 -24.656 -12.781 1 98.25 226 ILE A CA 1
ATOM 1794 C C . ILE A 1 226 ? 10.906 -25.5 -14.031 1 98.25 226 ILE A C 1
ATOM 1796 O O . ILE A 1 226 ? 11.859 -25.797 -14.758 1 98.25 226 ILE A O 1
ATOM 1800 N N . LEU A 1 227 ? 9.664 -25.938 -14.289 1 98.81 227 LEU A N 1
ATOM 1801 C CA . LEU A 1 227 ? 9.352 -26.734 -15.469 1 98.81 227 LEU A CA 1
ATOM 1802 C C . LEU A 1 227 ? 8.023 -26.312 -16.078 1 98.81 227 LEU A C 1
ATOM 1804 O O . LEU A 1 227 ? 7.145 -25.797 -15.375 1 98.81 227 LEU A O 1
ATOM 1808 N N . LYS A 1 228 ? 7.855 -26.5 -17.297 1 98.75 228 LYS A N 1
ATOM 1809 C CA . LYS A 1 228 ? 6.57 -26.391 -17.984 1 98.75 228 LYS A CA 1
ATOM 1810 C C . LYS A 1 228 ? 6.473 -27.375 -19.141 1 98.75 228 LYS A C 1
ATOM 1812 O O . LYS A 1 228 ? 7.488 -27.719 -19.75 1 98.75 228 LYS A O 1
ATOM 1817 N N . SER A 1 229 ? 5.379 -27.859 -19.422 1 98.88 229 SER A N 1
ATOM 1818 C CA . SER A 1 229 ? 5.066 -28.703 -20.562 1 98.88 229 SER A CA 1
ATOM 1819 C C . SER A 1 229 ? 3.652 -28.453 -21.078 1 98.88 229 SER A C 1
ATOM 1821 O O . SER A 1 229 ? 2.693 -28.469 -20.297 1 98.88 229 SER A O 1
ATOM 1823 N N . TYR A 1 230 ? 3.582 -28.094 -22.328 1 98.75 230 TYR A N 1
ATOM 1824 C CA . TYR A 1 230 ? 2.271 -28 -22.953 1 98.75 230 TYR A CA 1
ATOM 1825 C C . TYR A 1 230 ? 1.849 -29.344 -23.531 1 98.75 230 TYR A C 1
ATOM 1827 O O . TYR A 1 230 ? 2.473 -29.859 -24.469 1 98.75 230 TYR A O 1
ATOM 1835 N N . CYS A 1 231 ? 0.842 -29.922 -22.938 1 98.62 231 CYS A N 1
ATOM 1836 C CA . CYS A 1 231 ? 0.386 -31.266 -23.281 1 98.62 231 CYS A CA 1
ATOM 1837 C C . CYS A 1 231 ? -0.886 -31.219 -24.109 1 98.62 231 CYS A C 1
ATOM 1839 O O . CYS A 1 231 ? -1.905 -30.688 -23.672 1 98.62 231 CYS A O 1
ATOM 1841 N N . ASP A 1 232 ? -0.846 -31.719 -25.203 1 97.62 232 ASP A N 1
ATOM 1842 C CA . ASP A 1 232 ? -1.954 -31.797 -26.156 1 97.62 232 ASP A CA 1
ATOM 1843 C C . ASP A 1 232 ? -1.936 -33.125 -26.906 1 97.62 232 ASP A C 1
ATOM 1845 O O . ASP A 1 232 ? -1.191 -33.281 -27.875 1 97.62 232 ASP A O 1
ATOM 1849 N N . GLY A 1 233 ? -2.727 -34.062 -26.5 1 95.88 233 GLY A N 1
ATOM 1850 C CA . GLY A 1 233 ? -2.705 -35.406 -27.062 1 95.88 233 GLY A CA 1
ATOM 1851 C C . GLY A 1 233 ? -1.618 -36.281 -26.453 1 95.88 233 GLY A C 1
ATOM 1852 O O . GLY A 1 233 ? -1.779 -37.5 -26.359 1 95.88 233 GLY A O 1
ATOM 1853 N N . SER A 1 234 ? -0.549 -35.688 -26.078 1 96.88 234 SER A N 1
ATOM 1854 C CA . SER A 1 234 ? 0.567 -36.312 -25.391 1 96.88 234 SER A CA 1
ATOM 1855 C C . SER A 1 234 ? 1.321 -35.312 -24.516 1 96.88 234 SER A C 1
ATOM 1857 O O . SER A 1 234 ? 1.094 -34.125 -24.609 1 96.88 234 SER A O 1
ATOM 1859 N N . VAL A 1 235 ? 2.119 -35.844 -23.703 1 98.06 235 VAL A N 1
ATOM 1860 C CA . VAL A 1 235 ? 3.014 -34.969 -22.938 1 98.06 235 VAL A CA 1
ATOM 1861 C C . VAL A 1 235 ? 3.969 -34.25 -23.891 1 98.06 235 VAL A C 1
ATOM 1863 O O . VAL A 1 235 ? 4.633 -34.906 -24.703 1 98.06 235 VAL A O 1
ATOM 1866 N N . GLY A 1 236 ? 3.941 -32.938 -23.859 1 97.75 236 GLY A N 1
ATOM 1867 C CA . GLY A 1 236 ? 4.855 -32.188 -24.703 1 97.75 236 GLY A CA 1
ATOM 1868 C C . GLY A 1 236 ? 6.273 -32.156 -24.172 1 97.75 236 GLY A C 1
ATOM 1869 O O . GLY A 1 236 ? 6.59 -32.844 -23.203 1 97.75 236 GLY A O 1
ATOM 1870 N N . ASN A 1 237 ? 7.152 -31.406 -24.922 1 97.88 237 ASN A N 1
ATOM 1871 C CA . ASN A 1 237 ? 8.508 -31.172 -24.422 1 97.88 237 ASN A CA 1
ATOM 1872 C C . ASN A 1 237 ? 8.492 -30.562 -23.031 1 97.88 237 ASN A C 1
ATOM 1874 O O . ASN A 1 237 ? 7.789 -29.578 -22.781 1 97.88 237 ASN A O 1
ATOM 1878 N N . ILE A 1 238 ? 9.164 -31.203 -22.156 1 98.5 238 ILE A N 1
ATOM 1879 C CA . ILE A 1 238 ? 9.297 -30.656 -20.812 1 98.5 238 ILE A CA 1
ATOM 1880 C C . ILE A 1 238 ? 10.477 -29.688 -20.766 1 98.5 238 ILE A C 1
ATOM 1882 O O . ILE A 1 238 ? 11.633 -30.094 -20.828 1 98.5 238 ILE A O 1
ATOM 1886 N N . GLU A 1 239 ? 10.203 -28.453 -20.625 1 98.19 239 GLU A N 1
ATOM 1887 C CA . GLU A 1 239 ? 11.203 -27.375 -20.641 1 98.19 239 GLU A CA 1
ATOM 1888 C C . GLU A 1 239 ? 11.594 -26.984 -19.219 1 98.19 239 GLU A C 1
ATOM 1890 O O . GLU A 1 239 ? 10.734 -26.844 -18.344 1 98.19 239 GLU A O 1
ATOM 1895 N N . THR A 1 240 ? 12.914 -26.891 -19.016 1 97.94 240 THR A N 1
ATOM 1896 C CA . THR A 1 240 ? 13.398 -26.297 -17.781 1 97.94 240 THR A CA 1
ATOM 1897 C C . THR A 1 240 ? 13.336 -24.781 -17.844 1 97.94 240 THR A C 1
ATOM 1899 O O . THR A 1 240 ? 13.766 -24.172 -18.828 1 97.94 240 THR A O 1
ATOM 1902 N N . LEU A 1 241 ? 12.727 -24.172 -16.859 1 98 241 LEU A N 1
ATOM 1903 C CA . LEU A 1 241 ? 12.594 -22.719 -16.797 1 98 241 LEU A CA 1
ATOM 1904 C C . LEU A 1 241 ? 13.719 -22.094 -15.977 1 98 241 LEU A C 1
ATOM 1906 O O . LEU A 1 241 ? 14.109 -22.641 -14.945 1 98 241 LEU A O 1
ATOM 1910 N N . ASP A 1 242 ? 14.234 -20.984 -16.453 1 96.69 242 ASP A N 1
ATOM 1911 C CA . ASP A 1 242 ? 15.289 -20.266 -15.742 1 96.69 242 ASP A CA 1
ATOM 1912 C C . ASP A 1 242 ? 14.719 -19.031 -15.039 1 96.69 242 ASP A C 1
ATOM 1914 O O . ASP A 1 242 ? 15.023 -17.906 -15.414 1 96.69 242 ASP A O 1
ATOM 1918 N N . TYR A 1 243 ? 13.922 -19.281 -14.062 1 95.56 243 TYR A N 1
ATOM 1919 C CA . TYR A 1 243 ? 13.414 -18.25 -13.164 1 95.56 243 TYR A CA 1
ATOM 1920 C C . TYR A 1 243 ? 14.25 -18.172 -11.891 1 95.56 243 TYR A C 1
ATOM 1922 O O . TYR A 1 243 ? 14.648 -19.203 -11.344 1 95.56 243 TYR A O 1
ATOM 1930 N N . LYS A 1 244 ? 14.578 -16.969 -11.484 1 93.69 244 LYS A N 1
ATOM 1931 C CA . LYS A 1 244 ? 15.32 -16.75 -10.242 1 93.69 244 LYS A CA 1
ATOM 1932 C C . LYS A 1 244 ? 14.82 -15.5 -9.516 1 93.69 244 LYS A C 1
ATOM 1934 O O . LYS A 1 244 ? 14.344 -14.555 -10.148 1 93.69 244 LYS A O 1
ATOM 1939 N N . ASN A 1 245 ? 14.852 -15.578 -8.234 1 93.06 245 ASN A N 1
ATOM 1940 C CA . ASN A 1 245 ? 14.641 -14.43 -7.363 1 93.06 245 ASN A CA 1
ATOM 1941 C C . ASN A 1 245 ? 15.883 -14.117 -6.535 1 93.06 245 ASN A C 1
ATOM 1943 O O . ASN A 1 245 ? 16.547 -15.031 -6.039 1 93.06 245 ASN A O 1
ATOM 1947 N N . TYR A 1 246 ? 16.219 -12.867 -6.516 1 94.44 246 TYR A N 1
ATOM 1948 C CA . TYR A 1 246 ? 17.375 -12.469 -5.734 1 94.44 246 TYR A CA 1
ATOM 1949 C C . TYR A 1 246 ? 17.016 -11.359 -4.754 1 94.44 246 TYR A C 1
ATOM 1951 O O . TYR A 1 246 ? 16.203 -10.492 -5.059 1 94.44 246 TYR A O 1
ATOM 1959 N N . MET A 1 247 ? 17.594 -11.414 -3.562 1 94.25 247 MET A N 1
ATOM 1960 C CA . MET A 1 247 ? 17.5 -10.344 -2.576 1 94.25 247 MET A CA 1
ATOM 1961 C C . MET A 1 247 ? 18.688 -9.398 -2.699 1 94.25 247 MET A C 1
ATOM 1963 O O . MET A 1 247 ? 19.844 -9.836 -2.67 1 94.25 247 MET A O 1
ATOM 1967 N N . PHE A 1 248 ? 18.438 -8.148 -2.781 1 94.69 248 PHE A N 1
ATOM 1968 C CA . PHE A 1 248 ? 19.5 -7.141 -2.805 1 94.69 248 PHE A CA 1
ATOM 1969 C C . PHE A 1 248 ? 19.656 -6.496 -1.434 1 94.69 248 PHE A C 1
ATOM 1971 O O . PHE A 1 248 ? 18.672 -6.207 -0.757 1 94.69 248 PHE A O 1
ATOM 1978 N N . THR A 1 249 ? 20.906 -6.508 -0.748 1 86.5 249 THR A N 1
ATOM 1979 C CA . THR A 1 249 ? 22.172 -6.789 -1.432 1 86.5 249 THR A CA 1
ATOM 1980 C C . THR A 1 249 ? 22.734 -8.125 -0.983 1 86.5 249 THR A C 1
ATOM 1982 O O . THR A 1 249 ? 22.859 -8.391 0.216 1 86.5 249 THR A O 1
ATOM 1985 N N . SER A 1 250 ? 22.594 -9.047 -1.719 1 90.06 250 SER A N 1
ATOM 1986 C CA . SER A 1 250 ? 23.234 -10.336 -1.452 1 90.06 250 SER A CA 1
ATOM 1987 C C . SER A 1 250 ? 24.375 -10.594 -2.426 1 90.06 250 SER A C 1
ATOM 1989 O O . SER A 1 250 ? 24.438 -9.984 -3.492 1 90.06 250 SER A O 1
ATOM 1991 N N . THR A 1 251 ? 25.266 -11.539 -2.008 1 93.12 251 THR A N 1
ATOM 1992 C CA . THR A 1 251 ? 26.359 -11.945 -2.889 1 93.12 251 THR A CA 1
ATOM 1993 C C . THR A 1 251 ? 25.812 -12.656 -4.125 1 93.12 251 THR A C 1
ATOM 1995 O O . THR A 1 251 ? 26.344 -12.5 -5.227 1 93.12 251 THR A O 1
ATOM 1998 N N . GLU A 1 252 ? 24.797 -13.391 -3.918 1 91.62 252 GLU A N 1
ATOM 1999 C CA . GLU A 1 252 ? 24.156 -14.102 -5.027 1 91.62 252 GLU A CA 1
ATOM 2000 C C . GLU A 1 252 ? 23.609 -13.125 -6.066 1 91.62 252 GLU A C 1
ATOM 2002 O O . GLU A 1 252 ? 23.781 -13.328 -7.27 1 91.62 252 GLU A O 1
ATOM 2007 N N . ALA A 1 253 ? 22.938 -12.094 -5.574 1 94.44 253 ALA A N 1
ATOM 2008 C CA . ALA A 1 253 ? 22.406 -11.078 -6.484 1 94.44 253 ALA A CA 1
ATOM 2009 C C . ALA A 1 253 ? 23.516 -10.383 -7.246 1 94.44 253 ALA A C 1
ATOM 2011 O O . ALA A 1 253 ? 23.406 -10.164 -8.453 1 94.44 253 ALA A O 1
ATOM 2012 N N . THR A 1 254 ? 24.594 -10.055 -6.586 1 96.12 254 THR A N 1
ATOM 2013 C CA . THR A 1 254 ? 25.75 -9.383 -7.199 1 96.12 254 THR A CA 1
ATOM 2014 C C . THR A 1 254 ? 26.375 -10.266 -8.266 1 96.12 254 THR A C 1
ATOM 2016 O O . THR A 1 254 ? 26.719 -9.789 -9.352 1 96.12 254 THR A O 1
ATOM 2019 N N . ALA A 1 255 ? 26.531 -11.539 -7.992 1 96.12 255 ALA A N 1
ATOM 2020 C CA . ALA A 1 255 ? 27.125 -12.477 -8.945 1 96.12 255 ALA A CA 1
ATOM 2021 C C . ALA A 1 255 ? 26.234 -12.641 -10.172 1 96.12 255 ALA A C 1
ATOM 2023 O O . ALA A 1 255 ? 26.734 -12.773 -11.289 1 96.12 255 ALA A O 1
ATOM 2024 N N . ALA A 1 256 ? 24.984 -12.57 -10 1 95.94 256 ALA A N 1
ATOM 2025 C CA . ALA A 1 256 ? 24.031 -12.812 -11.078 1 95.94 256 ALA A CA 1
ATOM 2026 C C . ALA A 1 256 ? 23.859 -11.578 -11.953 1 95.94 256 ALA A C 1
ATOM 2028 O O . ALA A 1 256 ? 23.641 -11.688 -13.164 1 95.94 256 ALA A O 1
ATOM 2029 N N . ASP A 1 257 ? 23.906 -10.383 -11.391 1 97.25 257 ASP A N 1
ATOM 2030 C CA . ASP A 1 257 ? 23.625 -9.125 -12.086 1 97.25 257 ASP A CA 1
ATOM 2031 C C . ASP A 1 257 ? 24.406 -7.969 -11.453 1 97.25 257 ASP A C 1
ATOM 2033 O O . ASP A 1 257 ? 23.828 -7.156 -10.727 1 97.25 257 ASP A O 1
ATOM 2037 N N . GLU A 1 258 ? 25.625 -7.859 -11.781 1 97.06 258 GLU A N 1
ATOM 2038 C CA . GLU A 1 258 ? 26.547 -6.891 -11.172 1 97.06 258 GLU A CA 1
ATOM 2039 C C . GLU A 1 258 ? 26.062 -5.461 -11.406 1 97.06 258 GLU A C 1
ATOM 2041 O O . GLU A 1 258 ? 26.156 -4.613 -10.523 1 97.06 258 GLU A O 1
ATOM 2046 N N . ASP A 1 259 ? 25.609 -5.219 -12.594 1 97.06 259 ASP A N 1
ATOM 2047 C CA . ASP A 1 259 ? 25.156 -3.877 -12.945 1 97.06 259 ASP A CA 1
ATOM 2048 C C . ASP A 1 259 ? 24 -3.426 -12.055 1 97.06 259 ASP A C 1
ATOM 2050 O O . ASP A 1 259 ? 24.078 -2.365 -11.422 1 97.06 259 ASP A O 1
ATOM 2054 N N . THR A 1 260 ? 22.938 -4.211 -11.984 1 97.75 260 THR A N 1
ATOM 2055 C CA . THR A 1 260 ? 21.781 -3.867 -11.172 1 97.75 260 THR A CA 1
ATOM 2056 C C . THR A 1 260 ? 22.156 -3.809 -9.695 1 97.75 260 THR A C 1
ATOM 2058 O O . THR A 1 260 ? 21.641 -2.971 -8.953 1 97.75 260 THR A O 1
ATOM 2061 N N . ALA A 1 261 ? 23.016 -4.707 -9.273 1 97.62 261 ALA A N 1
ATOM 2062 C CA . ALA A 1 261 ? 23.484 -4.699 -7.887 1 97.62 261 ALA A CA 1
ATOM 2063 C C . ALA A 1 261 ? 24.172 -3.385 -7.551 1 97.62 261 ALA A C 1
ATOM 2065 O O . ALA A 1 261 ? 23.953 -2.812 -6.48 1 97.62 261 ALA A O 1
ATOM 2066 N N . SER A 1 262 ? 25.016 -2.912 -8.469 1 97.56 262 SER A N 1
ATOM 2067 C CA . SER A 1 262 ? 25.719 -1.646 -8.273 1 97.56 262 SER A CA 1
ATOM 2068 C C . SER A 1 262 ? 24.734 -0.476 -8.227 1 97.56 262 SER A C 1
ATOM 2070 O O . SER A 1 262 ? 24.859 0.401 -7.367 1 97.56 262 SER A O 1
ATOM 2072 N N . GLN A 1 263 ? 23.797 -0.487 -9.125 1 97.81 263 GLN A N 1
ATOM 2073 C CA . GLN A 1 263 ? 22.766 0.542 -9.148 1 97.81 263 GLN A CA 1
ATOM 2074 C C . GLN A 1 263 ? 21.969 0.553 -7.848 1 97.81 263 GLN A C 1
ATOM 2076 O O . GLN A 1 263 ? 21.688 1.619 -7.301 1 97.81 263 GLN A O 1
ATOM 2081 N N . PHE A 1 264 ? 21.641 -0.59 -7.383 1 98.38 264 PHE A N 1
ATOM 2082 C CA . PHE A 1 264 ? 20.891 -0.707 -6.137 1 98.38 264 PHE A CA 1
ATOM 2083 C C . PHE A 1 264 ? 21.703 -0.173 -4.961 1 98.38 264 PHE A C 1
ATOM 2085 O O . PHE A 1 264 ? 21.156 0.492 -4.078 1 98.38 264 PHE A O 1
ATOM 2092 N N . GLU A 1 265 ? 22.969 -0.429 -4.93 1 97.56 265 GLU A N 1
ATOM 2093 C CA . GLU A 1 265 ? 23.844 0.085 -3.871 1 97.56 265 GLU A CA 1
ATOM 2094 C C . GLU A 1 265 ? 23.891 1.61 -3.891 1 97.56 265 GLU A C 1
ATOM 2096 O O . GLU A 1 265 ? 23.906 2.25 -2.836 1 97.56 265 GLU A O 1
ATOM 2101 N N . ILE A 1 266 ? 23.969 2.164 -5.078 1 97.62 266 ILE A N 1
ATOM 2102 C CA . ILE A 1 266 ? 23.938 3.617 -5.211 1 97.62 266 ILE A CA 1
ATOM 2103 C C . ILE A 1 266 ? 22.625 4.164 -4.688 1 97.62 266 ILE A C 1
ATOM 2105 O O . ILE A 1 266 ? 22.594 5.133 -3.924 1 97.62 266 ILE A O 1
ATOM 2109 N N . PHE A 1 267 ? 21.469 3.561 -5.094 1 97.94 267 PHE A N 1
ATOM 2110 C CA . PHE A 1 267 ? 20.156 3.93 -4.598 1 97.94 267 PHE A CA 1
ATOM 2111 C C . PHE A 1 267 ? 20.125 3.906 -3.072 1 97.94 267 PHE A C 1
ATOM 2113 O O . PHE A 1 267 ? 19.719 4.883 -2.439 1 97.94 267 PHE A O 1
ATOM 2120 N N . LYS A 1 268 ? 20.5 2.795 -2.537 1 97.38 268 LYS A N 1
ATOM 2121 C CA . LYS A 1 268 ? 20.516 2.609 -1.089 1 97.38 268 LYS A CA 1
ATOM 2122 C C . LYS A 1 268 ? 21.359 3.688 -0.412 1 97.38 268 LYS A C 1
ATOM 2124 O O . LYS A 1 268 ? 20.922 4.309 0.559 1 97.38 268 LYS A O 1
ATOM 2129 N N . SER A 1 269 ? 22.578 3.934 -0.899 1 96.62 269 SER A N 1
ATOM 2130 C CA . SER A 1 269 ? 23.484 4.934 -0.344 1 96.62 269 SER A CA 1
ATOM 2131 C C . SER A 1 269 ? 22.875 6.328 -0.409 1 96.62 269 SER A C 1
ATOM 2133 O O . SER A 1 269 ? 22.938 7.09 0.559 1 96.62 269 SER A O 1
ATOM 2135 N N . ASN A 1 270 ? 22.297 6.648 -1.529 1 95.94 270 ASN A N 1
ATOM 2136 C CA . ASN A 1 270 ? 21.703 7.969 -1.703 1 95.94 270 ASN A CA 1
ATOM 2137 C C . ASN A 1 270 ? 20.516 8.172 -0.776 1 95.94 270 ASN A C 1
ATOM 2139 O O . ASN A 1 270 ? 20.297 9.266 -0.257 1 95.94 270 ASN A O 1
ATOM 2143 N N . MET A 1 271 ? 19.672 7.137 -0.561 1 96.62 271 MET A N 1
ATOM 2144 C CA . MET A 1 271 ? 18.562 7.238 0.374 1 96.62 271 MET A CA 1
ATOM 2145 C C . MET A 1 271 ? 19.062 7.453 1.798 1 96.62 271 MET A C 1
ATOM 2147 O O . MET A 1 271 ? 18.484 8.242 2.549 1 96.62 271 MET A O 1
ATOM 2151 N N . LYS A 1 272 ? 20.141 6.777 2.145 1 95.81 272 LYS A N 1
ATOM 2152 C CA . LYS A 1 272 ? 20.734 6.953 3.471 1 95.81 272 LYS A CA 1
ATOM 2153 C C . LYS A 1 272 ? 21.266 8.375 3.652 1 95.81 272 LYS A C 1
ATOM 2155 O O . LYS A 1 272 ? 21.094 8.977 4.715 1 95.81 272 LYS A O 1
ATOM 2160 N N . LYS A 1 273 ? 21.875 8.906 2.654 1 93.81 273 LYS A N 1
ATOM 2161 C CA . LYS A 1 273 ? 22.406 10.266 2.709 1 93.81 273 LYS A CA 1
ATOM 2162 C C . LYS A 1 273 ? 21.281 11.289 2.822 1 93.81 273 LYS A C 1
ATOM 2164 O O . LYS A 1 273 ? 21.438 12.305 3.508 1 93.81 273 LYS A O 1
ATOM 2169 N N . ALA A 1 274 ? 20.203 11.008 2.146 1 92.44 274 ALA A N 1
ATOM 2170 C CA . ALA A 1 274 ? 19.094 11.938 2.102 1 92.44 274 ALA A CA 1
ATOM 2171 C C . ALA A 1 274 ? 18.344 11.961 3.432 1 92.44 274 ALA A C 1
ATOM 2173 O O . ALA A 1 274 ? 17.75 12.977 3.803 1 92.44 274 ALA A O 1
ATOM 2174 N N . ALA A 1 275 ? 18.312 10.867 4.109 1 92.75 275 ALA A N 1
ATOM 2175 C CA . ALA A 1 275 ? 17.5 10.719 5.305 1 92.75 275 ALA A CA 1
ATOM 2176 C C . ALA A 1 275 ? 18.188 11.312 6.527 1 92.75 275 ALA A C 1
ATOM 2178 O O . ALA A 1 275 ? 19.406 11.211 6.668 1 92.75 275 ALA A O 1
ATOM 2179 N N . THR A 1 276 ? 17.391 11.914 7.422 1 88.25 276 THR A N 1
ATOM 2180 C CA . THR A 1 276 ? 17.875 12.414 8.695 1 88.25 276 THR A CA 1
ATOM 2181 C C . THR A 1 276 ? 18.078 11.273 9.688 1 88.25 276 THR A C 1
ATOM 2183 O O . THR A 1 276 ? 19.016 11.289 10.492 1 88.25 276 THR A O 1
ATOM 2186 N N . GLU A 1 277 ? 17.109 10.352 9.641 1 90.75 277 GLU A N 1
ATOM 2187 C CA . GLU A 1 277 ? 17.156 9.164 10.492 1 90.75 277 GLU A CA 1
ATOM 2188 C C . GLU A 1 277 ? 17.5 7.918 9.688 1 90.75 277 GLU A C 1
ATOM 2190 O O . GLU A 1 277 ? 17.844 8.016 8.5 1 90.75 277 GLU A O 1
ATOM 2195 N N . ALA A 1 278 ? 17.469 6.84 10.391 1 91.69 278 ALA A N 1
ATOM 2196 C CA . ALA A 1 278 ? 17.844 5.574 9.766 1 91.69 278 ALA A CA 1
ATOM 2197 C C . ALA A 1 278 ? 16.891 5.215 8.633 1 91.69 278 ALA A C 1
ATOM 2199 O O . ALA A 1 278 ? 15.695 5.531 8.688 1 91.69 278 ALA A O 1
ATOM 2200 N N . VAL A 1 279 ? 17.438 4.617 7.602 1 95.94 279 VAL A N 1
ATOM 2201 C CA . VAL A 1 279 ? 16.656 4.074 6.492 1 95.94 279 VAL A CA 1
ATOM 2202 C C . VAL A 1 279 ? 17.062 2.629 6.23 1 95.94 279 VAL A C 1
ATOM 2204 O O . VAL A 1 279 ? 18.25 2.293 6.301 1 95.94 279 VAL A O 1
ATOM 2207 N N . GLY A 1 280 ? 16.078 1.737 6.082 1 96.06 280 GLY A N 1
ATOM 2208 C CA . GLY A 1 280 ? 16.297 0.367 5.641 1 96.06 280 GLY A CA 1
ATOM 2209 C C . GLY A 1 280 ? 15.797 0.111 4.23 1 96.06 280 GLY A C 1
ATOM 2210 O O . GLY A 1 280 ? 14.672 0.49 3.885 1 96.06 280 GLY A O 1
ATOM 2211 N N . VAL A 1 281 ? 16.641 -0.45 3.43 1 97 281 VAL A N 1
ATOM 2212 C CA . VAL A 1 281 ? 16.297 -0.706 2.035 1 97 281 VAL A CA 1
ATOM 2213 C C . VAL A 1 281 ? 16.578 -2.166 1.69 1 97 281 VAL A C 1
ATOM 2215 O O . VAL A 1 281 ? 17.703 -2.639 1.848 1 97 281 VAL A O 1
ATOM 2218 N N . ILE A 1 282 ? 15.539 -2.885 1.265 1 95.44 282 ILE A N 1
ATOM 2219 C CA . ILE A 1 282 ? 15.688 -4.25 0.776 1 95.44 282 ILE A CA 1
ATOM 2220 C C . ILE A 1 282 ? 14.977 -4.398 -0.566 1 95.44 282 ILE A C 1
ATOM 2222 O O . ILE A 1 282 ? 13.836 -3.967 -0.722 1 95.44 282 ILE A O 1
ATOM 2226 N N . GLY A 1 283 ? 15.633 -4.953 -1.539 1 96.06 283 GLY A N 1
ATOM 2227 C CA . GLY A 1 283 ? 15.062 -5.172 -2.857 1 96.06 283 GLY A CA 1
ATOM 2228 C C . GLY A 1 283 ? 14.961 -6.641 -3.227 1 96.06 283 GLY A C 1
ATOM 2229 O O . GLY A 1 283 ? 15.836 -7.438 -2.879 1 96.06 283 GLY A O 1
ATOM 2230 N N . TYR A 1 284 ? 13.898 -6.941 -3.896 1 94.19 284 TYR A N 1
ATOM 2231 C CA . TYR A 1 284 ? 13.688 -8.281 -4.426 1 94.19 284 TYR A CA 1
ATOM 2232 C C . TYR A 1 284 ? 13.516 -8.25 -5.941 1 94.19 284 TYR A C 1
ATOM 2234 O O . TYR A 1 284 ? 12.539 -7.691 -6.449 1 94.19 284 TYR A O 1
ATOM 2242 N N . GLY A 1 285 ? 14.469 -8.891 -6.613 1 95.62 285 GLY A N 1
ATOM 2243 C CA . GLY A 1 285 ? 14.414 -8.938 -8.07 1 95.62 285 GLY A CA 1
ATOM 2244 C C . GLY A 1 285 ? 13.945 -10.281 -8.609 1 95.62 285 GLY A C 1
ATOM 2245 O O . GLY A 1 285 ? 14.367 -11.328 -8.117 1 95.62 285 GLY A O 1
ATOM 2246 N N . ARG A 1 286 ? 13.078 -10.195 -9.562 1 94.88 286 ARG A N 1
ATOM 2247 C CA . ARG A 1 286 ? 12.633 -11.383 -10.281 1 94.88 286 ARG A CA 1
ATOM 2248 C C . ARG A 1 286 ? 13.289 -11.469 -11.656 1 94.88 286 ARG A C 1
ATOM 2250 O O . ARG A 1 286 ? 13.266 -10.5 -12.422 1 94.88 286 ARG A O 1
ATOM 2257 N N . TYR A 1 287 ? 13.859 -12.617 -11.938 1 96.56 287 TYR A N 1
ATOM 2258 C CA . TYR A 1 287 ? 14.617 -12.797 -13.164 1 96.56 287 TYR A CA 1
ATOM 2259 C C . TYR A 1 287 ? 14.031 -13.922 -14.008 1 96.56 287 TYR A C 1
ATOM 2261 O O . TYR A 1 287 ? 13.531 -14.906 -13.469 1 96.56 287 TYR A O 1
ATOM 2269 N N . LYS A 1 288 ? 14.062 -13.727 -15.242 1 96.12 288 LYS A N 1
ATOM 2270 C CA . LYS A 1 288 ? 13.781 -14.742 -16.25 1 96.12 288 LYS A CA 1
ATOM 2271 C C . LYS A 1 288 ? 14.891 -14.789 -17.297 1 96.12 288 LYS A C 1
ATOM 2273 O O . LYS A 1 288 ? 15.203 -13.781 -17.938 1 96.12 288 LYS A O 1
ATOM 2278 N N . ASN A 1 289 ? 15.562 -15.977 -17.453 1 96.75 289 ASN A N 1
ATOM 2279 C CA . ASN A 1 289 ? 16.641 -16.172 -18.406 1 96.75 289 ASN A CA 1
ATOM 2280 C C . ASN A 1 289 ? 17.766 -15.164 -18.219 1 96.75 289 ASN A C 1
ATOM 2282 O O . ASN A 1 289 ? 18.234 -14.555 -19.172 1 96.75 289 ASN A O 1
ATOM 2286 N N . GLY A 1 290 ? 18.016 -14.898 -16.984 1 95.94 290 GLY A N 1
ATOM 2287 C CA . GLY A 1 290 ? 19.141 -14.07 -16.625 1 95.94 290 GLY A CA 1
ATOM 2288 C C . GLY A 1 290 ? 18.844 -12.586 -16.703 1 95.94 290 GLY A C 1
ATOM 2289 O O . GLY A 1 290 ? 19.719 -11.75 -16.422 1 95.94 290 GLY A O 1
ATOM 2290 N N . GLN A 1 291 ? 17.641 -12.289 -17.047 1 96.75 291 GLN A N 1
ATOM 2291 C CA . GLN A 1 291 ? 17.266 -10.883 -17.188 1 96.75 291 GLN A CA 1
ATOM 2292 C C . GLN A 1 291 ? 16.234 -10.484 -16.125 1 96.75 291 GLN A C 1
ATOM 2294 O O . GLN A 1 291 ? 15.258 -11.203 -15.914 1 96.75 291 GLN A O 1
ATOM 2299 N N . ILE A 1 292 ? 16.453 -9.375 -15.492 1 97.38 292 ILE A N 1
ATOM 2300 C CA . ILE A 1 292 ? 15.531 -8.898 -14.477 1 97.38 292 ILE A CA 1
ATOM 2301 C C . ILE A 1 292 ? 14.211 -8.484 -15.125 1 97.38 292 ILE A C 1
ATOM 2303 O O . ILE A 1 292 ? 14.211 -7.852 -16.188 1 97.38 292 ILE A O 1
ATOM 2307 N N . GLN A 1 293 ? 13.141 -8.914 -14.516 1 94.94 293 GLN A N 1
ATOM 2308 C CA . GLN A 1 293 ? 11.805 -8.586 -15.008 1 94.94 293 GLN A CA 1
ATOM 2309 C C . GLN A 1 293 ? 11.156 -7.504 -14.156 1 94.94 293 GLN A C 1
ATOM 2311 O O . GLN A 1 293 ? 10.414 -6.66 -14.664 1 94.94 293 GLN A O 1
ATOM 2316 N N . SER A 1 294 ? 11.391 -7.562 -12.883 1 95.12 294 SER A N 1
ATOM 2317 C CA . SER A 1 294 ? 10.812 -6.602 -11.953 1 95.12 294 SER A CA 1
ATOM 2318 C C . SER A 1 294 ? 11.586 -6.57 -10.641 1 95.12 294 SER A C 1
ATOM 2320 O O . SER A 1 294 ? 12.359 -7.484 -10.344 1 95.12 294 SER A O 1
ATOM 2322 N N . MET A 1 295 ? 11.398 -5.516 -9.891 1 96.69 295 MET A N 1
ATOM 2323 C CA . MET A 1 295 ? 11.984 -5.367 -8.555 1 96.69 295 MET A CA 1
ATOM 2324 C C . MET A 1 295 ? 10.977 -4.754 -7.59 1 96.69 295 MET A C 1
ATOM 2326 O O . MET A 1 295 ? 10.258 -3.82 -7.941 1 96.69 295 MET A O 1
ATOM 2330 N N . LYS A 1 296 ? 10.836 -5.332 -6.48 1 94.69 296 LYS A N 1
ATOM 2331 C CA . LYS A 1 296 ? 10.102 -4.766 -5.352 1 94.69 296 LYS A CA 1
ATOM 2332 C C . LYS A 1 296 ? 11.062 -4.273 -4.27 1 94.69 296 LYS A C 1
ATOM 2334 O O . LYS A 1 296 ? 11.906 -5.031 -3.789 1 94.69 296 LYS A O 1
ATOM 2339 N N . ILE A 1 297 ? 10.953 -3.059 -3.91 1 97.06 297 ILE A N 1
ATOM 2340 C CA . ILE A 1 297 ? 11.82 -2.479 -2.891 1 97.06 297 ILE A CA 1
ATOM 2341 C C . ILE A 1 297 ? 11 -2.152 -1.643 1 97.06 297 ILE A C 1
ATOM 2343 O O . ILE A 1 297 ? 9.977 -1.471 -1.724 1 97.06 297 ILE A O 1
ATOM 2347 N N . ASN A 1 298 ? 11.375 -2.689 -0.562 1 95.06 298 ASN A N 1
ATOM 2348 C CA . ASN A 1 298 ? 10.883 -2.236 0.733 1 95.06 298 ASN A CA 1
ATOM 2349 C C . ASN A 1 298 ? 11.75 -1.121 1.306 1 95.06 298 ASN A C 1
ATOM 2351 O O . ASN A 1 298 ? 12.914 -1.343 1.633 1 95.06 298 ASN A O 1
ATOM 2355 N N . LEU A 1 299 ? 11.203 0.025 1.332 1 97.81 299 LEU A N 1
ATOM 2356 C CA . LEU A 1 299 ? 11.883 1.201 1.871 1 97.81 299 LEU A CA 1
ATOM 2357 C C . LEU A 1 299 ? 11.312 1.578 3.234 1 97.81 299 LEU A C 1
ATOM 2359 O O . LEU A 1 299 ? 10.227 2.164 3.316 1 97.81 299 LEU A O 1
ATOM 2363 N N . LYS A 1 300 ? 11.992 1.27 4.258 1 97.12 300 LYS A N 1
ATOM 2364 C CA . LYS A 1 300 ? 11.602 1.645 5.613 1 97.12 300 LYS A CA 1
ATOM 2365 C C . LYS A 1 300 ? 12.266 2.951 6.035 1 97.12 300 LYS A C 1
ATOM 2367 O O . LYS A 1 300 ? 13.492 3.039 6.094 1 97.12 300 LYS A O 1
ATOM 2372 N N . VAL A 1 301 ? 11.469 3.904 6.348 1 95.75 301 VAL A N 1
ATOM 2373 C CA . VAL A 1 301 ? 12.016 5.211 6.707 1 95.75 301 VAL A CA 1
ATOM 2374 C C . VAL A 1 301 ? 11.617 5.559 8.141 1 95.75 301 VAL A C 1
ATOM 2376 O O . VAL A 1 301 ? 10.523 5.215 8.586 1 95.75 301 VAL A O 1
ATOM 2379 N N . ASN A 1 302 ? 12.508 6.098 8.836 1 93.25 302 ASN A N 1
ATOM 2380 C CA . ASN A 1 302 ? 12.219 6.715 10.125 1 93.25 302 ASN A CA 1
ATOM 2381 C C . ASN A 1 302 ? 12.07 8.227 10 1 93.25 302 ASN A C 1
ATOM 2383 O O . ASN A 1 302 ? 13.07 8.945 9.875 1 93.25 302 ASN A O 1
ATOM 2387 N N . ILE A 1 303 ? 10.836 8.672 9.984 1 92 303 ILE A N 1
ATOM 2388 C CA . ILE A 1 303 ? 10.57 10.094 9.781 1 92 303 ILE A CA 1
ATOM 2389 C C . ILE A 1 303 ? 9.828 10.648 10.992 1 92 303 ILE A C 1
ATOM 2391 O O . ILE A 1 303 ? 9.18 9.906 11.727 1 92 303 ILE A O 1
ATOM 2395 N N . LYS A 1 304 ? 9.906 11.953 11.078 1 90.88 304 LYS A N 1
ATOM 2396 C CA . LYS A 1 304 ? 9.242 12.594 12.211 1 90.88 304 LYS A CA 1
ATOM 2397 C C . LYS A 1 304 ? 8.195 13.602 11.734 1 90.88 304 LYS A C 1
ATOM 2399 O O . LYS A 1 304 ? 7.367 14.062 12.523 1 90.88 304 LYS A O 1
ATOM 2404 N N . THR A 1 305 ? 8.25 13.977 10.469 1 90.75 305 THR A N 1
ATOM 2405 C CA . THR A 1 305 ? 7.262 14.891 9.914 1 90.75 305 THR A CA 1
ATOM 2406 C C . THR A 1 305 ? 6.816 14.43 8.523 1 90.75 305 THR A C 1
ATOM 2408 O O . THR A 1 305 ? 7.52 13.656 7.867 1 90.75 305 THR A O 1
ATOM 2411 N N . TYR A 1 306 ? 5.676 14.906 8.086 1 90.75 306 TYR A N 1
ATOM 2412 C CA . TYR A 1 306 ? 5.176 14.641 6.746 1 90.75 306 TYR A CA 1
ATOM 2413 C C . TYR A 1 306 ? 6.105 15.227 5.691 1 90.75 306 TYR A C 1
ATOM 2415 O O . TYR A 1 306 ? 6.285 14.641 4.617 1 90.75 306 TYR A O 1
ATOM 2423 N N . THR A 1 307 ? 6.664 16.344 5.938 1 91.31 307 THR A N 1
ATOM 2424 C CA . THR A 1 307 ? 7.59 17 5.016 1 91.31 307 THR A CA 1
ATOM 2425 C C . THR A 1 307 ? 8.805 16.109 4.75 1 91.31 307 THR A C 1
ATOM 2427 O O . THR A 1 307 ? 9.258 15.984 3.611 1 91.31 307 THR A O 1
ATOM 2430 N N . GLU A 1 308 ? 9.281 15.531 5.84 1 91.69 308 GLU A N 1
ATOM 2431 C CA . GLU A 1 308 ? 10.391 14.586 5.68 1 91.69 308 GLU A CA 1
ATOM 2432 C C . GLU A 1 308 ? 9.992 13.422 4.773 1 91.69 308 GLU A C 1
ATOM 2434 O O . GLU A 1 308 ? 10.781 12.984 3.932 1 91.69 308 GLU A O 1
ATOM 2439 N N . LEU A 1 309 ? 8.812 12.914 4.996 1 92.44 309 LEU A N 1
ATOM 2440 C CA . LEU A 1 309 ? 8.297 11.828 4.164 1 92.44 309 LEU A CA 1
ATOM 2441 C C . LEU A 1 309 ? 8.289 12.227 2.693 1 92.44 309 LEU A C 1
ATOM 2443 O O . LEU A 1 309 ? 8.781 11.484 1.842 1 92.44 309 LEU A O 1
ATOM 2447 N N . LEU A 1 310 ? 7.77 13.43 2.426 1 93.44 310 LEU A N 1
ATOM 2448 C CA . LEU A 1 310 ? 7.68 13.914 1.051 1 93.44 310 LEU A CA 1
ATOM 2449 C C . LEU A 1 310 ? 9.062 14.023 0.42 1 93.44 310 LEU A C 1
ATOM 2451 O O . LEU A 1 310 ? 9.25 13.664 -0.743 1 93.44 310 LEU A O 1
ATOM 2455 N N . TYR A 1 311 ? 9.945 14.523 1.201 1 94.06 311 TYR A N 1
ATOM 2456 C CA . TYR A 1 311 ? 11.305 14.672 0.699 1 94.06 311 TYR A CA 1
ATOM 2457 C C . TYR A 1 311 ? 11.898 13.328 0.31 1 94.06 311 TYR A C 1
ATOM 2459 O O . TYR A 1 311 ? 12.484 13.188 -0.768 1 94.06 311 TYR A O 1
ATOM 2467 N N . LEU A 1 312 ? 11.703 12.383 1.157 1 95.19 312 LEU A N 1
ATOM 2468 C CA . LEU A 1 312 ? 12.305 11.07 0.929 1 95.19 312 LEU A CA 1
ATOM 2469 C C . LEU A 1 312 ? 11.609 1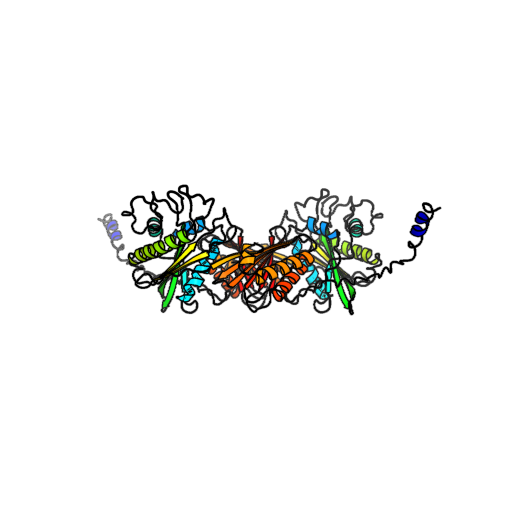0.352 -0.224 1 95.19 312 LEU A C 1
ATOM 2471 O O . LEU A 1 312 ? 12.258 9.664 -1.011 1 95.19 312 LEU A O 1
ATOM 2475 N N . ILE A 1 313 ? 10.32 10.461 -0.319 1 96.31 313 ILE A N 1
ATOM 2476 C CA . ILE A 1 313 ? 9.57 9.859 -1.414 1 96.31 313 ILE A CA 1
ATOM 2477 C C . ILE A 1 313 ? 10.031 10.453 -2.744 1 96.31 313 ILE A C 1
ATOM 2479 O O . ILE A 1 313 ? 10.266 9.719 -3.709 1 96.31 313 ILE A O 1
ATOM 2483 N N . SER A 1 314 ? 10.188 11.75 -2.764 1 95.5 314 SER A N 1
ATOM 2484 C CA . SER A 1 314 ? 10.641 12.422 -3.975 1 95.5 314 SER A CA 1
ATOM 2485 C C . SER A 1 314 ? 12.055 12.008 -4.352 1 95.5 314 SER A C 1
ATOM 2487 O O . SER A 1 314 ? 12.344 11.758 -5.523 1 95.5 314 SER A O 1
ATOM 2489 N N . THR A 1 315 ? 12.82 11.945 -3.371 1 95.44 315 THR A N 1
ATOM 2490 C CA . THR A 1 315 ? 14.195 11.523 -3.6 1 95.44 315 THR A CA 1
ATOM 2491 C C . THR A 1 315 ? 14.242 10.102 -4.145 1 95.44 315 THR A C 1
ATOM 2493 O O . THR A 1 315 ? 14.969 9.82 -5.102 1 95.44 315 THR A O 1
ATOM 2496 N N . ALA A 1 316 ? 13.492 9.211 -3.529 1 97.81 316 ALA A N 1
ATOM 2497 C CA . ALA A 1 316 ? 13.438 7.824 -3.982 1 97.81 316 ALA A CA 1
ATOM 2498 C C . ALA A 1 316 ? 13 7.742 -5.441 1 97.81 316 ALA A C 1
ATOM 2500 O O . ALA A 1 316 ? 13.602 7.02 -6.238 1 97.81 316 ALA A O 1
ATOM 2501 N N . ALA A 1 317 ? 11.961 8.461 -5.742 1 97.62 317 ALA A N 1
ATOM 2502 C CA . ALA A 1 317 ? 11.445 8.453 -7.109 1 97.62 317 ALA A CA 1
ATOM 2503 C C . ALA A 1 317 ? 12.5 8.961 -8.094 1 97.62 317 ALA A C 1
ATOM 2505 O O . ALA A 1 317 ? 12.695 8.375 -9.164 1 97.62 317 ALA A O 1
ATOM 2506 N N . ASP A 1 318 ? 13.141 10.039 -7.73 1 96.12 318 ASP A N 1
ATOM 2507 C CA . ASP A 1 318 ? 14.195 10.594 -8.586 1 96.12 318 ASP A CA 1
ATOM 2508 C C . ASP A 1 318 ? 15.32 9.586 -8.781 1 96.12 318 ASP A C 1
ATOM 2510 O O . ASP A 1 318 ? 15.836 9.43 -9.891 1 96.12 318 ASP A O 1
ATOM 2514 N N . GLU A 1 319 ? 15.719 8.961 -7.699 1 96.94 319 GLU A N 1
ATOM 2515 C CA . GLU A 1 319 ? 16.781 7.961 -7.773 1 96.94 319 GLU A CA 1
ATOM 2516 C C . GLU A 1 319 ? 16.359 6.781 -8.648 1 96.94 319 GLU A C 1
ATOM 2518 O O . GLU A 1 319 ? 17.188 6.223 -9.375 1 96.94 319 GLU A O 1
ATOM 2523 N N . LEU A 1 320 ? 15.102 6.336 -8.562 1 98.06 320 LEU A N 1
ATOM 2524 C CA . LEU A 1 320 ? 14.617 5.277 -9.438 1 98.06 320 LEU A CA 1
ATOM 2525 C C . LEU A 1 320 ? 14.773 5.668 -10.898 1 98.06 320 LEU A C 1
ATOM 2527 O O . LEU A 1 320 ? 15.234 4.871 -11.719 1 98.06 320 LEU A O 1
ATOM 2531 N N . ASN A 1 321 ? 14.383 6.891 -11.211 1 96.75 321 ASN A N 1
ATOM 2532 C CA . ASN A 1 321 ? 14.445 7.379 -12.586 1 96.75 321 ASN A CA 1
ATOM 2533 C C . ASN A 1 321 ? 15.883 7.445 -13.086 1 96.75 321 ASN A C 1
ATOM 2535 O O . ASN A 1 321 ? 16.156 7.176 -14.258 1 96.75 321 ASN A O 1
ATOM 2539 N N . THR A 1 322 ? 16.781 7.758 -12.203 1 95.5 322 THR A N 1
ATOM 2540 C CA . THR A 1 322 ? 18.172 7.965 -12.578 1 95.5 322 THR A CA 1
ATOM 2541 C C . THR A 1 322 ? 18.906 6.633 -12.688 1 95.5 322 THR A C 1
ATOM 2543 O O . THR A 1 322 ? 19.672 6.414 -13.625 1 95.5 322 THR A O 1
ATOM 2546 N N . GLN A 1 323 ? 18.641 5.73 -11.734 1 95.31 323 GLN A N 1
ATOM 2547 C CA . GLN A 1 323 ? 19.484 4.551 -11.586 1 95.31 323 GLN A CA 1
ATOM 2548 C C . GLN A 1 323 ? 18.922 3.369 -12.367 1 95.31 323 GLN A C 1
ATOM 2550 O O . GLN A 1 323 ? 19.672 2.51 -12.836 1 95.31 323 GLN A O 1
ATOM 2555 N N . PHE A 1 324 ? 17.625 3.281 -12.477 1 96.25 324 PHE A N 1
ATOM 2556 C CA . PHE A 1 324 ? 17.047 2.039 -12.977 1 96.25 324 PHE A CA 1
ATOM 2557 C C . PHE A 1 324 ? 16.281 2.275 -14.281 1 96.25 324 PHE A C 1
ATOM 2559 O O . PHE A 1 324 ? 15.625 3.303 -14.438 1 96.25 324 PHE A O 1
ATOM 2566 N N . SER A 1 325 ? 16.359 1.326 -15.164 1 93.75 325 SER A N 1
ATOM 2567 C CA . SER A 1 325 ? 15.57 1.277 -16.391 1 93.75 325 SER A CA 1
ATOM 2568 C C . SER A 1 325 ? 15.406 -0.156 -16.891 1 93.75 325 SER A C 1
ATOM 2570 O O . SER A 1 325 ? 16.188 -1.039 -16.516 1 93.75 325 SER A O 1
ATOM 2572 N N . GLY A 1 326 ? 14.289 -0.381 -17.672 1 94.81 326 GLY A N 1
ATOM 2573 C CA . GLY A 1 326 ? 14.195 -1.624 -18.406 1 94.81 326 GLY A CA 1
ATOM 2574 C C . GLY A 1 326 ? 13.344 -2.672 -17.719 1 94.81 326 GLY A C 1
ATOM 2575 O O . GLY A 1 326 ? 13.164 -3.775 -18.234 1 94.81 326 GLY A O 1
ATOM 2576 N N . PHE A 1 327 ? 12.883 -2.402 -16.484 1 96.5 327 PHE A N 1
ATOM 2577 C CA . PHE A 1 327 ? 12.023 -3.344 -15.781 1 96.5 327 PHE A CA 1
ATOM 2578 C C . PHE A 1 327 ? 11.094 -2.609 -14.82 1 96.5 327 PHE A C 1
ATOM 2580 O O . PHE A 1 327 ? 11.281 -1.421 -14.555 1 96.5 327 PHE A O 1
ATOM 2587 N N . ASP A 1 328 ? 10.07 -3.283 -14.367 1 95.31 328 ASP A N 1
ATOM 2588 C CA . ASP A 1 328 ? 9.086 -2.703 -13.469 1 95.31 328 ASP A CA 1
ATOM 2589 C C . ASP A 1 328 ? 9.617 -2.627 -12.039 1 95.31 328 ASP A C 1
ATOM 2591 O O . ASP A 1 328 ? 10.25 -3.568 -11.555 1 95.31 328 ASP A O 1
ATOM 2595 N N . ILE A 1 329 ? 9.328 -1.502 -11.375 1 97.69 329 ILE A N 1
ATOM 2596 C CA . ILE A 1 329 ? 9.758 -1.354 -9.984 1 97.69 329 ILE A CA 1
ATOM 2597 C C . ILE A 1 329 ? 8.586 -0.866 -9.133 1 97.69 329 ILE A C 1
ATOM 2599 O O . ILE A 1 329 ? 7.828 0.01 -9.555 1 97.69 329 ILE A O 1
ATOM 2603 N N . LYS A 1 330 ? 8.453 -1.426 -8.016 1 96.38 330 LYS A N 1
ATOM 2604 C CA . LYS A 1 330 ? 7.551 -0.94 -6.973 1 96.38 330 LYS A CA 1
ATOM 2605 C C . LYS A 1 330 ? 8.289 -0.724 -5.656 1 96.38 330 LYS A C 1
ATOM 2607 O O . LYS A 1 330 ? 9.039 -1.595 -5.211 1 96.38 330 LYS A O 1
ATOM 2612 N N . VAL A 1 331 ? 8.062 0.405 -5.09 1 97.75 331 VAL A N 1
ATOM 2613 C CA . VAL A 1 331 ? 8.656 0.714 -3.795 1 97.75 331 VAL A CA 1
ATOM 2614 C C . VAL A 1 331 ? 7.562 0.893 -2.748 1 97.75 331 VAL A C 1
ATOM 2616 O O . VAL A 1 331 ? 6.695 1.757 -2.891 1 97.75 331 VAL A O 1
ATOM 2619 N N . LEU A 1 332 ? 7.582 0.04 -1.809 1 95.94 332 LEU A N 1
ATOM 2620 C CA . LEU A 1 332 ? 6.719 0.209 -0.646 1 95.94 332 LEU A CA 1
ATOM 2621 C C . LEU A 1 332 ? 7.418 1.018 0.44 1 95.94 332 LEU A C 1
ATOM 2623 O O . LEU A 1 332 ? 8.406 0.562 1.019 1 95.94 332 LEU A O 1
ATOM 2627 N N . VAL A 1 333 ? 6.898 2.217 0.675 1 96.81 333 VAL A N 1
ATOM 2628 C CA . VAL A 1 333 ? 7.484 3.094 1.684 1 96.81 333 VAL A CA 1
ATOM 2629 C C . VAL A 1 333 ? 6.707 2.967 2.992 1 96.81 333 VAL A C 1
ATOM 2631 O O . VAL A 1 333 ? 5.516 3.283 3.047 1 96.81 333 VAL A O 1
ATOM 2634 N N . SER A 1 334 ? 7.43 2.566 4.016 1 93.88 334 SER A N 1
ATOM 2635 C CA . SER A 1 334 ? 6.766 2.377 5.301 1 93.88 334 SER A CA 1
ATOM 2636 C C . SER A 1 334 ? 7.496 3.117 6.414 1 93.88 334 SER A C 1
ATOM 2638 O O . SER A 1 334 ? 8.703 3.336 6.332 1 93.88 334 SER A O 1
ATOM 2640 N N . SER A 1 335 ? 6.77 3.562 7.316 1 91.12 335 SER A N 1
ATOM 2641 C CA . SER A 1 335 ? 7.27 4.113 8.57 1 91.12 335 SER A CA 1
ATOM 2642 C C . SER A 1 335 ? 6.609 3.443 9.773 1 91.12 335 SER A C 1
ATOM 2644 O O . SER A 1 335 ? 5.383 3.318 9.82 1 91.12 335 SER A O 1
ATOM 2646 N N . GLN A 1 336 ? 7.363 2.926 10.789 1 82.44 336 GLN A N 1
ATOM 2647 C CA . GLN A 1 336 ? 6.859 2.201 11.945 1 82.44 336 GLN A CA 1
ATOM 2648 C C . GLN A 1 336 ? 5.891 1.101 11.531 1 82.44 336 GLN A C 1
ATOM 2650 O O . GLN A 1 336 ? 4.789 0.997 12.078 1 82.44 336 GLN A O 1
ATOM 2655 N N . ASP A 1 337 ? 6.07 0.443 10.461 1 78.62 337 ASP A N 1
ATOM 2656 C CA . ASP A 1 337 ? 5.367 -0.729 9.945 1 78.62 337 ASP A CA 1
ATOM 2657 C C . ASP A 1 337 ? 4.039 -0.336 9.305 1 78.62 337 ASP A C 1
ATOM 2659 O O . ASP A 1 337 ? 3.184 -1.191 9.062 1 78.62 337 ASP A O 1
ATOM 2663 N N . GLN A 1 338 ? 3.842 0.918 9.156 1 84.19 338 GLN A N 1
ATOM 2664 C CA . GLN A 1 338 ? 2.674 1.395 8.422 1 84.19 338 GLN A CA 1
ATOM 2665 C C . GLN A 1 338 ? 3.057 1.853 7.02 1 84.19 338 GLN A C 1
ATOM 2667 O O . GLN A 1 338 ? 4.012 2.611 6.848 1 84.19 338 GLN A O 1
ATOM 2672 N N . LEU A 1 339 ? 2.379 1.358 6.078 1 88.81 339 LEU A N 1
ATOM 2673 C CA . LEU A 1 339 ? 2.607 1.8 4.707 1 88.81 339 LEU A CA 1
ATOM 2674 C C . LEU A 1 339 ? 2.195 3.258 4.527 1 88.81 339 LEU A C 1
ATOM 2676 O O . LEU A 1 339 ? 1.07 3.635 4.863 1 88.81 339 LEU A O 1
ATOM 2680 N N . GLU A 1 340 ? 3.125 4.09 4.051 1 91.62 340 GLU A N 1
ATOM 2681 C CA . GLU A 1 340 ? 2.893 5.523 3.906 1 91.62 340 GLU A CA 1
ATOM 2682 C C . GLU A 1 340 ? 2.662 5.902 2.445 1 91.62 340 GLU A C 1
ATOM 2684 O O . GLU A 1 340 ? 1.931 6.848 2.152 1 91.62 340 GLU A O 1
ATOM 2689 N N . ALA A 1 341 ? 3.326 5.18 1.586 1 94.88 341 ALA A N 1
ATOM 2690 C CA . ALA A 1 341 ? 3.289 5.527 0.167 1 94.88 341 ALA A CA 1
ATOM 2691 C C . ALA A 1 341 ? 3.719 4.344 -0.697 1 94.88 341 ALA A C 1
ATOM 2693 O O . ALA A 1 341 ? 4.32 3.389 -0.198 1 94.88 341 ALA A O 1
ATOM 2694 N N . LEU A 1 342 ? 3.299 4.391 -1.91 1 96 342 LEU A N 1
ATOM 2695 C CA . LEU A 1 342 ? 3.762 3.506 -2.975 1 96 342 LEU A CA 1
ATOM 2696 C C . LEU A 1 342 ? 4.383 4.305 -4.113 1 96 342 LEU A C 1
ATOM 2698 O O . LEU A 1 342 ? 3.848 5.34 -4.516 1 96 342 LEU A O 1
ATOM 2702 N N . ILE A 1 343 ? 5.539 3.898 -4.543 1 97.56 343 ILE A N 1
ATOM 2703 C CA . ILE A 1 343 ? 6.133 4.441 -5.758 1 97.56 343 ILE A CA 1
ATOM 2704 C C . ILE A 1 343 ? 6.16 3.371 -6.844 1 97.56 343 ILE A C 1
ATOM 2706 O O . ILE A 1 343 ? 6.637 2.258 -6.617 1 97.56 343 ILE A O 1
ATOM 2710 N N . VAL A 1 344 ? 5.629 3.672 -7.965 1 96.12 344 VAL A N 1
ATOM 2711 C CA . VAL A 1 344 ? 5.559 2.727 -9.07 1 96.12 344 VAL A CA 1
ATOM 2712 C C . VAL A 1 344 ? 6.336 3.273 -10.266 1 96.12 344 VAL A C 1
ATOM 2714 O O . VAL A 1 344 ? 6.16 4.43 -10.656 1 96.12 344 VAL A O 1
ATOM 2717 N N . LYS A 1 345 ? 7.188 2.496 -10.773 1 97.06 345 LYS A N 1
ATOM 2718 C CA . LYS A 1 345 ? 7.891 2.783 -12.023 1 97.06 345 LYS A CA 1
ATOM 2719 C C . LYS A 1 345 ? 7.75 1.628 -13.008 1 97.06 345 LYS A C 1
ATOM 2721 O O . LYS A 1 345 ? 8.523 0.667 -12.961 1 97.06 345 LYS A O 1
ATOM 2726 N N . ASP A 1 346 ? 6.867 1.765 -13.914 1 93.62 346 ASP A N 1
ATOM 2727 C CA . ASP A 1 346 ? 6.715 0.775 -14.977 1 93.62 346 ASP A CA 1
ATOM 2728 C C . ASP A 1 346 ? 7.848 0.887 -15.992 1 93.62 346 ASP A C 1
ATOM 2730 O O . ASP A 1 346 ? 8.398 1.969 -16.203 1 93.62 346 ASP A O 1
ATOM 2734 N N . LYS A 1 347 ? 8.094 -0.245 -16.578 1 94.62 347 LYS A N 1
ATOM 2735 C CA . LYS A 1 347 ? 9.109 -0.261 -17.625 1 94.62 347 LYS A CA 1
ATOM 2736 C C . LYS A 1 347 ? 8.852 0.826 -18.656 1 94.62 347 LYS A C 1
ATOM 2738 O O . LYS A 1 347 ? 7.75 0.922 -19.203 1 94.62 347 LYS A O 1
ATOM 2743 N N . GLY A 1 348 ? 9.828 1.695 -18.875 1 94.12 348 GLY A N 1
ATOM 2744 C CA . GLY A 1 348 ? 9.758 2.723 -19.906 1 94.12 348 GLY A CA 1
ATOM 2745 C C . GLY A 1 348 ? 9.055 3.982 -19.438 1 94.12 348 GLY A C 1
ATOM 2746 O O . GLY A 1 348 ? 8.922 4.941 -20.203 1 94.12 348 GLY A O 1
ATOM 2747 N N . GLU A 1 349 ? 8.602 4.02 -18.25 1 94.88 349 GLU A N 1
ATOM 2748 C CA . GLU A 1 349 ? 7.895 5.176 -17.719 1 94.88 349 GLU A CA 1
ATOM 2749 C C . GLU A 1 349 ? 8.641 5.781 -16.531 1 94.88 349 GLU A C 1
ATOM 2751 O O . GLU A 1 349 ? 9.531 5.141 -15.961 1 94.88 349 GLU A O 1
ATOM 2756 N N . ASP A 1 350 ? 8.312 7.004 -16.188 1 96 350 ASP A N 1
ATOM 2757 C CA . ASP A 1 350 ? 8.859 7.641 -14.992 1 96 350 ASP A CA 1
ATOM 2758 C C . ASP A 1 350 ? 8.125 7.168 -13.734 1 96 350 ASP A C 1
ATOM 2760 O O . ASP A 1 350 ? 6.988 6.707 -13.805 1 96 350 ASP A O 1
ATOM 2764 N N . ALA A 1 351 ? 8.789 7.297 -12.648 1 96.81 351 ALA A N 1
ATOM 2765 C CA . ALA A 1 351 ? 8.219 6.898 -11.367 1 96.81 351 ALA A CA 1
ATOM 2766 C C . ALA A 1 351 ? 7.031 7.789 -10.992 1 96.81 351 ALA A C 1
ATOM 2768 O O . ALA A 1 351 ? 7.059 9 -11.227 1 96.81 351 ALA A O 1
ATOM 2769 N N . LYS A 1 352 ? 6.035 7.195 -10.438 1 95.62 352 LYS A N 1
ATOM 2770 C CA . LYS A 1 352 ? 4.863 7.875 -9.891 1 95.62 352 LYS A CA 1
ATOM 2771 C C . LYS A 1 352 ? 4.656 7.504 -8.422 1 95.62 352 LYS A C 1
ATOM 2773 O O . LYS A 1 352 ? 4.688 6.324 -8.062 1 95.62 352 LYS A O 1
ATOM 2778 N N . SER A 1 353 ? 4.441 8.547 -7.637 1 96.06 353 SER A N 1
ATOM 2779 C CA . SER A 1 353 ? 4.27 8.32 -6.207 1 96.06 353 SER A CA 1
ATOM 2780 C C . SER A 1 353 ? 2.805 8.438 -5.801 1 96.06 353 SER A C 1
ATOM 2782 O O . SER A 1 353 ? 2.098 9.336 -6.258 1 96.06 353 SER A O 1
ATOM 2784 N N . ILE A 1 354 ? 2.404 7.508 -5.035 1 93.44 354 ILE A N 1
ATOM 2785 C CA . ILE A 1 354 ? 1.059 7.5 -4.473 1 93.44 354 ILE A CA 1
ATOM 2786 C C . ILE A 1 354 ? 1.136 7.574 -2.947 1 93.44 354 ILE A C 1
ATOM 2788 O O . ILE A 1 354 ? 1.579 6.629 -2.295 1 93.44 354 ILE A O 1
ATOM 2792 N N . LEU A 1 355 ? 0.722 8.625 -2.352 1 91.25 355 LEU A N 1
ATOM 2793 C CA . LEU A 1 355 ? 0.672 8.773 -0.901 1 91.25 355 LEU A CA 1
ATOM 2794 C C . LEU A 1 355 ? -0.644 8.242 -0.345 1 91.25 355 LEU A C 1
ATOM 2796 O O . LEU A 1 355 ? -1.707 8.461 -0.929 1 91.25 355 LEU A O 1
ATOM 2800 N N . LEU A 1 356 ? -0.605 7.449 0.659 1 82.94 356 LEU A N 1
ATOM 2801 C CA . LEU A 1 356 ? -1.788 6.777 1.187 1 82.94 356 LEU A CA 1
ATOM 2802 C C . LEU A 1 356 ? -2.49 7.648 2.223 1 82.94 356 LEU A C 1
ATOM 2804 O O . LEU A 1 356 ? -3.279 7.148 3.027 1 82.94 356 LEU A O 1
ATOM 2808 N N . TYR A 1 357 ? -2.414 8.961 2.078 1 77 357 TYR A N 1
ATOM 2809 C CA . TYR A 1 357 ? -3.203 9.938 2.828 1 77 357 TYR A CA 1
ATOM 2810 C C . TYR A 1 357 ? -4.652 9.945 2.354 1 77 357 TYR A C 1
ATOM 2812 O O . TYR A 1 357 ? -4.918 9.844 1.154 1 77 357 TYR A O 1
ATOM 2820 N N . MET B 1 1 ? 81.938 19.562 22.125 1 27.89 1 MET B N 1
ATOM 2821 C CA . MET B 1 1 ? 81.5 20.562 21.172 1 27.89 1 MET B CA 1
ATOM 2822 C C . MET B 1 1 ? 80.438 19.984 20.234 1 27.89 1 MET B C 1
ATOM 2824 O O . MET B 1 1 ? 79.625 20.734 19.672 1 27.89 1 MET B O 1
ATOM 2828 N N . LYS B 1 2 ? 80.75 18.625 19.812 1 31.95 2 LYS B N 1
ATOM 2829 C CA . LYS B 1 2 ? 80 18.047 18.703 1 31.95 2 LYS B CA 1
ATOM 2830 C C . LYS B 1 2 ? 78.562 17.719 19.141 1 31.95 2 LYS B C 1
ATOM 2832 O O . LYS B 1 2 ? 77.688 17.656 18.312 1 31.95 2 LYS B O 1
ATOM 2837 N N . LYS B 1 3 ? 78.438 17.234 20.422 1 35.16 3 LYS B N 1
ATOM 2838 C CA . LYS B 1 3 ? 77.188 16.766 20.969 1 35.16 3 LYS B CA 1
ATOM 2839 C C . LYS B 1 3 ? 76.188 17.922 21.109 1 35.16 3 LYS B C 1
ATOM 2841 O O . LYS B 1 3 ? 74.938 17.703 21.156 1 35.16 3 LYS B O 1
ATOM 2846 N N . ILE B 1 4 ? 76.75 19.094 21.406 1 37.69 4 ILE B N 1
ATOM 2847 C CA . ILE B 1 4 ? 75.938 20.25 21.781 1 37.69 4 ILE B CA 1
ATOM 2848 C C . ILE B 1 4 ? 75.312 20.891 20.547 1 37.69 4 ILE B C 1
ATOM 2850 O O . ILE B 1 4 ? 74.375 21.672 20.672 1 37.69 4 ILE B O 1
ATOM 2854 N N . VAL B 1 5 ? 76 20.656 19.375 1 38.12 5 VAL B N 1
ATOM 2855 C CA . VAL B 1 5 ? 75.625 21.453 18.219 1 38.12 5 VAL B CA 1
ATOM 2856 C C . VAL B 1 5 ? 74.312 20.906 17.641 1 38.12 5 VAL B C 1
ATOM 2858 O O . VAL B 1 5 ? 73.625 21.578 16.875 1 38.12 5 VAL B O 1
ATOM 2861 N N . ALA B 1 6 ? 74.125 19.484 17.859 1 37.59 6 ALA B N 1
ATOM 2862 C CA . ALA B 1 6 ? 73 18.891 17.125 1 37.59 6 ALA B CA 1
ATOM 2863 C C . ALA B 1 6 ? 71.688 19.375 17.672 1 37.59 6 ALA B C 1
ATOM 2865 O O . ALA B 1 6 ? 70.625 19.125 17.078 1 37.59 6 ALA B O 1
ATOM 2866 N N . LEU B 1 7 ? 71.75 19.875 19 1 35.41 7 LEU B N 1
ATOM 2867 C CA . LEU B 1 7 ? 70.5 20.25 19.688 1 35.41 7 LEU B CA 1
ATOM 2868 C C . LEU B 1 7 ? 69.875 21.484 19.031 1 35.41 7 LEU B C 1
ATOM 2870 O O . LEU B 1 7 ? 68.625 21.688 19.109 1 35.41 7 LEU B O 1
ATOM 2874 N N . LEU B 1 8 ? 70.812 22.391 18.562 1 35.16 8 LEU B N 1
ATOM 2875 C CA . LEU B 1 8 ? 70.312 23.719 18.297 1 35.16 8 LEU B CA 1
ATOM 2876 C C . LEU B 1 8 ? 69.438 23.75 17.016 1 35.16 8 LEU B C 1
ATOM 2878 O O . LEU B 1 8 ? 68.688 24.688 16.781 1 35.16 8 LEU B O 1
ATOM 2882 N N . ALA B 1 9 ? 69.938 22.875 16.031 1 34.31 9 ALA B N 1
ATOM 2883 C CA . ALA B 1 9 ? 69.375 23.156 14.719 1 34.31 9 ALA B CA 1
ATOM 2884 C C . ALA B 1 9 ? 67.875 22.891 14.719 1 34.31 9 ALA B C 1
ATOM 2886 O O . ALA B 1 9 ? 67.188 23.172 13.727 1 34.31 9 ALA B O 1
ATOM 2887 N N . ILE B 1 10 ? 67.312 22.016 15.695 1 36.19 10 ILE B N 1
ATOM 2888 C CA . ILE B 1 10 ? 66 21.531 15.477 1 36.19 10 ILE B CA 1
ATOM 2889 C C . ILE B 1 10 ? 65 22.641 15.734 1 36.19 10 ILE B C 1
ATOM 2891 O O . ILE B 1 10 ? 63.781 22.469 15.562 1 36.19 10 ILE B O 1
ATOM 2895 N N . ALA B 1 11 ? 65.375 23.719 16.453 1 34.12 11 ALA B N 1
ATOM 2896 C CA . ALA B 1 11 ? 64.375 24.625 16.969 1 34.12 11 ALA B CA 1
ATOM 2897 C C . ALA B 1 11 ? 63.719 25.422 15.852 1 34.12 11 ALA B C 1
ATOM 2899 O O . ALA B 1 11 ? 62.719 26.125 16.078 1 34.12 11 ALA B O 1
ATOM 2900 N N . LEU B 1 12 ? 64.5 25.688 14.766 1 33.94 12 LEU B N 1
ATOM 2901 C CA . LEU B 1 12 ? 64.062 26.875 14.031 1 33.94 12 LEU B CA 1
ATOM 2902 C C . LEU B 1 12 ? 62.75 26.578 13.305 1 33.94 12 LEU B C 1
ATOM 2904 O O . LEU B 1 12 ? 62.062 27.5 12.875 1 33.94 12 LEU B O 1
ATOM 2908 N N . VAL B 1 13 ? 62.688 25.438 12.594 1 36.16 13 VAL B N 1
ATOM 2909 C CA . VAL B 1 13 ? 61.781 25.5 11.461 1 36.16 13 VAL B CA 1
ATOM 2910 C C . VAL B 1 13 ? 60.344 25.516 11.961 1 36.16 13 VAL B C 1
ATOM 2912 O O . VAL B 1 13 ? 59.625 24.5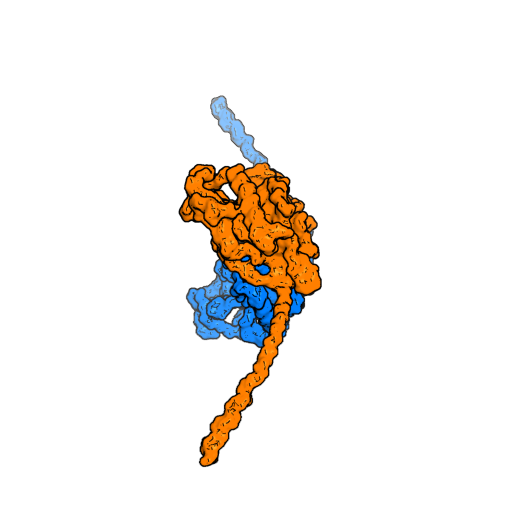16 11.828 1 36.16 13 VAL B O 1
ATOM 2915 N N . LEU B 1 14 ? 60 25.781 13.273 1 32.69 14 LEU B N 1
ATOM 2916 C CA . LEU B 1 14 ? 58.625 25.703 13.75 1 32.69 14 LEU B CA 1
ATOM 2917 C C . LEU B 1 14 ? 57.75 26.781 13.109 1 32.69 14 LEU B C 1
ATOM 2919 O O . LEU B 1 14 ? 56.625 27.016 13.539 1 32.69 14 LEU B O 1
ATOM 2923 N N . SER B 1 15 ? 58.344 27.828 12.5 1 30.06 15 SER B N 1
ATOM 2924 C CA . SER B 1 15 ? 57.531 29.031 12.477 1 30.06 15 SER B CA 1
ATOM 2925 C C . SER B 1 15 ? 56.25 28.812 11.688 1 30.06 15 SER B C 1
ATOM 2927 O O . SER B 1 15 ? 55.156 29.078 12.188 1 30.06 15 SER B O 1
ATOM 2929 N N . GLY B 1 16 ? 56.125 29.438 10.352 1 34.53 16 GLY B N 1
ATOM 2930 C CA . GLY B 1 16 ? 55.156 30.375 9.773 1 34.53 16 GLY B CA 1
ATOM 2931 C C . GLY B 1 16 ? 53.969 29.688 9.125 1 34.53 16 GLY B C 1
ATOM 2932 O O . GLY B 1 16 ? 53.312 30.25 8.242 1 34.53 16 GLY B O 1
ATOM 2933 N N . CYS B 1 17 ? 53.875 28.375 9.164 1 31.92 17 CYS B N 1
ATOM 2934 C CA . CYS B 1 17 ? 52.812 27.906 8.305 1 31.92 17 CYS B CA 1
ATOM 2935 C C . CYS B 1 17 ? 51.469 28.484 8.742 1 31.92 17 CYS B C 1
ATOM 2937 O O . CYS B 1 17 ? 50.938 28.141 9.812 1 31.92 17 CYS B O 1
ATOM 2939 N N . SER B 1 18 ? 51.219 29.828 8.461 1 31.97 18 SER B N 1
ATOM 2940 C CA . SER B 1 18 ? 49.875 30.391 8.531 1 31.97 18 SER B CA 1
ATOM 2941 C C . SER B 1 18 ? 48.844 29.484 7.848 1 31.97 18 SER B C 1
ATOM 2943 O O . SER B 1 18 ? 49.031 29.094 6.691 1 31.97 18 SER B O 1
ATOM 2945 N N . ASP B 1 19 ? 48.312 28.656 8.523 1 31 19 ASP B N 1
ATOM 2946 C CA . ASP B 1 19 ? 47.25 27.797 8.039 1 31 19 ASP B CA 1
ATOM 2947 C C . ASP B 1 19 ? 46.156 28.609 7.344 1 31 19 ASP B C 1
ATOM 2949 O O . ASP B 1 19 ? 45.469 29.406 7.98 1 31 19 ASP B O 1
ATOM 2953 N N . ALA B 1 20 ? 46.406 29.031 6.094 1 34.62 20 ALA B N 1
ATOM 2954 C CA . ALA B 1 20 ? 45.312 29.516 5.277 1 34.62 20 ALA B CA 1
ATOM 2955 C C . ALA B 1 20 ? 44.062 28.672 5.508 1 34.62 20 ALA B C 1
ATOM 2957 O O . ALA B 1 20 ? 44 27.5 5.113 1 34.62 20 ALA B O 1
ATOM 2958 N N . LYS B 1 21 ? 43.438 29.031 6.633 1 33.19 21 LYS B N 1
ATOM 2959 C CA . LYS B 1 21 ? 42.062 28.609 6.793 1 33.19 21 LYS B CA 1
ATOM 2960 C C . LYS B 1 21 ? 41.219 29.016 5.586 1 33.19 21 LYS B C 1
ATOM 2962 O O . LYS B 1 21 ? 40.844 30.172 5.449 1 33.19 21 LYS B O 1
ATOM 2967 N N . GLU B 1 22 ? 41.531 28.594 4.457 1 32.59 22 GLU B N 1
ATOM 2968 C CA . GLU B 1 22 ? 40.469 28.703 3.449 1 32.59 22 GLU B CA 1
ATOM 2969 C C . GLU B 1 22 ? 39.125 28.266 4.016 1 32.59 22 GLU B C 1
ATOM 2971 O O . GLU B 1 22 ? 38.969 27.109 4.453 1 32.59 22 GLU B O 1
ATOM 2976 N N . THR B 1 23 ? 38.469 29.172 4.633 1 29.33 23 THR B N 1
ATOM 2977 C CA . THR B 1 23 ? 37.062 28.953 4.844 1 29.33 23 THR B CA 1
ATOM 2978 C C . THR B 1 23 ? 36.406 28.422 3.578 1 29.33 23 THR B C 1
ATOM 2980 O O . THR B 1 23 ? 36.25 29.156 2.592 1 29.33 23 THR B O 1
ATOM 2983 N N . VAL B 1 24 ? 36.75 27.297 3.16 1 31.06 24 VAL B N 1
ATOM 2984 C CA . VAL B 1 24 ? 35.781 26.688 2.24 1 31.06 24 VAL B CA 1
ATOM 2985 C C . VAL B 1 24 ? 34.375 27 2.691 1 31.06 24 VAL B C 1
ATOM 2987 O O . VAL B 1 24 ? 33.938 26.516 3.732 1 31.06 24 VAL B O 1
ATOM 2990 N N . GLU B 1 25 ? 33.969 28.188 2.488 1 31.47 25 GLU B N 1
ATOM 2991 C CA . GLU B 1 25 ? 32.531 28.328 2.471 1 31.47 25 GLU B CA 1
ATOM 2992 C C . GLU B 1 25 ? 31.859 27.141 1.797 1 31.47 25 GLU B C 1
ATOM 2994 O O . GLU B 1 25 ? 31.969 26.969 0.582 1 31.47 25 GLU B O 1
ATOM 2999 N N . ASN B 1 26 ? 31.844 26.047 2.316 1 32.12 26 ASN B N 1
ATOM 3000 C CA . ASN B 1 26 ? 31.047 24.891 1.953 1 32.12 26 ASN B CA 1
ATOM 3001 C C . ASN B 1 26 ? 29.625 25.281 1.591 1 32.12 26 ASN B C 1
ATOM 3003 O O . ASN B 1 26 ? 28.797 25.516 2.475 1 32.12 26 ASN B O 1
ATOM 3007 N N . GLN B 1 27 ? 29.375 26.094 0.679 1 36.31 27 GLN B N 1
ATOM 3008 C CA . GLN B 1 27 ? 28.031 26.109 0.106 1 36.31 27 GLN B CA 1
ATOM 3009 C C . GLN B 1 27 ? 27.469 24.703 -0.052 1 36.31 27 GLN B C 1
ATOM 3011 O O . GLN B 1 27 ? 27.875 23.969 -0.955 1 36.31 27 GLN B O 1
ATOM 3016 N N . THR B 1 28 ? 27.266 24.016 0.948 1 40.38 28 THR B N 1
ATOM 3017 C CA . THR B 1 28 ? 26.562 22.734 0.879 1 40.38 28 THR B CA 1
ATOM 3018 C C . THR B 1 28 ? 25.297 22.859 0.027 1 40.38 28 THR B C 1
ATOM 3020 O O . THR B 1 28 ? 24.391 23.625 0.354 1 40.38 28 THR B O 1
ATOM 3023 N N . ALA B 1 29 ? 25.422 22.766 -1.222 1 47.59 29 ALA B N 1
ATOM 3024 C CA . ALA B 1 29 ? 24.266 22.609 -2.1 1 47.59 29 ALA B CA 1
ATOM 3025 C C . ALA B 1 29 ? 23.141 21.844 -1.394 1 47.59 29 ALA B C 1
ATOM 3027 O O . ALA B 1 29 ? 23.312 20.688 -1.011 1 47.59 29 ALA B O 1
ATOM 3028 N N . ASN B 1 30 ? 22.219 22.719 -0.807 1 59.28 30 ASN B N 1
ATOM 3029 C CA . ASN B 1 30 ? 21.062 22.047 -0.237 1 59.28 30 ASN B CA 1
ATOM 3030 C C . ASN B 1 30 ? 20.391 21.125 -1.247 1 59.28 30 ASN B C 1
ATOM 3032 O O . ASN B 1 30 ? 20.234 21.469 -2.416 1 59.28 30 ASN B O 1
ATOM 3036 N N . ASP B 1 31 ? 20.188 19.891 -0.892 1 77.81 31 ASP B N 1
ATOM 3037 C CA . ASP B 1 31 ? 19.469 18.953 -1.744 1 77.81 31 ASP B CA 1
ATOM 3038 C C . ASP B 1 31 ? 18 19.312 -1.854 1 77.81 31 ASP B C 1
ATOM 3040 O O . ASP B 1 31 ? 17.375 19.672 -0.858 1 77.81 31 ASP B O 1
ATOM 3044 N N . VAL B 1 32 ? 17.594 19.703 -3.021 1 82 32 VAL B N 1
ATOM 3045 C CA . VAL B 1 32 ? 16.203 20 -3.314 1 82 32 VAL B CA 1
ATOM 3046 C C . VAL B 1 32 ? 15.555 18.812 -4.027 1 82 32 VAL B C 1
ATOM 3048 O O . VAL B 1 32 ? 16.141 18.234 -4.938 1 82 32 VAL B O 1
ATOM 3051 N N . SER B 1 33 ? 14.391 18.516 -3.521 1 80.81 33 SER B N 1
ATOM 3052 C CA . SER B 1 33 ? 13.648 17.438 -4.172 1 80.81 33 SER B CA 1
ATOM 3053 C C . SER B 1 33 ? 12.953 17.922 -5.438 1 80.81 33 SER B C 1
ATOM 3055 O O . SER B 1 33 ? 12.789 19.141 -5.633 1 80.81 33 SER B O 1
ATOM 3057 N N . THR B 1 34 ? 12.633 17.031 -6.316 1 82.5 34 THR B N 1
ATOM 3058 C CA . THR B 1 34 ? 11.703 17.344 -7.395 1 82.5 34 THR B CA 1
ATOM 3059 C C . THR B 1 34 ? 10.289 16.891 -7.02 1 82.5 34 THR B C 1
ATOM 3061 O O . THR B 1 34 ? 10.062 16.375 -5.93 1 82.5 34 THR B O 1
ATOM 3064 N N . THR B 1 35 ? 9.32 17.25 -7.777 1 83.38 35 THR B N 1
ATOM 3065 C CA . THR B 1 35 ? 7.953 16.781 -7.594 1 83.38 35 THR B CA 1
ATOM 3066 C C . THR B 1 35 ? 7.492 15.969 -8.805 1 83.38 35 THR B C 1
ATOM 3068 O O . THR B 1 35 ? 6.289 15.844 -9.055 1 83.38 35 THR B O 1
ATOM 3071 N N . ASP B 1 36 ? 8.461 15.438 -9.562 1 87.38 36 ASP B N 1
ATOM 3072 C CA . ASP B 1 36 ? 8.156 14.789 -10.836 1 87.38 36 ASP B CA 1
ATOM 3073 C C . ASP B 1 36 ? 7.25 13.578 -10.633 1 87.38 36 ASP B C 1
ATOM 3075 O O . ASP B 1 36 ? 6.422 13.266 -11.492 1 87.38 36 ASP B O 1
ATOM 3079 N N . SER B 1 37 ? 7.395 12.93 -9.523 1 92.94 37 SER B N 1
ATOM 3080 C CA . SER B 1 37 ? 6.621 11.719 -9.266 1 92.94 37 SER B CA 1
ATOM 3081 C C . SER B 1 37 ? 5.297 12.047 -8.586 1 92.94 37 SER B C 1
ATOM 3083 O O . SER B 1 37 ? 4.492 11.148 -8.32 1 92.94 37 SER B O 1
ATOM 3085 N N . LEU B 1 38 ? 5.094 13.305 -8.195 1 92.88 38 LEU B N 1
ATOM 3086 C CA . LEU B 1 38 ? 3.908 13.781 -7.492 1 92.88 38 LEU B CA 1
ATOM 3087 C C . LEU B 1 38 ? 3.084 14.703 -8.391 1 92.88 38 LEU B C 1
ATOM 3089 O O . LEU B 1 38 ? 3.484 15.008 -9.516 1 92.88 38 LEU B O 1
ATOM 3093 N N . ASP B 1 39 ? 1.926 15.062 -7.996 1 88.25 39 ASP B N 1
ATOM 3094 C CA . ASP B 1 39 ? 1.125 15.984 -8.797 1 88.25 39 ASP B CA 1
ATOM 3095 C C . ASP B 1 39 ? 1.48 17.438 -8.484 1 88.25 39 ASP B C 1
ATOM 3097 O O . ASP B 1 39 ? 2.357 17.703 -7.664 1 88.25 39 ASP B O 1
ATOM 3101 N N . ASP B 1 40 ? 0.848 18.422 -9.094 1 90.5 40 ASP B N 1
ATOM 3102 C CA . ASP B 1 40 ? 1.226 19.828 -9.055 1 90.5 40 ASP B CA 1
ATOM 3103 C C . ASP B 1 40 ? 0.804 20.469 -7.73 1 90.5 40 ASP B C 1
ATOM 3105 O O . ASP B 1 40 ? 1.088 21.641 -7.484 1 90.5 40 ASP B O 1
ATOM 3109 N N . SER B 1 41 ? 0.214 19.703 -6.891 1 91.44 41 SER B N 1
ATOM 3110 C CA . SER B 1 41 ? -0.23 20.266 -5.617 1 91.44 41 SER B CA 1
ATOM 3111 C C . SER B 1 41 ? 0.866 20.172 -4.559 1 91.44 41 SER B C 1
ATOM 3113 O O . SER B 1 41 ? 0.718 20.703 -3.457 1 91.44 41 SER B O 1
ATOM 3115 N N . PHE B 1 42 ? 2 19.578 -4.879 1 94.25 42 PHE B N 1
ATOM 3116 C CA . PHE B 1 42 ? 3.084 19.391 -3.922 1 94.25 42 PHE B CA 1
ATOM 3117 C C . PHE B 1 42 ? 4.195 20.406 -4.164 1 94.25 42 PHE B C 1
ATOM 3119 O O . PHE B 1 42 ? 4.383 20.875 -5.289 1 94.25 42 PHE B O 1
ATOM 3126 N N . TYR B 1 43 ? 4.941 20.75 -3.121 1 95.25 43 TYR B N 1
ATOM 3127 C CA . TYR B 1 43 ? 6.07 21.672 -3.178 1 95.25 43 TYR B CA 1
ATOM 3128 C C . TYR B 1 43 ? 7.375 20.922 -3.416 1 95.25 43 TYR B C 1
ATOM 3130 O O . TYR B 1 43 ? 7.535 19.781 -2.965 1 95.25 43 TYR B O 1
ATOM 3138 N N . ARG B 1 44 ? 8.258 21.578 -4.133 1 94 44 ARG B N 1
ATOM 3139 C CA . ARG B 1 44 ? 9.648 21.156 -4.055 1 94 44 ARG B CA 1
ATOM 3140 C C . ARG B 1 44 ? 10.227 21.422 -2.666 1 94 44 ARG B C 1
ATOM 3142 O O . ARG B 1 44 ? 10.109 22.531 -2.141 1 94 44 ARG B O 1
ATOM 3149 N N . VAL B 1 45 ? 10.812 20.406 -2.061 1 93.75 45 VAL B N 1
ATOM 3150 C CA . VAL B 1 45 ? 11.258 20.5 -0.675 1 93.75 45 VAL B CA 1
ATOM 3151 C C . VAL B 1 45 ? 12.773 20.703 -0.634 1 93.75 45 VAL B C 1
ATOM 3153 O O . VAL B 1 45 ? 13.523 19.953 -1.266 1 93.75 45 VAL B O 1
ATOM 3156 N N . VAL B 1 46 ? 13.164 21.719 0.074 1 92.56 46 VAL B N 1
ATOM 3157 C CA . VAL B 1 46 ? 14.586 21.969 0.333 1 92.56 46 VAL B CA 1
ATOM 3158 C C . VAL B 1 46 ? 14.977 21.328 1.67 1 92.56 46 VAL B C 1
ATOM 3160 O O . VAL B 1 46 ? 14.297 21.531 2.68 1 92.56 46 VAL B O 1
ATOM 3163 N N . ASN B 1 47 ? 15.977 20.5 1.656 1 88.94 47 ASN B N 1
ATOM 3164 C CA . ASN B 1 47 ? 16.438 19.844 2.875 1 88.94 47 ASN B CA 1
ATOM 3165 C C . ASN B 1 47 ? 17.453 20.719 3.623 1 88.94 47 ASN B C 1
ATOM 3167 O O . ASN B 1 47 ? 18.625 20.781 3.248 1 88.94 47 ASN B O 1
ATOM 3171 N N . PHE B 1 48 ? 16.984 21.391 4.656 1 87.56 48 PHE B N 1
ATOM 3172 C CA . PHE B 1 48 ? 17.844 22.188 5.531 1 87.56 48 PHE B CA 1
ATOM 3173 C C . PHE B 1 48 ? 18.219 21.391 6.781 1 87.56 48 PHE B C 1
ATOM 3175 O O . PHE B 1 48 ? 18.156 20.156 6.785 1 87.56 48 PHE B O 1
ATOM 3182 N N . ASN B 1 49 ? 18.656 22.062 7.773 1 79 49 ASN B N 1
ATOM 3183 C CA . ASN B 1 49 ? 19.031 21.391 9.016 1 79 49 ASN B CA 1
ATOM 3184 C C . ASN B 1 49 ? 17.812 20.844 9.742 1 79 49 ASN B C 1
ATOM 3186 O O . ASN B 1 49 ? 16.703 21.328 9.562 1 79 49 ASN B O 1
ATOM 3190 N N . THR B 1 50 ? 18.047 19.828 10.539 1 81.5 50 THR B N 1
ATOM 3191 C CA . THR B 1 50 ? 16.984 19.188 11.305 1 81.5 50 THR B CA 1
ATOM 3192 C C . THR B 1 50 ? 16.531 20.094 12.453 1 81.5 50 THR B C 1
ATOM 3194 O O . THR B 1 50 ? 17.359 20.656 13.172 1 81.5 50 THR B O 1
ATOM 3197 N N . ASN B 1 51 ? 15.273 20.328 12.438 1 82.44 51 ASN B N 1
ATOM 3198 C CA . ASN B 1 51 ? 14.664 20.984 13.594 1 82.44 51 ASN B CA 1
ATOM 3199 C C . ASN B 1 51 ? 14.383 19.984 14.711 1 82.44 51 ASN B C 1
ATOM 3201 O O . ASN B 1 51 ? 13.57 19.078 14.555 1 82.44 51 ASN B O 1
ATOM 3205 N N . LEU B 1 52 ? 14.945 20.125 15.875 1 78.94 52 LEU B N 1
ATOM 3206 C CA . LEU B 1 52 ? 14.852 19.156 16.953 1 78.94 52 LEU B CA 1
ATOM 3207 C C . LEU B 1 52 ? 13.445 19.141 17.547 1 78.94 52 LEU B C 1
ATOM 3209 O O . LEU B 1 52 ? 13.047 18.172 18.188 1 78.94 52 LEU B O 1
ATOM 3213 N N . SER B 1 53 ? 12.719 20.156 17.344 1 83.31 53 SER B N 1
ATOM 3214 C CA . SER B 1 53 ? 11.367 20.219 17.891 1 83.31 53 SER B CA 1
ATOM 3215 C C . SER B 1 53 ? 10.445 19.203 17.234 1 83.31 53 SER B C 1
ATOM 3217 O O . SER B 1 53 ? 9.367 18.922 17.734 1 83.31 53 SER B O 1
ATOM 3219 N N . ARG B 1 54 ? 10.914 18.594 16.188 1 85.88 54 ARG B N 1
ATOM 3220 C CA . ARG B 1 54 ? 10.109 17.625 15.469 1 85.88 54 ARG B CA 1
ATOM 3221 C C . ARG B 1 54 ? 9.859 16.375 16.312 1 85.88 54 ARG B C 1
ATOM 3223 O O . ARG B 1 54 ? 8.906 15.641 16.062 1 85.88 54 ARG B O 1
ATOM 3230 N N . GLU B 1 55 ? 10.695 16.141 17.297 1 85.44 55 GLU B N 1
ATOM 3231 C CA . GLU B 1 55 ? 10.547 14.977 18.156 1 85.44 55 GLU B CA 1
ATOM 3232 C C . GLU B 1 55 ? 9.234 15.039 18.938 1 85.44 55 GLU B C 1
ATOM 3234 O O . GLU B 1 55 ? 8.562 14.016 19.125 1 85.44 55 GLU B O 1
ATOM 3239 N N . ASP B 1 56 ? 8.922 16.234 19.391 1 84.06 56 ASP B N 1
ATOM 3240 C CA . ASP B 1 56 ? 7.68 16.422 20.125 1 84.06 56 ASP B CA 1
ATOM 3241 C C . ASP B 1 56 ? 6.465 16.156 19.25 1 84.06 56 ASP B C 1
ATOM 3243 O O . ASP B 1 56 ? 5.496 15.531 19.672 1 84.06 56 ASP B O 1
ATOM 3247 N N . TYR B 1 57 ? 6.562 16.641 18.109 1 86.88 57 TYR B N 1
ATOM 3248 C CA . TYR B 1 57 ? 5.516 16.406 17.125 1 86.88 57 TYR B CA 1
ATOM 3249 C C . TYR B 1 57 ? 5.328 14.914 16.875 1 86.88 57 TYR B C 1
ATOM 3251 O O . TYR B 1 57 ? 4.203 14.406 16.922 1 86.88 57 TYR B O 1
ATOM 3259 N N . TYR B 1 58 ? 6.367 14.203 16.672 1 87.75 58 TYR B N 1
ATOM 3260 C CA . TYR B 1 58 ? 6.324 12.773 16.375 1 87.75 58 TYR B CA 1
ATOM 3261 C C . TYR B 1 58 ? 5.785 11.984 17.562 1 87.75 58 TYR B C 1
ATOM 3263 O O . TYR B 1 58 ? 5.004 11.047 17.391 1 87.75 58 TYR B O 1
ATOM 3271 N N . THR B 1 59 ? 6.23 12.336 18.703 1 85.56 59 THR B N 1
ATOM 3272 C CA . THR B 1 59 ? 5.781 11.641 19.891 1 85.56 59 THR B CA 1
ATOM 3273 C C . THR B 1 59 ? 4.266 11.758 20.047 1 85.56 59 THR B C 1
ATOM 3275 O O . THR B 1 59 ? 3.602 10.789 20.438 1 85.56 59 THR B O 1
ATOM 3278 N N . ALA B 1 60 ? 3.779 12.898 19.688 1 84.31 60 ALA B N 1
ATOM 3279 C CA . ALA B 1 60 ? 2.355 13.156 19.891 1 84.31 60 ALA B CA 1
ATOM 3280 C C . ALA B 1 60 ? 1.521 12.523 18.781 1 84.31 60 ALA B C 1
ATOM 3282 O O . ALA B 1 60 ? 0.421 12.023 19.031 1 84.31 60 ALA B O 1
ATOM 3283 N N . PHE B 1 61 ? 2.09 12.469 17.562 1 86.19 61 PHE B N 1
ATOM 3284 C CA . PHE B 1 61 ? 1.172 12.188 16.469 1 86.19 61 PHE B CA 1
ATOM 3285 C C . PHE B 1 61 ? 1.758 11.133 15.531 1 86.19 61 PHE B C 1
ATOM 3287 O O . PHE B 1 61 ? 1.085 10.672 14.609 1 86.19 61 PHE B O 1
ATOM 3294 N N . GLY B 1 62 ? 2.893 10.672 15.766 1 81.81 62 GLY B N 1
ATOM 3295 C CA . GLY B 1 62 ? 3.611 9.805 14.852 1 81.81 62 GLY B CA 1
ATOM 3296 C C . GLY B 1 62 ? 2.889 8.492 14.586 1 81.81 62 GLY B C 1
ATOM 3297 O O . GLY B 1 62 ? 3.043 7.902 13.516 1 81.81 62 GLY B O 1
ATOM 3298 N N . ASN B 1 63 ? 2.074 8.062 15.523 1 78.38 63 ASN B N 1
ATOM 3299 C CA . ASN B 1 63 ? 1.394 6.781 15.398 1 78.38 63 ASN B CA 1
ATOM 3300 C C . ASN B 1 63 ? -0.101 6.961 15.148 1 78.38 63 ASN B C 1
ATOM 3302 O O . ASN B 1 63 ? -0.891 6.051 15.406 1 78.38 63 ASN B O 1
ATOM 3306 N N . THR B 1 64 ? -0.403 8.188 14.742 1 81.12 64 THR B N 1
ATOM 3307 C CA . THR B 1 64 ? -1.808 8.484 14.484 1 81.12 64 THR B CA 1
ATOM 3308 C C . THR B 1 64 ? -2.016 8.891 13.031 1 81.12 64 THR B C 1
ATOM 3310 O O . THR B 1 64 ? -1.056 9.219 12.328 1 81.12 64 THR B O 1
ATOM 3313 N N . MET B 1 65 ? -3.248 8.883 12.594 1 77.88 65 MET B N 1
ATOM 3314 C CA . MET B 1 65 ? -3.59 9.305 11.234 1 77.88 65 MET B CA 1
ATOM 3315 C C . MET B 1 65 ? -3.482 10.812 11.094 1 77.88 65 MET B C 1
ATOM 3317 O O . MET B 1 65 ? -3.428 11.336 9.977 1 77.88 65 MET B O 1
ATOM 3321 N N . ASP B 1 66 ? -3.379 11.492 12.227 1 89.62 66 ASP B N 1
ATOM 3322 C CA . ASP B 1 66 ? -3.262 12.945 12.195 1 89.62 66 ASP B CA 1
ATOM 3323 C C . ASP B 1 66 ? -1.907 13.375 11.641 1 89.62 66 ASP B C 1
ATOM 3325 O O . ASP B 1 66 ? -1.771 14.484 11.102 1 89.62 66 ASP B O 1
ATOM 3329 N N . PHE B 1 67 ? -0.945 12.477 11.766 1 87.38 67 PHE B N 1
ATOM 3330 C CA . PHE B 1 67 ? 0.421 12.781 11.359 1 87.38 67 PHE B CA 1
ATOM 3331 C C . PHE B 1 67 ? 0.454 13.312 9.93 1 87.38 67 PHE B C 1
ATOM 3333 O O . PHE B 1 67 ? 0.94 14.414 9.68 1 87.38 67 PHE B O 1
ATOM 3340 N N . GLN B 1 68 ? -0.106 12.586 8.992 1 88.19 68 GLN B N 1
ATOM 3341 C CA . GLN B 1 68 ? -0.089 12.992 7.594 1 88.19 68 GLN B CA 1
ATOM 3342 C C . GLN B 1 68 ? -1.048 14.156 7.348 1 88.19 68 GLN B C 1
ATOM 3344 O O . GLN B 1 68 ? -0.735 15.078 6.59 1 88.19 68 GLN B O 1
ATOM 3349 N N . THR B 1 69 ? -2.146 14.109 8.031 1 91.75 69 THR B N 1
ATOM 3350 C CA . THR B 1 69 ? -3.18 15.109 7.785 1 91.75 69 THR B CA 1
ATOM 3351 C C . THR B 1 69 ? -2.703 16.5 8.211 1 91.75 69 THR B C 1
ATOM 3353 O O . THR B 1 69 ? -2.916 17.484 7.496 1 91.75 69 THR B O 1
ATOM 3356 N N . ILE B 1 70 ? -2.049 16.578 9.328 1 95.12 70 ILE B N 1
ATOM 3357 C CA . ILE B 1 70 ? -1.553 17.875 9.812 1 95.12 70 ILE B CA 1
ATOM 3358 C C . ILE B 1 70 ? -0.594 18.469 8.789 1 95.12 70 ILE B C 1
ATOM 3360 O O . ILE B 1 70 ? -0.744 19.625 8.391 1 95.12 70 ILE B O 1
ATOM 3364 N N . GLY B 1 71 ? 0.322 17.703 8.391 1 94.38 71 GLY B N 1
ATOM 3365 C CA . GLY B 1 71 ? 1.32 18.188 7.449 1 94.38 71 GLY B CA 1
ATOM 3366 C C . GLY B 1 71 ? 0.749 18.5 6.078 1 94.38 71 GLY B C 1
ATOM 3367 O O . GLY B 1 71 ? 0.954 19.594 5.551 1 94.38 71 GLY B O 1
ATOM 3368 N N . ARG B 1 72 ? -0.004 17.578 5.488 1 94.06 72 ARG B N 1
ATOM 3369 C CA . ARG B 1 72 ? -0.489 17.719 4.117 1 94.06 72 ARG B CA 1
ATOM 3370 C C . ARG B 1 72 ? -1.525 18.828 4.008 1 94.06 72 ARG B C 1
ATOM 3372 O O . ARG B 1 72 ? -1.458 19.656 3.098 1 94.06 72 ARG B O 1
ATOM 3379 N N . GLU B 1 73 ? -2.465 18.859 4.918 1 95.62 73 GLU B N 1
ATOM 3380 C CA . GLU B 1 73 ? -3.518 19.859 4.824 1 95.62 73 GLU B CA 1
ATOM 3381 C C . GLU B 1 73 ? -2.971 21.266 5.105 1 95.62 73 GLU B C 1
ATOM 3383 O O . GLU B 1 73 ? -3.465 22.25 4.551 1 95.62 73 GLU B O 1
ATOM 3388 N N . LEU B 1 74 ? -1.896 21.344 5.945 1 97.75 74 LEU B N 1
ATOM 3389 C CA . LEU B 1 74 ? -1.266 22.656 6.117 1 97.75 74 LEU B CA 1
ATOM 3390 C C . LEU B 1 74 ? -0.665 23.141 4.805 1 97.75 74 LEU B C 1
ATOM 3392 O O . LEU B 1 74 ? -0.762 24.328 4.48 1 97.75 74 LEU B O 1
ATOM 3396 N N . GLN B 1 75 ? -0.056 22.25 4.07 1 97 75 GLN B N 1
ATOM 3397 C CA . GLN B 1 75 ? 0.468 22.609 2.756 1 97 75 GLN B CA 1
ATOM 3398 C C . GLN B 1 75 ? -0.646 23.094 1.833 1 97 75 GLN B C 1
ATOM 3400 O O . GLN B 1 75 ? -0.497 24.109 1.157 1 97 75 GLN B O 1
ATOM 3405 N N . ILE B 1 76 ? -1.737 22.375 1.832 1 95.31 76 ILE B N 1
ATOM 3406 C CA . ILE B 1 76 ? -2.861 22.719 0.971 1 95.31 76 ILE B CA 1
ATOM 3407 C C . ILE B 1 76 ? -3.381 24.109 1.346 1 95.31 76 ILE B C 1
ATOM 3409 O O . ILE B 1 76 ? -3.594 24.953 0.475 1 95.31 76 ILE B O 1
ATOM 3413 N N . LEU B 1 77 ? -3.527 24.359 2.615 1 97.81 77 LEU B N 1
ATOM 3414 C CA . LEU B 1 77 ? -4 25.656 3.086 1 97.81 77 LEU B CA 1
ATOM 3415 C C . LEU B 1 77 ? -3.006 26.766 2.736 1 97.81 77 LEU B C 1
ATOM 3417 O O . LEU B 1 77 ? -3.389 27.922 2.584 1 97.81 77 LEU B O 1
ATOM 3421 N N . SER B 1 78 ? -1.776 26.422 2.59 1 98.25 78 SER B N 1
ATOM 3422 C CA . SER B 1 78 ? -0.717 27.391 2.318 1 98.25 78 SER B CA 1
ATOM 3423 C C . SER B 1 78 ? -0.71 27.797 0.851 1 98.25 78 SER B C 1
ATOM 3425 O O . SER B 1 78 ? -0.186 28.859 0.502 1 98.25 78 SER B O 1
ATOM 3427 N N . THR B 1 79 ? -1.224 26.938 -0.058 1 97.12 79 THR B N 1
ATOM 3428 C CA . THR B 1 79 ? -1.187 27.234 -1.488 1 97.12 79 THR B CA 1
ATOM 3429 C C . THR B 1 79 ? -1.982 28.484 -1.809 1 97.12 79 THR B C 1
ATOM 3431 O O . THR B 1 79 ? -1.774 29.109 -2.852 1 97.12 79 THR B O 1
ATOM 3434 N N . ASP B 1 80 ? -2.891 28.906 -0.93 1 96.25 80 ASP B N 1
ATOM 3435 C CA . ASP B 1 80 ? -3.646 30.141 -1.116 1 96.25 80 ASP B CA 1
ATOM 3436 C C . ASP B 1 80 ? -2.727 31.359 -1.104 1 96.25 80 ASP B C 1
ATOM 3438 O O . ASP B 1 80 ? -3.078 32.406 -1.629 1 96.25 80 ASP B O 1
ATOM 3442 N N . HIS B 1 81 ? -1.537 31.219 -0.528 1 97.5 81 HIS B N 1
ATOM 3443 C CA . HIS B 1 81 ? -0.649 32.344 -0.3 1 97.5 81 HIS B CA 1
ATOM 3444 C C . HIS B 1 81 ? 0.729 32.094 -0.901 1 97.5 81 HIS B C 1
ATOM 3446 O O . HIS B 1 81 ? 1.433 33.062 -1.268 1 97.5 81 HIS B O 1
ATOM 3452 N N . PHE B 1 82 ? 1.094 30.875 -0.933 1 98.06 82 PHE B N 1
ATOM 3453 C CA . PHE B 1 82 ? 2.373 30.422 -1.464 1 98.06 82 PHE B CA 1
ATOM 3454 C C . PHE B 1 82 ? 2.168 29.359 -2.533 1 98.06 82 PHE B C 1
ATOM 3456 O O . PHE B 1 82 ? 1.994 28.172 -2.215 1 98.06 82 PHE B O 1
ATOM 3463 N N . SER B 1 83 ? 2.295 29.734 -3.783 1 97.38 83 SER B N 1
ATOM 3464 C CA . SER B 1 83 ? 2.004 28.797 -4.863 1 97.38 83 SER B CA 1
ATOM 3465 C C . SER B 1 83 ? 3.086 27.734 -4.973 1 97.38 83 SER B C 1
ATOM 3467 O O . SER B 1 83 ? 4.27 28.016 -4.77 1 97.38 83 SER B O 1
ATOM 3469 N N . THR B 1 84 ? 2.713 26.484 -5.383 1 96.25 84 THR B N 1
ATOM 3470 C CA . THR B 1 84 ? 3.658 25.391 -5.512 1 96.25 84 THR B CA 1
ATOM 3471 C C . THR B 1 84 ? 4.617 25.625 -6.676 1 96.25 84 THR B C 1
ATOM 3473 O O . THR B 1 84 ? 5.703 25.047 -6.723 1 96.25 84 THR B O 1
ATOM 3476 N N . ASN B 1 85 ? 4.289 26.469 -7.598 1 94.88 85 ASN B N 1
ATOM 3477 C CA . ASN B 1 85 ? 5.125 26.781 -8.75 1 94.88 85 ASN B CA 1
ATOM 3478 C C . ASN B 1 85 ? 6.246 27.766 -8.383 1 94.88 85 ASN B C 1
ATOM 3480 O O . ASN B 1 85 ? 7.363 27.641 -8.891 1 94.88 85 ASN B O 1
ATOM 3484 N N . ASP B 1 86 ? 5.918 28.719 -7.473 1 95.31 86 ASP B N 1
ATOM 3485 C CA . ASP B 1 86 ? 6.832 29.828 -7.234 1 95.31 86 ASP B CA 1
ATOM 3486 C C . ASP B 1 86 ? 7.668 29.594 -5.977 1 95.31 86 ASP B C 1
ATOM 3488 O O . ASP B 1 86 ? 8.734 30.188 -5.812 1 95.31 86 ASP B O 1
ATOM 3492 N N . TYR B 1 87 ? 7.148 28.781 -5.09 1 97.06 87 TYR B N 1
ATOM 3493 C CA . TYR B 1 87 ? 7.805 28.688 -3.791 1 97.06 87 TYR B CA 1
ATOM 3494 C C . TYR B 1 87 ? 8.344 27.281 -3.564 1 97.06 87 TYR B C 1
ATOM 3496 O O . TYR B 1 87 ? 7.738 26.297 -3.992 1 97.06 87 TYR B O 1
ATOM 3504 N N . TYR B 1 88 ? 9.492 27.234 -2.877 1 95.81 88 TYR B N 1
ATOM 3505 C CA . TYR B 1 88 ? 10.023 26.031 -2.246 1 95.81 88 TYR B CA 1
ATOM 3506 C C . TYR B 1 88 ? 9.547 25.922 -0.8 1 95.81 88 TYR B C 1
ATOM 3508 O O . TYR B 1 88 ? 9.148 26.922 -0.194 1 95.81 88 TYR B O 1
ATOM 3516 N N . MET B 1 89 ? 9.578 24.75 -0.323 1 96.44 89 MET B N 1
ATOM 3517 C CA . MET B 1 89 ? 9.172 24.562 1.066 1 96.44 89 MET B CA 1
ATOM 3518 C C . MET B 1 89 ? 10.242 23.797 1.845 1 96.44 89 MET B C 1
ATOM 3520 O O . MET B 1 89 ? 11.008 23.031 1.266 1 96.44 89 MET B O 1
ATOM 3524 N N . SER B 1 90 ? 10.297 23.984 3.152 1 94.81 90 SER B N 1
ATOM 3525 C CA . SER B 1 90 ? 11.148 23.188 4.043 1 94.81 90 SER B CA 1
ATOM 3526 C C . SER B 1 90 ? 10.453 22.938 5.375 1 94.81 90 SER B C 1
ATOM 3528 O O . SER B 1 90 ? 9.406 23.531 5.664 1 94.81 90 SER B O 1
ATOM 3530 N N . GLU B 1 91 ? 11.109 22.047 6.102 1 92.38 91 GLU B N 1
ATOM 3531 C CA . GLU B 1 91 ? 10.766 21.922 7.512 1 92.38 91 GLU B CA 1
ATOM 3532 C C . GLU B 1 91 ? 10.984 23.234 8.258 1 92.38 91 GLU B C 1
ATOM 3534 O O . GLU B 1 91 ? 11.773 24.078 7.82 1 92.38 91 GLU B O 1
ATOM 3539 N N . GLY B 1 92 ? 10.273 23.328 9.312 1 94.12 92 GLY B N 1
ATOM 3540 C CA . GLY B 1 92 ? 10.422 24.516 10.133 1 94.12 92 GLY B CA 1
ATOM 3541 C C . GLY B 1 92 ? 11.844 24.719 10.641 1 94.12 92 GLY B C 1
ATOM 3542 O O . GLY B 1 92 ? 12.445 23.781 11.188 1 94.12 92 GLY B O 1
ATOM 3543 N N . GLN B 1 93 ? 12.312 25.938 10.461 1 93.12 93 GLN B N 1
ATOM 3544 C CA . GLN B 1 93 ? 13.688 26.234 10.836 1 93.12 93 GLN B CA 1
ATOM 3545 C C . GLN B 1 93 ? 13.734 27.25 11.984 1 93.12 93 GLN B C 1
ATOM 3547 O O . GLN B 1 93 ? 14.789 27.453 12.586 1 93.12 93 GLN B O 1
ATOM 3552 N N . TYR B 1 94 ? 12.594 27.734 12.422 1 95 94 TYR B N 1
ATOM 3553 C CA . TYR B 1 94 ? 12.672 28.953 13.203 1 95 94 TYR B CA 1
ATOM 3554 C C . TYR B 1 94 ? 12.086 28.75 14.602 1 95 94 TYR B C 1
ATOM 3556 O O . TYR B 1 94 ? 12.539 29.375 15.562 1 95 94 TYR B O 1
ATOM 3564 N N . LEU B 1 95 ? 11 28.016 14.711 1 95.56 95 LEU B N 1
ATOM 3565 C CA . LEU B 1 95 ? 10.539 27.641 16.047 1 95.56 95 LEU B CA 1
ATOM 3566 C C . LEU B 1 95 ? 11.32 26.453 16.578 1 95.56 95 LEU B C 1
ATOM 3568 O O . LEU B 1 95 ? 10.992 25.312 16.297 1 95.56 95 LEU B O 1
ATOM 3572 N N . LYS B 1 96 ? 12.281 26.75 17.438 1 93.31 96 LYS B N 1
ATOM 3573 C CA . LYS B 1 96 ? 13.172 25.734 17.984 1 93.31 96 LYS B CA 1
ATOM 3574 C C . LYS B 1 96 ? 12.719 25.297 19.375 1 93.31 96 LYS B C 1
ATOM 3576 O O . LYS B 1 96 ? 11.633 25.672 19.828 1 93.31 96 LYS B O 1
ATOM 3581 N N . THR B 1 97 ? 13.516 24.469 20 1 92.12 97 THR B N 1
ATOM 3582 C CA . THR B 1 97 ? 13.172 23.891 21.297 1 92.12 97 THR B CA 1
ATOM 3583 C C . THR B 1 97 ? 12.852 24.969 22.312 1 92.12 97 THR B C 1
ATOM 3585 O O . THR B 1 97 ? 11.867 24.875 23.047 1 92.12 97 THR B O 1
ATOM 3588 N N . ASP B 1 98 ? 13.656 26 22.344 1 92.69 98 ASP B N 1
ATOM 3589 C CA . ASP B 1 98 ? 13.445 27.078 23.297 1 92.69 98 ASP B CA 1
ATOM 3590 C C . ASP B 1 98 ? 12.133 27.812 23.016 1 92.69 98 ASP B C 1
ATOM 3592 O O . ASP B 1 98 ? 11.438 28.219 23.953 1 92.69 98 ASP B O 1
ATOM 3596 N N . ASP B 1 99 ? 11.828 28.031 21.781 1 95 99 ASP B N 1
ATOM 3597 C CA . ASP B 1 99 ? 10.562 28.641 21.406 1 95 99 ASP B CA 1
ATOM 3598 C C . ASP B 1 99 ? 9.375 27.797 21.859 1 95 99 ASP B C 1
ATOM 3600 O O . ASP B 1 99 ? 8.422 28.312 22.438 1 95 99 ASP B O 1
ATOM 3604 N N . MET B 1 100 ? 9.492 26.469 21.656 1 94.19 100 MET B N 1
ATOM 3605 C CA . MET B 1 100 ? 8.414 25.562 22.031 1 94.19 100 MET B CA 1
ATOM 3606 C C . MET B 1 100 ? 8.195 25.562 23.531 1 94.19 100 MET B C 1
ATOM 3608 O O . MET B 1 100 ? 7.059 25.531 24 1 94.19 100 MET B O 1
ATOM 3612 N N . ASN B 1 101 ? 9.289 25.594 24.234 1 92 101 ASN B N 1
ATOM 3613 C CA . ASN B 1 101 ? 9.195 25.641 25.688 1 92 101 ASN B CA 1
ATOM 3614 C C . ASN B 1 101 ? 8.445 26.891 26.156 1 92 101 ASN B C 1
ATOM 3616 O O . ASN B 1 101 ? 7.691 26.844 27.125 1 92 101 ASN B O 1
ATOM 3620 N N . GLN B 1 102 ? 8.648 27.984 25.469 1 92.56 102 GLN B N 1
ATOM 3621 C CA . GLN B 1 102 ? 7.957 29.234 25.812 1 92.56 102 GLN B CA 1
ATOM 3622 C C . GLN B 1 102 ? 6.488 29.172 25.391 1 92.56 102 GLN B C 1
ATOM 3624 O O . GLN B 1 102 ? 5.605 29.578 26.156 1 92.56 102 GLN B O 1
ATOM 3629 N N . LEU B 1 103 ? 6.25 28.656 24.266 1 95.56 103 LEU B N 1
ATOM 3630 C CA . LEU B 1 103 ? 4.922 28.688 23.656 1 95.56 103 LEU B CA 1
ATOM 3631 C C . LEU B 1 103 ? 3.998 27.672 24.328 1 95.56 103 LEU B C 1
ATOM 3633 O O . LEU B 1 103 ? 2.779 27.859 24.344 1 95.56 103 LEU B O 1
ATOM 3637 N N . LEU B 1 104 ? 4.59 26.562 24.953 1 94.69 104 LEU B N 1
ATOM 3638 C CA . LEU B 1 104 ? 3.736 25.469 25.422 1 94.69 104 LEU B CA 1
ATOM 3639 C C . LEU B 1 104 ? 3.824 25.328 26.938 1 94.69 104 LEU B C 1
ATOM 3641 O O . LEU B 1 104 ? 3.283 24.391 27.516 1 94.69 104 LEU B O 1
ATOM 3645 N N . LYS B 1 105 ? 4.453 26.234 27.562 1 92.75 105 LYS B N 1
ATOM 3646 C CA . LYS B 1 105 ? 4.629 26.172 29.016 1 92.75 105 LYS B CA 1
ATOM 3647 C C . LYS B 1 105 ? 3.293 26.328 29.734 1 92.75 105 LYS B C 1
ATOM 3649 O O . LYS B 1 105 ? 2.504 27.219 29.391 1 92.75 105 LYS B O 1
ATOM 3654 N N . ARG B 1 106 ? 3.109 25.406 30.625 1 90.06 106 ARG B N 1
ATOM 3655 C CA . ARG B 1 106 ? 1.978 25.562 31.531 1 90.06 106 ARG B CA 1
ATOM 3656 C C . ARG B 1 106 ? 2.363 26.391 32.75 1 90.06 106 ARG B C 1
ATOM 3658 O O . ARG B 1 106 ? 3.367 26.094 33.406 1 90.06 106 ARG B O 1
ATOM 3665 N N . SER B 1 107 ? 1.761 27.5 32.875 1 86.19 107 SER B N 1
ATOM 3666 C CA . SER B 1 107 ? 2.172 28.344 34 1 86.19 107 SER B CA 1
ATOM 3667 C C . SER B 1 107 ? 0.969 29.016 34.656 1 86.19 107 SER B C 1
ATOM 3669 O O . SER B 1 107 ? -0.04 29.281 34 1 86.19 107 SER B O 1
ATOM 3671 N N . GLU B 1 108 ? 1.173 29.172 36 1 80.38 108 GLU B N 1
ATOM 3672 C CA . GLU B 1 108 ? 0.188 29.938 36.75 1 80.38 108 GLU B CA 1
ATOM 3673 C C . GLU B 1 108 ? 0.44 31.438 36.594 1 80.38 108 GLU B C 1
ATOM 3675 O O . GLU B 1 108 ? -0.458 32.25 36.844 1 80.38 108 GLU B O 1
ATOM 3680 N N . ASP B 1 109 ? 1.603 31.781 36.281 1 80.94 109 ASP B N 1
ATOM 3681 C CA . ASP B 1 109 ? 2.01 33.188 36.125 1 80.94 109 ASP B CA 1
ATOM 3682 C C . ASP B 1 109 ? 2.152 33.562 34.656 1 80.94 109 ASP B C 1
ATOM 3684 O O . ASP B 1 109 ? 3.176 33.281 34.031 1 80.94 109 ASP B O 1
ATOM 3688 N N . THR B 1 110 ? 1.222 34.281 34.188 1 74.25 110 THR B N 1
ATOM 3689 C CA . THR B 1 110 ? 1.155 34.656 32.781 1 74.25 110 THR B CA 1
ATOM 3690 C C . THR B 1 110 ? 2.227 35.688 32.438 1 74.25 110 THR B C 1
ATOM 3692 O O . THR B 1 110 ? 2.582 35.875 31.281 1 74.25 110 THR B O 1
ATOM 3695 N N . SER B 1 111 ? 2.676 36.344 33.406 1 83.44 111 SER B N 1
ATOM 3696 C CA . SER B 1 111 ? 3.684 37.344 33.156 1 83.44 111 SER B CA 1
ATOM 3697 C C . SER B 1 111 ? 5.027 36.719 32.781 1 83.44 111 SER B C 1
ATOM 3699 O O . SER B 1 111 ? 5.82 37.312 32.062 1 83.44 111 SER B O 1
ATOM 3701 N N . LYS B 1 112 ? 5.25 35.594 33.25 1 86.81 112 LYS B N 1
ATOM 3702 C CA . LYS B 1 112 ? 6.512 34.906 32.969 1 86.81 112 LYS B CA 1
ATOM 3703 C C . LYS B 1 112 ? 6.535 34.312 31.578 1 86.81 112 LYS B C 1
ATOM 3705 O O . LYS B 1 112 ? 7.594 34.219 30.953 1 86.81 112 LYS B O 1
ATOM 3710 N N . TYR B 1 113 ? 5.418 33.938 31.141 1 90.38 113 TYR B N 1
ATOM 3711 C CA . TYR B 1 113 ? 5.289 33.375 29.812 1 90.38 113 TYR B CA 1
ATOM 3712 C C . TYR B 1 113 ? 4.145 34.031 29.047 1 90.38 113 TYR B C 1
ATOM 3714 O O . TYR B 1 113 ? 3.146 33.375 28.734 1 90.38 113 TYR B O 1
ATOM 3722 N N . PRO B 1 114 ? 4.34 35.25 28.656 1 90.56 114 PRO B N 1
ATOM 3723 C CA . PRO B 1 114 ? 3.24 36.062 28.109 1 90.56 114 PRO B CA 1
ATOM 3724 C C . PRO B 1 114 ? 2.748 35.531 26.766 1 90.56 114 PRO B C 1
ATOM 3726 O O . PRO B 1 114 ? 1.65 35.875 26.328 1 90.56 114 PRO B O 1
ATOM 3729 N N . TYR B 1 115 ? 3.518 34.688 26.141 1 93.38 115 TYR B N 1
ATOM 3730 C CA . TYR B 1 115 ? 3.129 34.219 24.812 1 93.38 115 TYR B CA 1
ATOM 3731 C C . TYR B 1 115 ? 2.68 32.781 24.844 1 93.38 115 TYR B C 1
ATOM 3733 O O . TYR B 1 115 ? 2.445 32.156 23.797 1 93.38 115 TYR B O 1
ATOM 3741 N N . THR B 1 116 ? 2.572 32.188 26.016 1 95.88 116 THR B N 1
ATOM 3742 C CA . THR B 1 116 ? 2.176 30.766 26.062 1 95.88 116 THR B CA 1
ATOM 3743 C C . THR B 1 116 ? 0.817 30.562 25.406 1 95.88 116 THR B C 1
ATOM 3745 O O . THR B 1 116 ? -0.084 31.391 25.547 1 95.88 116 THR B O 1
ATOM 3748 N N . LEU B 1 117 ? 0.716 29.484 24.641 1 97.38 117 LEU B N 1
ATOM 3749 C CA . LEU B 1 117 ? -0.52 29.141 23.938 1 97.38 117 LEU B CA 1
ATOM 3750 C C . LEU B 1 117 ? -1.38 28.219 24.797 1 97.38 117 LEU B C 1
ATOM 3752 O O . LEU B 1 117 ? -2.494 27.859 24.406 1 97.38 117 LEU B O 1
ATOM 3756 N N . GLN B 1 118 ? -0.885 27.875 25.984 1 96.31 118 GLN B N 1
ATOM 3757 C CA . GLN B 1 118 ? -1.626 26.984 26.875 1 96.31 118 GLN B CA 1
ATOM 3758 C C . GLN B 1 118 ? -2.666 27.75 27.688 1 96.31 118 GLN B C 1
ATOM 3760 O O . GLN B 1 118 ? -2.564 28.969 27.844 1 96.31 118 GLN B O 1
ATOM 3765 N N . ALA B 1 119 ? -3.639 26.984 28.047 1 94.5 119 ALA B N 1
ATOM 3766 C CA . ALA B 1 119 ? -4.531 27.531 29.062 1 94.5 119 ALA B CA 1
ATOM 3767 C C . ALA B 1 119 ? -3.771 27.859 30.344 1 94.5 119 ALA B C 1
ATOM 3769 O O . ALA B 1 119 ? -2.883 27.109 30.766 1 94.5 119 ALA B O 1
ATOM 3770 N N . GLN B 1 120 ? -4.203 28.953 30.891 1 90.19 120 GLN B N 1
ATOM 3771 C CA . GLN B 1 120 ? -3.594 29.312 32.156 1 90.19 120 GLN B CA 1
ATOM 3772 C C . GLN B 1 120 ? -3.922 28.281 33.25 1 90.19 120 GLN B C 1
ATOM 3774 O O . GLN B 1 120 ? -5.062 27.828 33.344 1 90.19 120 GLN B O 1
ATOM 3779 N N . ARG B 1 121 ? -2.846 27.875 33.938 1 90.75 121 ARG B N 1
ATOM 3780 C CA . ARG B 1 121 ? -3.109 26.969 35.031 1 90.75 121 ARG B CA 1
ATOM 3781 C C . ARG B 1 121 ? -4.094 27.578 36.031 1 90.75 121 ARG B C 1
ATOM 3783 O O . ARG B 1 121 ? -4.035 28.781 36.312 1 90.75 121 ARG B O 1
ATOM 3790 N N . GLY B 1 122 ? -5.008 26.734 36.562 1 89 122 GLY B N 1
ATOM 3791 C CA . GLY B 1 122 ? -6.023 27.203 37.5 1 89 122 GLY B CA 1
ATOM 3792 C C . GLY B 1 122 ? -7.344 27.531 36.812 1 89 122 GLY B C 1
ATOM 3793 O O . GLY B 1 122 ? -8.352 27.734 37.5 1 89 122 GLY B O 1
ATOM 3794 N N . THR B 1 123 ? -7.336 27.594 35.5 1 91.69 123 THR B N 1
ATOM 3795 C CA . THR B 1 123 ? -8.57 27.891 34.781 1 91.69 123 THR B CA 1
ATOM 3796 C C . THR B 1 123 ? -9.312 26.609 34.406 1 91.69 123 THR B C 1
ATOM 3798 O O . THR B 1 123 ? -8.711 25.531 34.375 1 91.69 123 THR B O 1
ATOM 3801 N N . THR B 1 124 ? -10.68 26.828 34.281 1 95.81 124 THR B N 1
ATOM 3802 C CA . THR B 1 124 ? -11.555 25.766 33.812 1 95.81 124 THR B CA 1
ATOM 3803 C C . THR B 1 124 ? -12.141 26.094 32.438 1 95.81 124 THR B C 1
ATOM 3805 O O . THR B 1 124 ? -12.641 27.203 32.219 1 95.81 124 THR B O 1
ATOM 3808 N N . ILE B 1 125 ? -11.969 25.156 31.531 1 96.12 125 ILE B N 1
ATOM 3809 C CA . ILE B 1 125 ? -12.555 25.312 30.203 1 96.12 125 ILE B CA 1
ATOM 3810 C C . ILE B 1 125 ? -13.516 24.156 29.938 1 96.12 125 ILE B C 1
ATOM 3812 O O . ILE B 1 125 ? -13.117 23 29.953 1 96.12 125 ILE B O 1
ATOM 3816 N N . GLY B 1 126 ? -14.773 24.5 29.609 1 95.31 126 GLY B N 1
ATOM 3817 C CA . GLY B 1 126 ? -15.773 23.484 29.312 1 95.31 126 GLY B CA 1
ATOM 3818 C C . GLY B 1 126 ? -15.906 22.438 30.391 1 95.31 126 GLY B C 1
ATOM 3819 O O . GLY B 1 126 ? -16.031 21.25 30.109 1 95.31 126 GLY B O 1
ATOM 3820 N N . GLY B 1 127 ? -15.695 22.781 31.578 1 95.62 127 GLY B N 1
ATOM 3821 C CA . GLY B 1 127 ? -15.844 21.859 32.719 1 95.62 127 GLY B CA 1
ATOM 3822 C C . GLY B 1 127 ? -14.57 21.094 33 1 95.62 127 GLY B C 1
ATOM 3823 O O . GLY B 1 127 ? -14.531 20.312 33.969 1 95.62 127 GLY B O 1
ATOM 3824 N N . VAL B 1 128 ? -13.508 21.203 32.25 1 96.69 128 VAL B N 1
ATOM 3825 C CA . VAL B 1 128 ? -12.242 20.516 32.5 1 96.69 128 VAL B CA 1
ATOM 3826 C C . VAL B 1 128 ? -11.297 21.422 33.281 1 96.69 128 VAL B C 1
ATOM 3828 O O . VAL B 1 128 ? -10.914 22.5 32.781 1 96.69 128 VAL B O 1
ATOM 3831 N N . ALA B 1 129 ? -10.914 21 34.438 1 95.25 129 ALA B N 1
ATOM 3832 C CA . ALA B 1 129 ? -10.016 21.797 35.281 1 95.25 129 ALA B CA 1
ATOM 3833 C C . ALA B 1 129 ? -8.578 21.688 34.812 1 95.25 129 ALA B C 1
ATOM 3835 O O . ALA B 1 129 ? -8.078 20.594 34.562 1 95.25 129 ALA B O 1
ATOM 3836 N N . ASN B 1 130 ? -7.941 22.844 34.656 1 94.38 130 ASN B N 1
ATOM 3837 C CA . ASN B 1 130 ? -6.535 22.938 34.281 1 94.38 130 ASN B CA 1
ATOM 3838 C C . ASN B 1 130 ? -6.242 22.109 33.031 1 94.38 130 ASN B C 1
ATOM 3840 O O . ASN B 1 130 ? -5.336 21.281 33.031 1 94.38 130 ASN B O 1
ATOM 3844 N N . PRO B 1 131 ? -7.012 22.312 32.031 1 96.81 131 PRO B N 1
ATOM 3845 C CA . PRO B 1 131 ? -6.793 21.469 30.844 1 96.81 131 PRO B CA 1
ATOM 3846 C C . PRO B 1 131 ? -5.484 21.781 30.125 1 96.81 131 PRO B C 1
ATOM 3848 O O . PRO B 1 131 ? -4.977 22.906 30.219 1 96.81 131 PRO B O 1
ATOM 3851 N N . ILE B 1 132 ? -4.906 20.828 29.531 1 96.25 132 ILE B N 1
ATOM 3852 C CA . ILE B 1 132 ? -3.881 20.984 28.516 1 96.25 132 ILE B CA 1
ATOM 3853 C C . ILE B 1 132 ? -4.535 21.109 27.141 1 96.25 132 ILE B C 1
ATOM 3855 O O . ILE B 1 132 ? -5.211 20.188 26.688 1 96.25 132 ILE B O 1
ATOM 3859 N N . MET B 1 133 ? -4.348 22.25 26.5 1 97.25 133 MET B N 1
ATOM 3860 C CA . MET B 1 133 ? -5.117 22.484 25.297 1 97.25 133 MET B CA 1
ATOM 3861 C C . MET B 1 133 ? -4.258 22.25 24.047 1 97.25 133 MET B C 1
ATOM 3863 O O . MET B 1 133 ? -4.703 21.641 23.078 1 97.25 133 MET B O 1
ATOM 3867 N N . VAL B 1 134 ? -3.057 22.797 24.031 1 97.44 134 VAL B N 1
ATOM 3868 C CA . VAL B 1 134 ? -2.207 22.781 22.844 1 97.44 134 VAL B CA 1
ATOM 3869 C C . VAL B 1 134 ? -1.188 21.641 22.953 1 97.44 134 VAL B C 1
ATOM 3871 O O . VAL B 1 134 ? -0.424 21.578 23.922 1 97.44 134 VAL B O 1
ATOM 3874 N N . SER B 1 135 ? -1.216 20.734 22 1 95.56 135 SER B N 1
ATOM 3875 C CA . SER B 1 135 ? -0.243 19.656 21.984 1 95.56 135 SER B CA 1
ATOM 3876 C C . SER B 1 135 ? 1.099 20.125 21.438 1 95.56 135 SER B C 1
ATOM 3878 O O . SER B 1 135 ? 2.15 19.812 22 1 95.56 135 SER B O 1
ATOM 3880 N N . THR B 1 136 ? 1.06 20.844 20.359 1 95.44 136 THR B N 1
ATOM 3881 C CA . THR B 1 136 ? 2.279 21.312 19.703 1 95.44 136 THR B CA 1
ATOM 3882 C C . THR B 1 136 ? 1.97 22.406 18.688 1 95.44 136 THR B C 1
ATOM 3884 O O . THR B 1 136 ? 0.806 22.75 18.484 1 95.44 136 THR B O 1
ATOM 3887 N N . VAL B 1 137 ? 3.023 23.047 18.188 1 96.81 137 VAL B N 1
ATOM 3888 C CA . VAL B 1 137 ? 2.975 23.922 17.031 1 96.81 137 VAL B CA 1
ATOM 3889 C C . VAL B 1 137 ? 3.867 23.375 15.922 1 96.81 137 VAL B C 1
ATOM 3891 O O . VAL B 1 137 ? 5.055 23.125 16.141 1 96.81 137 VAL B O 1
ATOM 3894 N N . HIS B 1 138 ? 3.234 23.156 14.758 1 96.19 138 HIS B N 1
ATOM 3895 C CA . HIS B 1 138 ? 3.973 22.625 13.617 1 96.19 138 HIS B CA 1
ATOM 3896 C C . HIS B 1 138 ? 4.254 23.719 12.594 1 96.19 138 HIS B C 1
ATOM 3898 O O . HIS B 1 138 ? 3.355 24.484 12.227 1 96.19 138 HIS B O 1
ATOM 3904 N N . GLU B 1 139 ? 5.512 23.766 12.148 1 97.12 139 GLU B N 1
ATOM 3905 C CA . GLU B 1 139 ? 5.969 24.844 11.281 1 97.12 139 GLU B CA 1
ATOM 3906 C C . GLU B 1 139 ? 6.387 24.312 9.914 1 97.12 139 GLU B C 1
ATOM 3908 O O . GLU B 1 139 ? 7.008 23.25 9.812 1 97.12 139 GLU B O 1
ATOM 3913 N N . GLN B 1 140 ? 6.004 25 8.844 1 96.75 140 GLN B N 1
ATOM 3914 C CA . GLN B 1 140 ? 6.496 24.844 7.48 1 96.75 140 GLN B CA 1
ATOM 3915 C C . GLN B 1 140 ? 6.934 26.188 6.898 1 96.75 140 GLN B C 1
ATOM 3917 O O . GLN B 1 140 ? 6.219 27.188 7.008 1 96.75 140 GLN B O 1
ATOM 3922 N N . ASP B 1 141 ? 8.094 26.188 6.223 1 97.56 141 ASP B N 1
ATOM 3923 C CA . ASP B 1 141 ? 8.656 27.438 5.711 1 97.56 141 ASP B CA 1
ATOM 3924 C C . ASP B 1 141 ? 8.617 27.469 4.188 1 97.56 141 ASP B C 1
ATOM 3926 O O . ASP B 1 141 ? 8.82 26.453 3.527 1 97.56 141 ASP B O 1
ATOM 3930 N N . TYR B 1 142 ? 8.414 28.625 3.658 1 98 142 TYR B N 1
ATOM 3931 C CA . TYR B 1 142 ? 8.305 28.812 2.215 1 98 142 TYR B CA 1
ATOM 3932 C C . TYR B 1 142 ? 9.336 29.812 1.711 1 98 142 TYR B C 1
ATOM 3934 O O . TYR B 1 142 ? 9.508 30.891 2.293 1 98 142 TYR B O 1
ATOM 3942 N N . TYR B 1 143 ? 9.984 29.469 0.61 1 97.56 143 TYR B N 1
ATOM 3943 C CA . TYR B 1 143 ? 11.141 30.219 0.116 1 97.56 143 TYR B CA 1
ATOM 3944 C C . TYR B 1 143 ? 10.992 30.531 -1.369 1 97.56 143 TYR B C 1
ATOM 3946 O O . TYR B 1 143 ? 10.398 29.75 -2.117 1 97.56 143 TYR B O 1
ATOM 3954 N N . GLU B 1 144 ? 11.578 31.625 -1.76 1 96.81 144 GLU B N 1
ATOM 3955 C CA . GLU B 1 144 ? 11.906 31.875 -3.16 1 96.81 144 GLU B CA 1
ATOM 3956 C C . GLU B 1 144 ? 13.398 31.703 -3.42 1 96.81 144 GLU B C 1
ATOM 3958 O O . GLU B 1 144 ? 14.227 32.062 -2.582 1 96.81 144 GLU B O 1
ATOM 3963 N N . LYS B 1 145 ? 13.602 31.047 -4.508 1 93.06 145 LYS B N 1
ATOM 3964 C CA . LYS B 1 145 ? 15 30.875 -4.895 1 93.06 145 LYS B CA 1
ATOM 3965 C C . LYS B 1 145 ? 15.523 32.094 -5.637 1 93.06 145 LYS B C 1
ATOM 3967 O O . LYS B 1 145 ? 14.906 32.562 -6.598 1 93.06 145 LYS B O 1
ATOM 3972 N N . ASN B 1 146 ? 16.578 32.719 -5.145 1 91.38 146 ASN B N 1
ATOM 3973 C CA . ASN B 1 146 ? 17.312 33.812 -5.766 1 91.38 146 ASN B CA 1
ATOM 3974 C C . ASN B 1 146 ? 18.781 33.438 -6.012 1 91.38 146 ASN B C 1
ATOM 3976 O O . ASN B 1 146 ? 19.609 33.562 -5.113 1 91.38 146 ASN B O 1
ATOM 3980 N N . GLY B 1 147 ? 19.094 33.062 -7.305 1 88.62 147 GLY B N 1
ATOM 3981 C CA . GLY B 1 147 ? 20.406 32.5 -7.559 1 88.62 147 GLY B CA 1
ATOM 3982 C C . GLY B 1 147 ? 20.641 31.188 -6.836 1 88.62 147 GLY B C 1
ATOM 3983 O O . GLY B 1 147 ? 19.891 30.234 -7.02 1 88.62 147 GLY B O 1
ATOM 3984 N N . SER B 1 148 ? 21.594 31.156 -5.941 1 86.94 148 SER B N 1
ATOM 3985 C CA . SER B 1 148 ? 21.906 29.938 -5.191 1 86.94 148 SER B CA 1
ATOM 3986 C C . SER B 1 148 ? 21.312 29.984 -3.791 1 86.94 148 SER B C 1
ATOM 3988 O O . SER B 1 148 ? 21.422 29.031 -3.031 1 86.94 148 SER B O 1
ATOM 3990 N N . GLU B 1 149 ? 20.609 31.125 -3.559 1 91.25 149 GLU B N 1
ATOM 3991 C CA . GLU B 1 149 ? 20.125 31.312 -2.193 1 91.25 149 GLU B CA 1
ATOM 3992 C C . GLU B 1 149 ? 18.609 31.109 -2.107 1 91.25 149 GLU B C 1
ATOM 3994 O O . GLU B 1 149 ? 17.891 31.391 -3.066 1 91.25 149 GLU B O 1
ATOM 3999 N N . TYR B 1 150 ? 18.188 30.562 -1.028 1 94.38 150 TYR B N 1
ATOM 4000 C CA . TYR B 1 150 ? 16.766 30.469 -0.694 1 94.38 150 TYR B CA 1
ATOM 4001 C C . TYR B 1 150 ? 16.375 31.531 0.328 1 94.38 150 TYR B C 1
ATOM 4003 O O . TYR B 1 150 ? 16.891 31.547 1.449 1 94.38 150 TYR B O 1
ATOM 4011 N N . VAL B 1 151 ? 15.477 32.438 -0.086 1 95.62 151 VAL B N 1
ATOM 4012 C CA . VAL B 1 151 ? 15.062 33.531 0.764 1 95.62 151 VAL B CA 1
ATOM 4013 C C . VAL B 1 151 ? 13.68 33.25 1.358 1 95.62 151 VAL B C 1
ATOM 4015 O O . VAL B 1 151 ? 12.727 33 0.625 1 95.62 151 VAL B O 1
ATOM 4018 N N . LEU B 1 152 ? 13.57 33.312 2.719 1 97.06 152 LEU B N 1
ATOM 4019 C CA . LEU B 1 152 ? 12.297 33.062 3.396 1 97.06 152 LEU B CA 1
ATOM 4020 C C . LEU B 1 152 ? 11.273 34.125 3.01 1 97.06 152 LEU B C 1
ATOM 4022 O O . LEU B 1 152 ? 11.555 35.344 3.109 1 97.06 152 LEU B O 1
ATOM 4026 N N . LYS B 1 153 ? 10.117 33.688 2.545 1 97.56 153 LYS B N 1
ATOM 4027 C CA . LYS B 1 153 ? 9.086 34.625 2.111 1 97.56 153 LYS B CA 1
ATOM 4028 C C . LYS B 1 153 ? 7.82 34.469 2.949 1 97.56 153 LYS B C 1
ATOM 4030 O O . LYS B 1 153 ? 6.941 35.344 2.912 1 97.56 153 LYS B O 1
ATOM 4035 N N . GLY B 1 154 ? 7.746 33.406 3.705 1 98.19 154 GLY B N 1
ATOM 4036 C CA . GLY B 1 154 ? 6.602 33.156 4.562 1 98.19 154 GLY B CA 1
ATOM 4037 C C . GLY B 1 154 ? 6.691 31.859 5.324 1 98.19 154 GLY B C 1
ATOM 4038 O O . GLY B 1 154 ? 7.59 31.047 5.078 1 98.19 154 GLY B O 1
ATOM 4039 N N . LEU B 1 155 ? 5.883 31.719 6.293 1 97.94 155 LEU B N 1
ATOM 4040 C CA . LEU B 1 155 ? 5.789 30.453 6.988 1 97.94 155 LEU B CA 1
ATOM 4041 C C . LEU B 1 155 ? 4.336 30.094 7.281 1 97.94 155 LEU B C 1
ATOM 4043 O O . LEU B 1 155 ? 3.471 30.969 7.309 1 97.94 155 LEU B O 1
ATOM 4047 N N . SER B 1 156 ? 4.035 28.859 7.301 1 98.5 156 SER B N 1
ATOM 4048 C CA . SER B 1 156 ? 2.756 28.344 7.781 1 98.5 156 SER B CA 1
ATOM 4049 C C . SER B 1 156 ? 2.924 27.578 9.086 1 98.5 156 SER B C 1
ATOM 4051 O O . SER B 1 156 ? 3.904 26.859 9.266 1 98.5 156 SER B O 1
ATOM 4053 N N . LEU B 1 157 ? 1.987 27.812 9.977 1 98.56 157 LEU B N 1
ATOM 4054 C CA . LEU B 1 157 ? 2.021 27.188 11.281 1 98.56 157 LEU B CA 1
ATOM 4055 C C . LEU B 1 157 ? 0.685 26.516 11.602 1 98.56 157 LEU B C 1
ATOM 4057 O O . LEU B 1 157 ? -0.374 27.078 11.297 1 98.56 157 LEU B O 1
ATOM 4061 N N . ALA B 1 158 ? 0.788 25.344 12.156 1 98.25 158 ALA B N 1
ATOM 4062 C CA . ALA B 1 158 ? -0.385 24.672 12.695 1 98.25 158 ALA B CA 1
ATOM 4063 C C . ALA B 1 158 ? -0.332 24.625 14.227 1 98.25 158 ALA B C 1
ATOM 4065 O O . ALA B 1 158 ? 0.529 23.953 14.805 1 98.25 158 ALA B O 1
ATOM 4066 N N . ILE B 1 159 ? -1.192 25.406 14.859 1 98.62 159 ILE B N 1
ATOM 4067 C CA . ILE B 1 159 ? -1.45 25.156 16.281 1 98.62 159 ILE B CA 1
ATOM 4068 C C . ILE B 1 159 ? -2.312 23.906 16.438 1 98.62 159 ILE B C 1
ATOM 4070 O O . ILE B 1 159 ? -3.473 23.891 16.016 1 98.62 159 ILE B O 1
ATOM 4074 N N . VAL B 1 160 ? -1.786 22.875 17.047 1 97.56 160 VAL B N 1
ATOM 4075 C CA . VAL B 1 160 ? -2.527 21.625 17.172 1 97.56 160 VAL B CA 1
ATOM 4076 C C . VAL B 1 160 ? -3.189 21.562 18.547 1 97.56 160 VAL B C 1
ATOM 4078 O O . VAL B 1 160 ? -2.508 21.406 19.562 1 97.56 160 VAL B O 1
ATOM 4081 N N . LEU B 1 161 ? -4.488 21.672 18.547 1 97.81 161 LEU B N 1
ATOM 4082 C CA . LEU B 1 161 ? -5.277 21.531 19.766 1 97.81 161 LEU B CA 1
ATOM 4083 C C . LEU B 1 161 ? -5.633 20.062 20 1 97.81 161 LEU B C 1
ATOM 4085 O O . LEU B 1 161 ? -6.199 19.406 19.125 1 97.81 161 LEU B O 1
ATOM 4089 N N . ASP B 1 162 ? -5.262 19.547 21.078 1 95.75 162 ASP B N 1
ATOM 4090 C CA . ASP B 1 162 ? -5.582 18.219 21.578 1 95.75 162 ASP B CA 1
ATOM 4091 C C . ASP B 1 162 ? -5.938 18.25 23.062 1 95.75 162 ASP B C 1
ATOM 4093 O O . ASP B 1 162 ? -5.148 17.828 23.906 1 95.75 162 ASP B O 1
ATOM 4097 N N . PRO B 1 163 ? -7.121 18.703 23.312 1 96.38 163 PRO B N 1
ATOM 4098 C CA . PRO B 1 163 ? -7.492 18.922 24.719 1 96.38 163 PRO B CA 1
ATOM 4099 C C . PRO B 1 163 ? -7.344 17.656 25.562 1 96.38 163 PRO B C 1
ATOM 4101 O O . PRO B 1 163 ? -7.832 16.594 25.172 1 96.38 163 PRO B O 1
ATOM 4104 N N . ARG B 1 164 ? -6.699 17.781 26.656 1 96.12 164 ARG B N 1
ATOM 4105 C CA . ARG B 1 164 ? -6.457 16.734 27.641 1 96.12 164 ARG B CA 1
ATOM 4106 C C . ARG B 1 164 ? -6.711 17.25 29.062 1 96.12 164 ARG B C 1
ATOM 4108 O O . ARG B 1 164 ? -6.855 18.469 29.266 1 96.12 164 ARG B O 1
ATOM 4115 N N . ASP B 1 165 ? -6.785 16.297 29.969 1 96.06 165 ASP B N 1
ATOM 4116 C CA . ASP B 1 165 ? -6.957 16.719 31.359 1 96.06 165 ASP B CA 1
ATOM 4117 C C . ASP B 1 165 ? -5.617 17.109 31.984 1 96.06 165 ASP B C 1
ATOM 4119 O O . ASP B 1 165 ? -4.594 17.141 31.297 1 96.06 165 ASP B O 1
ATOM 4123 N N . GLU B 1 166 ? -5.699 17.5 33.25 1 94.44 166 GLU B N 1
ATOM 4124 C CA . GLU B 1 166 ? -4.52 18.016 33.938 1 94.44 166 GLU B CA 1
ATOM 4125 C C . GLU B 1 166 ? -3.41 16.969 34 1 94.44 166 GLU B C 1
ATOM 4127 O O . GLU B 1 166 ? -2.232 17.312 34.125 1 94.44 166 GLU B O 1
ATOM 4132 N N . LYS B 1 167 ? -3.783 15.672 33.906 1 94.75 167 LYS B N 1
ATOM 4133 C CA . LYS B 1 167 ? -2.826 14.57 33.969 1 94.75 167 LYS B CA 1
ATOM 4134 C C . LYS B 1 167 ? -2.357 14.172 32.594 1 94.75 167 LYS B C 1
ATOM 4136 O O . LYS B 1 167 ? -1.683 13.156 32.406 1 94.75 167 LYS B O 1
ATOM 4141 N N . ASN B 1 168 ? -2.797 14.984 31.562 1 93.75 168 ASN B N 1
ATOM 4142 C CA . ASN B 1 168 ? -2.424 14.766 30.172 1 93.75 168 ASN B CA 1
ATOM 4143 C C . ASN B 1 168 ? -3.107 13.531 29.578 1 93.75 168 ASN B C 1
ATOM 4145 O O . ASN B 1 168 ? -2.549 12.867 28.719 1 93.75 168 ASN B O 1
ATOM 4149 N N . GLU B 1 169 ? -4.23 13.234 30.109 1 94.25 169 GLU B N 1
ATOM 4150 C CA . GLU B 1 169 ? -5.035 12.133 29.578 1 94.25 169 GLU B CA 1
ATOM 4151 C C . GLU B 1 169 ? -6.117 12.656 28.641 1 94.25 169 GLU B C 1
ATOM 4153 O O . GLU B 1 169 ? -6.594 13.781 28.797 1 94.25 169 GLU B O 1
ATOM 4158 N N . ARG B 1 170 ? -6.449 11.789 27.656 1 92.38 170 ARG B N 1
ATOM 4159 C CA . ARG B 1 170 ? -7.527 12.172 26.75 1 92.38 170 ARG B CA 1
ATOM 4160 C C . ARG B 1 170 ? -8.852 12.289 27.484 1 92.38 170 ARG B C 1
ATOM 4162 O O . ARG B 1 170 ? -9.109 11.539 28.438 1 92.38 170 ARG B O 1
ATOM 4169 N N . LEU B 1 171 ? -9.625 13.18 26.969 1 95.56 171 LEU B N 1
ATOM 4170 C CA . LEU B 1 171 ? -10.922 13.414 27.594 1 95.56 171 LEU B CA 1
ATOM 4171 C C . LEU B 1 171 ? -11.914 12.32 27.203 1 95.56 171 LEU B C 1
ATOM 4173 O O . LEU B 1 171 ? -11.891 11.828 26.078 1 95.56 171 LEU B O 1
ATOM 4177 N N . ASP B 1 172 ? -12.773 11.938 28.078 1 92.94 172 ASP B N 1
ATOM 4178 C CA . ASP B 1 172 ? -13.82 10.969 27.781 1 92.94 172 ASP B CA 1
ATOM 4179 C C . ASP B 1 172 ? -14.828 11.539 26.781 1 92.94 172 ASP B C 1
ATOM 4181 O O . ASP B 1 172 ? -15.383 10.812 25.953 1 92.94 172 ASP B O 1
ATOM 4185 N N . THR B 1 173 ? -15.031 12.852 27.031 1 92 173 THR B N 1
ATOM 4186 C CA . THR B 1 173 ? -15.922 13.578 26.125 1 92 173 THR B CA 1
ATOM 4187 C C . THR B 1 173 ? -15.234 14.82 25.578 1 92 173 THR B C 1
ATOM 4189 O O . THR B 1 173 ? -14.656 15.609 26.328 1 92 173 THR B O 1
ATOM 4192 N N . SER B 1 174 ? -15.367 15.023 24.266 1 92 174 SER B N 1
ATOM 4193 C CA . SER B 1 174 ? -14.734 16.172 23.609 1 92 174 SER B CA 1
ATOM 4194 C C . SER B 1 174 ? -15.328 17.484 24.094 1 92 174 SER B C 1
ATOM 4196 O O . SER B 1 174 ? -16.516 17.547 24.453 1 92 174 SER B O 1
ATOM 4198 N N . LEU B 1 175 ? -14.5 18.562 24.109 1 94.62 175 LEU B N 1
ATOM 4199 C CA . LEU B 1 175 ? -14.992 19.906 24.391 1 94.62 175 LEU B CA 1
ATOM 4200 C C . LEU B 1 175 ? -15.945 20.375 23.297 1 94.62 175 LEU B C 1
ATOM 4202 O O . LEU B 1 175 ? -15.828 19.953 22.141 1 94.62 175 LEU B O 1
ATOM 4206 N N . ASP B 1 176 ? -16.859 21.266 23.75 1 93.81 176 ASP B N 1
ATOM 4207 C CA . ASP B 1 176 ? -17.688 21.922 22.75 1 93.81 176 ASP B CA 1
ATOM 4208 C C . ASP B 1 176 ? -16.828 22.609 21.703 1 93.81 176 ASP B C 1
ATOM 4210 O O . ASP B 1 176 ? -15.867 23.297 22.031 1 93.81 176 ASP B O 1
ATOM 4214 N N . GLU B 1 177 ? -17.203 22.484 20.5 1 92.81 177 GLU B N 1
ATOM 4215 C CA . GLU B 1 177 ? -16.391 23.016 19.406 1 92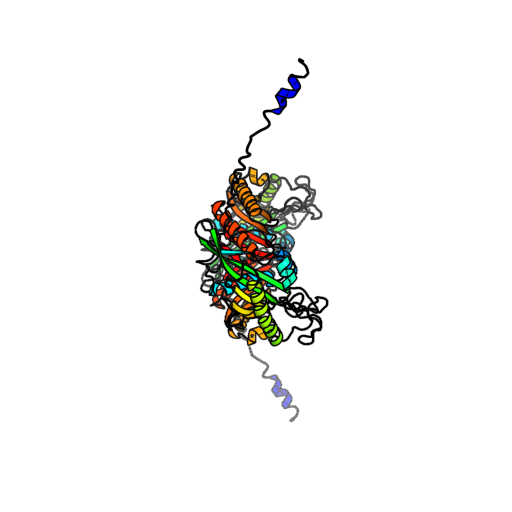.81 177 GLU B CA 1
ATOM 4216 C C . GLU B 1 177 ? -16.266 24.531 19.484 1 92.81 177 GLU B C 1
ATOM 4218 O O . GLU B 1 177 ? -15.227 25.094 19.156 1 92.81 177 GLU B O 1
ATOM 4223 N N . SER B 1 178 ? -17.375 25.156 19.938 1 96.06 178 SER B N 1
ATOM 4224 C CA . SER B 1 178 ? -17.344 26.609 20.047 1 96.06 178 SER B CA 1
ATOM 4225 C C . SER B 1 178 ? -16.234 27.062 21 1 96.06 178 SER B C 1
ATOM 4227 O O . SER B 1 178 ? -15.578 28.062 20.75 1 96.06 178 SER B O 1
ATOM 4229 N N . LEU B 1 179 ? -15.992 26.281 22.094 1 97.06 179 LEU B N 1
ATOM 4230 C CA . LEU B 1 179 ? -14.938 26.609 23.047 1 97.06 179 LEU B CA 1
ATOM 4231 C C . LEU B 1 179 ? -13.562 26.422 22.438 1 97.06 179 LEU B C 1
ATOM 4233 O O . LEU B 1 179 ? -12.656 27.219 22.656 1 97.06 179 LEU B O 1
ATOM 4237 N N . VAL B 1 180 ? -13.492 25.391 21.672 1 97.44 180 VAL B N 1
ATOM 4238 C CA . VAL B 1 180 ? -12.227 25.094 21 1 97.44 180 VAL B CA 1
ATOM 4239 C C . VAL B 1 180 ? -11.914 26.172 19.984 1 97.44 180 VAL B C 1
ATOM 4241 O O . VAL B 1 180 ? -10.773 26.641 19.891 1 97.44 180 VAL B O 1
ATOM 4244 N N . VAL B 1 181 ? -12.898 26.609 19.234 1 97.94 181 VAL B N 1
ATOM 4245 C CA . VAL B 1 181 ? -12.75 27.641 18.219 1 97.94 181 VAL B CA 1
ATOM 4246 C C . VAL B 1 181 ? -12.328 28.969 18.875 1 97.94 181 VAL B C 1
ATOM 4248 O O . VAL B 1 181 ? -11.406 29.641 18.406 1 97.94 181 VAL B O 1
ATOM 4251 N N . ASP B 1 182 ? -12.961 29.297 19.938 1 97.69 182 ASP B N 1
ATOM 4252 C CA . ASP B 1 182 ? -12.617 30.531 20.656 1 97.69 182 ASP B CA 1
ATOM 4253 C C . ASP B 1 182 ? -11.188 30.469 21.188 1 97.69 182 ASP B C 1
ATOM 4255 O O . ASP B 1 182 ? -10.445 31.453 21.062 1 97.69 182 ASP B O 1
ATOM 4259 N N . PHE B 1 183 ? -10.906 29.375 21.766 1 98 183 PHE B N 1
ATOM 4260 C CA . PHE B 1 183 ? -9.539 29.188 22.25 1 98 183 PHE B CA 1
ATOM 4261 C C . PHE B 1 183 ? -8.539 29.328 21.109 1 98 183 PHE B C 1
ATOM 4263 O O . PHE B 1 183 ? -7.512 29.984 21.25 1 98 183 PHE B O 1
ATOM 4270 N N . GLY B 1 184 ? -8.805 28.734 19.984 1 98.62 184 GLY B N 1
ATOM 4271 C CA . GLY B 1 184 ? -7.949 28.781 18.812 1 98.62 184 GLY B CA 1
ATOM 4272 C C . GLY B 1 184 ? -7.742 30.188 18.281 1 98.62 184 GLY B C 1
ATOM 4273 O O . GLY B 1 184 ? -6.641 30.547 17.875 1 98.62 184 GLY B O 1
ATOM 4274 N N . ARG B 1 185 ? -8.836 30.984 18.297 1 98.44 185 ARG B N 1
ATOM 4275 C CA . ARG B 1 185 ? -8.742 32.375 17.844 1 98.44 185 ARG B CA 1
ATOM 4276 C C . ARG B 1 185 ? -7.754 33.156 18.688 1 98.44 185 ARG B C 1
ATOM 4278 O O . ARG B 1 185 ? -6.918 33.875 18.141 1 98.44 185 ARG B O 1
ATOM 4285 N N . GLU B 1 186 ? -7.816 32.938 19.953 1 97.25 186 GLU B N 1
ATOM 4286 C CA . GLU B 1 186 ? -6.898 33.625 20.859 1 97.25 186 GLU B CA 1
ATOM 4287 C C . GLU B 1 186 ? -5.461 33.156 20.641 1 97.25 186 GLU B C 1
ATOM 4289 O O . GLU B 1 186 ? -4.527 33.969 20.688 1 97.25 186 GLU B O 1
ATOM 4294 N N . ALA B 1 187 ? -5.359 31.891 20.469 1 98.31 187 ALA B N 1
ATOM 4295 C CA . ALA B 1 187 ? -4.035 31.312 20.281 1 98.31 187 ALA B CA 1
ATOM 4296 C C . ALA B 1 187 ? -3.359 31.859 19.047 1 98.31 187 ALA B C 1
ATOM 4298 O O . ALA B 1 187 ? -2.148 32.094 19.031 1 98.31 187 ALA B O 1
ATOM 4299 N N . ILE B 1 188 ? -4.145 32.094 17.922 1 98.75 188 ILE B N 1
ATOM 4300 C CA . ILE B 1 188 ? -3.6 32.656 16.688 1 98.75 188 ILE B CA 1
ATOM 4301 C C . ILE B 1 188 ? -2.969 34 16.969 1 98.75 188 ILE B C 1
ATOM 4303 O O . ILE B 1 188 ? -1.834 34.281 16.547 1 98.75 188 ILE B O 1
ATOM 4307 N N . SER B 1 189 ? -3.664 34.844 17.672 1 97.88 189 SER B N 1
ATOM 4308 C CA . SER B 1 189 ? -3.193 36.188 17.969 1 97.88 189 SER B CA 1
ATOM 4309 C C . SER B 1 189 ? -1.926 36.156 18.812 1 97.88 189 SER B C 1
ATOM 4311 O O . SER B 1 189 ? -0.971 36.875 18.547 1 97.88 189 SER B O 1
ATOM 4313 N N . LYS B 1 190 ? -1.933 35.312 19.812 1 97 190 LYS B N 1
ATOM 4314 C CA . LYS B 1 190 ? -0.774 35.188 20.688 1 97 190 LYS B CA 1
ATOM 4315 C C . LYS B 1 190 ? 0.449 34.688 19.922 1 97 190 LYS B C 1
ATOM 4317 O O . LYS B 1 190 ? 1.553 35.219 20.109 1 97 190 LYS B O 1
ATOM 4322 N N . LEU B 1 191 ? 0.23 33.625 19.125 1 98.5 191 LEU B N 1
ATOM 4323 C CA . LEU B 1 191 ? 1.345 33.094 18.375 1 98.5 191 LEU B CA 1
ATOM 4324 C C . LEU B 1 191 ? 1.927 34.125 17.422 1 98.5 191 LEU B C 1
ATOM 4326 O O . LEU B 1 191 ? 3.148 34.25 17.297 1 98.5 191 LEU B O 1
ATOM 4330 N N . TYR B 1 192 ? 1.063 34.906 16.734 1 98.31 192 TYR B N 1
ATOM 4331 C CA . TYR B 1 192 ? 1.57 35.906 15.812 1 98.31 192 TYR B CA 1
ATOM 4332 C C . TYR B 1 192 ? 2.381 36.969 16.547 1 98.31 192 TYR B C 1
ATOM 4334 O O . TYR B 1 192 ? 3.424 37.406 16.062 1 98.31 192 TYR B O 1
ATOM 4342 N N . LYS B 1 193 ? 1.898 37.375 17.688 1 96.88 193 LYS B N 1
ATOM 4343 C CA . LYS B 1 193 ? 2.648 38.344 18.5 1 96.88 193 LYS B CA 1
ATOM 4344 C C . LYS B 1 193 ? 4.031 37.781 18.859 1 96.88 193 LYS B C 1
ATOM 4346 O O . LYS B 1 193 ? 5.02 38.531 18.828 1 96.88 193 LYS B O 1
ATOM 4351 N N . TYR B 1 194 ? 4.059 36.531 19.234 1 97.56 194 TYR B N 1
ATOM 4352 C CA . TYR B 1 194 ? 5.344 35.906 19.531 1 97.56 194 TYR B CA 1
ATOM 4353 C C . TYR B 1 194 ? 6.262 35.938 18.312 1 97.56 194 TYR B C 1
ATOM 4355 O O . TYR B 1 194 ? 7.441 36.281 18.438 1 97.56 194 TYR B O 1
ATOM 4363 N N . LEU B 1 195 ? 5.742 35.594 17.125 1 97.94 195 LEU B N 1
ATOM 4364 C CA . LEU B 1 195 ? 6.535 35.625 15.906 1 97.94 195 LEU B CA 1
ATOM 4365 C C . LEU B 1 195 ? 7.102 37.031 15.656 1 97.94 195 LEU B C 1
ATOM 4367 O O . LEU B 1 195 ? 8.258 37.156 15.258 1 97.94 195 LEU B O 1
ATOM 4371 N N . GLN B 1 196 ? 6.336 38.031 15.961 1 96.88 196 GLN B N 1
ATOM 4372 C CA . GLN B 1 196 ? 6.75 39.438 15.742 1 96.88 196 GLN B CA 1
ATOM 4373 C C . GLN B 1 196 ? 7.855 39.812 16.719 1 96.88 196 GLN B C 1
ATOM 4375 O O . GLN B 1 196 ? 8.57 40.812 16.484 1 96.88 196 GLN B O 1
ATOM 4380 N N . SER B 1 197 ? 7.977 39.094 17.766 1 95.5 197 SER B N 1
ATOM 4381 C CA . SER B 1 197 ? 9.008 39.406 18.75 1 95.5 197 SER B CA 1
ATOM 4382 C C . SER B 1 197 ? 10.344 38.781 18.359 1 95.5 197 SER B C 1
ATOM 4384 O O . SER B 1 197 ? 11.383 39.125 18.938 1 95.5 197 SER B O 1
ATOM 4386 N N . LYS B 1 198 ? 10.305 37.875 17.453 1 95.56 198 LYS B N 1
ATOM 4387 C CA . LYS B 1 198 ? 11.531 37.219 16.984 1 95.56 198 LYS B CA 1
ATOM 4388 C C . LYS B 1 198 ? 12.172 38.031 15.852 1 95.56 198 LYS B C 1
ATOM 4390 O O . LYS B 1 198 ? 11.531 38.312 14.836 1 95.56 198 LYS B O 1
ATOM 4395 N N . LYS B 1 199 ? 13.445 38.312 15.984 1 94.19 199 LYS B N 1
ATOM 4396 C CA . LYS B 1 199 ? 14.172 39.156 15.039 1 94.19 199 LYS B CA 1
ATOM 4397 C C . LYS B 1 199 ? 14.086 38.594 13.625 1 94.19 199 LYS B C 1
ATOM 4399 O O . LYS B 1 199 ? 13.82 39.312 12.672 1 94.19 199 LYS B O 1
ATOM 4404 N N . ASP B 1 200 ? 14.195 37.312 13.398 1 93.12 200 ASP B N 1
ATOM 4405 C CA . ASP B 1 200 ? 14.258 36.656 12.094 1 93.12 200 ASP B CA 1
ATOM 4406 C C . ASP B 1 200 ? 12.875 36.562 11.461 1 93.12 200 ASP B C 1
ATOM 4408 O O . ASP B 1 200 ? 12.75 36.281 10.266 1 93.12 200 ASP B O 1
ATOM 4412 N N . LEU B 1 201 ? 11.711 36.812 12.273 1 97 201 LEU B N 1
ATOM 4413 C CA . LEU B 1 201 ? 10.375 36.5 11.781 1 97 201 LEU B CA 1
ATOM 4414 C C . LEU B 1 201 ? 9.492 37.75 11.797 1 97 201 LEU B C 1
ATOM 4416 O O . LEU B 1 201 ? 8.367 37.719 11.289 1 97 201 LEU B O 1
ATOM 4420 N N . LYS B 1 202 ? 9.836 38.906 12.398 1 93.62 202 LYS B N 1
ATOM 4421 C CA . LYS B 1 202 ? 9.039 40.125 12.648 1 93.62 202 LYS B CA 1
ATOM 4422 C C . LYS B 1 202 ? 8.336 40.594 11.375 1 93.62 202 LYS B C 1
ATOM 4424 O O . LYS B 1 202 ? 7.164 40.969 11.414 1 93.62 202 LYS B O 1
ATOM 4429 N N . ASP B 1 203 ? 8.898 40.531 10.172 1 92.19 203 ASP B N 1
ATOM 4430 C CA . ASP B 1 203 ? 8.289 41.062 8.953 1 92.19 203 ASP B CA 1
ATOM 4431 C C . ASP B 1 203 ? 8.047 39.969 7.938 1 92.19 203 ASP B C 1
ATOM 4433 O O . ASP B 1 203 ? 7.938 40.219 6.738 1 92.19 203 ASP B O 1
ATOM 4437 N N . ILE B 1 204 ? 7.895 38.781 8.445 1 97.81 204 ILE B N 1
ATOM 4438 C CA . ILE B 1 204 ? 7.625 37.656 7.574 1 97.81 204 ILE B CA 1
ATOM 4439 C C . ILE B 1 204 ? 6.148 37.281 7.66 1 97.81 204 ILE B C 1
ATOM 4441 O O . ILE B 1 204 ? 5.625 37.031 8.75 1 97.81 204 ILE B O 1
ATOM 4445 N N . PRO B 1 205 ? 5.371 37.312 6.5 1 98.38 205 PRO B N 1
ATOM 4446 C CA . PRO B 1 205 ? 3.98 36.844 6.531 1 98.38 205 PRO B CA 1
ATOM 4447 C C . PRO B 1 205 ? 3.834 35.438 7.082 1 98.38 205 PRO B C 1
ATOM 4449 O O . PRO B 1 205 ? 4.688 34.594 6.832 1 98.38 205 PRO B O 1
ATOM 4452 N N . ALA B 1 206 ? 2.785 35.25 7.832 1 98.75 206 ALA B N 1
ATOM 4453 C CA . ALA B 1 206 ? 2.553 33.938 8.445 1 98.75 206 ALA B CA 1
ATOM 4454 C C . ALA B 1 206 ? 1.112 33.5 8.234 1 98.75 206 ALA B C 1
ATOM 4456 O O . ALA B 1 206 ? 0.172 34.25 8.508 1 98.75 206 ALA B O 1
ATOM 4457 N N . ASN B 1 207 ? 0.937 32.312 7.617 1 98.81 207 ASN B N 1
ATOM 4458 C CA . ASN B 1 207 ? -0.347 31.609 7.621 1 98.81 207 ASN B CA 1
ATOM 4459 C C . ASN B 1 207 ? -0.522 30.766 8.875 1 98.81 207 ASN B C 1
ATOM 4461 O O . ASN B 1 207 ? 0.067 29.688 8.992 1 98.81 207 ASN B O 1
ATOM 4465 N N . ILE B 1 208 ? -1.275 31.234 9.82 1 98.94 208 ILE B N 1
ATOM 4466 C CA . ILE B 1 208 ? -1.447 30.531 11.078 1 98.94 208 ILE B CA 1
ATOM 4467 C C . ILE B 1 208 ? -2.785 29.797 11.078 1 98.94 208 ILE B C 1
ATOM 4469 O O . ILE B 1 208 ? -3.842 30.406 10.953 1 98.94 208 ILE B O 1
ATOM 4473 N N . CYS B 1 209 ? -2.721 28.484 11.195 1 98.88 209 CYS B N 1
ATOM 4474 C CA . CYS B 1 209 ? -3.896 27.609 11.188 1 98.88 209 CYS B CA 1
ATOM 4475 C C . CYS B 1 209 ? -4.043 26.875 12.516 1 98.88 209 CYS B C 1
ATOM 4477 O O . CYS B 1 209 ? -3.088 26.797 13.289 1 98.88 209 CYS B O 1
ATOM 4479 N N . VAL B 1 210 ? -5.262 26.453 12.789 1 98.88 210 VAL B N 1
ATOM 4480 C CA . VAL B 1 210 ? -5.539 25.672 13.992 1 98.88 210 VAL B CA 1
ATOM 4481 C C . VAL B 1 210 ? -6.082 24.312 13.602 1 98.88 210 VAL B C 1
ATOM 4483 O O . VAL B 1 210 ? -7.031 24.203 12.82 1 98.88 210 VAL B O 1
ATOM 4486 N N . TYR B 1 211 ? -5.438 23.297 14.008 1 98.12 211 TYR B N 1
ATOM 4487 C CA . TYR B 1 211 ? -5.848 21.922 13.812 1 98.12 211 TYR B CA 1
ATOM 4488 C C . TYR B 1 211 ? -6.465 21.344 15.086 1 98.12 211 TYR B C 1
ATOM 4490 O O . TYR B 1 211 ? -5.875 21.438 16.156 1 98.12 211 TYR B O 1
ATOM 4498 N N . TYR B 1 212 ? -7.641 20.859 14.961 1 97.06 212 TYR B N 1
ATOM 4499 C CA . TYR B 1 212 ? -8.305 20.188 16.078 1 97.06 212 TYR B CA 1
ATOM 4500 C C . TYR B 1 212 ? -8.117 18.672 15.969 1 97.06 212 TYR B C 1
ATOM 4502 O O . TYR B 1 212 ? -8.758 18.016 15.141 1 97.06 212 TYR B O 1
ATOM 4510 N N . ALA B 1 213 ? -7.238 18.094 16.812 1 94.56 213 ALA B N 1
ATOM 4511 C CA . ALA B 1 213 ? -6.867 16.688 16.75 1 94.56 213 ALA B CA 1
ATOM 4512 C C . ALA B 1 213 ? -8.023 15.797 17.172 1 94.56 213 ALA B C 1
ATOM 4514 O O . ALA B 1 213 ? -8.938 16.234 17.875 1 94.56 213 ALA B O 1
ATOM 4515 N N . THR B 1 214 ? -7.953 14.57 16.734 1 87.06 214 THR B N 1
ATOM 4516 C CA . THR B 1 214 ? -8.984 13.594 17.062 1 87.06 214 THR B CA 1
ATOM 4517 C C . THR B 1 214 ? -8.898 13.18 18.516 1 87.06 214 THR B C 1
ATOM 4519 O O . THR B 1 214 ? -7.801 12.961 19.047 1 87.06 214 THR B O 1
ATOM 4522 N N . ASN B 1 215 ? -10.078 13.195 19.109 1 87 215 ASN B N 1
ATOM 4523 C CA . ASN B 1 215 ? -10.156 12.484 20.375 1 87 215 ASN B CA 1
ATOM 4524 C C . ASN B 1 215 ? -10.328 10.984 20.156 1 87 215 ASN B C 1
ATOM 4526 O O . ASN B 1 215 ? -11.43 10.508 19.891 1 87 215 ASN B O 1
ATOM 4530 N N . THR B 1 216 ? -9.336 10.18 20.359 1 83.25 216 THR B N 1
ATOM 4531 C CA . THR B 1 216 ? -9.305 8.766 19.984 1 83.25 216 THR B CA 1
ATOM 4532 C C . THR B 1 216 ? -10.141 7.926 20.938 1 83.25 216 THR B C 1
ATOM 4534 O O . THR B 1 216 ? -10.461 6.773 20.641 1 83.25 216 THR B O 1
ATOM 4537 N N . ASN B 1 217 ? -10.461 8.5 22.094 1 82 217 ASN B N 1
ATOM 4538 C CA . ASN B 1 217 ? -11.398 7.805 22.969 1 82 217 ASN B CA 1
ATOM 4539 C C . ASN B 1 217 ? -12.805 7.785 22.391 1 82 217 ASN B C 1
ATOM 4541 O O . ASN B 1 217 ? -13.633 6.965 22.797 1 82 217 ASN B O 1
ATOM 4545 N N . GLU B 1 218 ? -12.969 8.758 21.422 1 80 218 GLU B N 1
ATOM 4546 C CA . GLU B 1 218 ? -14.328 8.953 20.922 1 80 218 GLU B CA 1
ATOM 4547 C C . GLU B 1 218 ? -14.43 8.562 19.453 1 80 218 GLU B C 1
ATOM 4549 O O . GLU B 1 218 ? -15.508 8.188 18.984 1 80 218 GLU B O 1
ATOM 4554 N N . SER B 1 219 ? -13.438 8.703 18.766 1 77.69 219 SER B N 1
ATOM 4555 C CA . SER B 1 219 ? -13.523 8.602 17.312 1 77.69 219 SER B CA 1
ATOM 4556 C C . SER B 1 219 ? -12.25 8.016 16.719 1 77.69 219 SER B C 1
ATOM 4558 O O . SER B 1 219 ? -11.156 8.227 17.266 1 77.69 219 SER B O 1
ATOM 4560 N N . ASP B 1 220 ? -12.5 7.305 15.586 1 77.12 220 ASP B N 1
ATOM 4561 C CA . ASP B 1 220 ? -11.367 6.773 14.828 1 77.12 220 ASP B CA 1
ATOM 4562 C C . ASP B 1 220 ? -11.094 7.621 13.586 1 77.12 220 ASP B C 1
ATOM 4564 O O . ASP B 1 220 ? -10.297 7.23 12.727 1 77.12 220 ASP B O 1
ATOM 4568 N N . ILE B 1 221 ? -11.75 8.703 13.57 1 85.06 221 ILE B N 1
ATOM 4569 C CA . ILE B 1 221 ? -11.609 9.562 12.398 1 85.06 221 ILE B CA 1
ATOM 4570 C C . ILE B 1 221 ? -10.57 10.648 12.68 1 85.06 221 ILE B C 1
ATOM 4572 O O . ILE B 1 221 ? -10.469 11.148 13.805 1 85.06 221 ILE B O 1
ATOM 4576 N N . ASN B 1 222 ? -9.789 11.07 11.664 1 87.62 222 ASN B N 1
ATOM 4577 C CA . ASN B 1 222 ? -8.742 12.078 11.805 1 87.62 222 ASN B CA 1
ATOM 4578 C C . ASN B 1 222 ? -9.312 13.422 12.258 1 87.62 222 ASN B C 1
ATOM 4580 O O . ASN B 1 222 ? -10.492 13.703 12.031 1 87.62 222 ASN B O 1
ATOM 4584 N N . GLY B 1 223 ? -8.414 14.219 12.875 1 93.44 223 GLY B N 1
ATOM 4585 C CA . GLY B 1 223 ? -8.742 15.609 13.148 1 93.44 223 GLY B CA 1
ATOM 4586 C C . GLY B 1 223 ? -8.867 16.453 11.891 1 93.44 223 GLY B C 1
ATOM 4587 O O . GLY B 1 223 ? -9.023 15.914 10.789 1 93.44 223 GLY B O 1
ATOM 4588 N N . ARG B 1 224 ? -8.969 17.719 12.047 1 96 224 ARG B N 1
ATOM 4589 C CA . ARG B 1 224 ? -9.188 18.625 10.922 1 96 224 ARG B CA 1
ATOM 4590 C C . ARG B 1 224 ? -8.75 20.047 11.266 1 96 224 ARG B C 1
ATOM 4592 O O . ARG B 1 224 ? -8.703 20.406 12.445 1 96 224 ARG B O 1
ATOM 4599 N N . TYR B 1 225 ? -8.438 20.766 10.273 1 97.81 225 TYR B N 1
ATOM 4600 C CA . TYR B 1 225 ? -8.227 22.203 10.461 1 97.81 225 TYR B CA 1
ATOM 4601 C C . TYR B 1 225 ? -9.547 22.922 10.672 1 97.81 225 TYR B C 1
ATOM 4603 O O . TYR B 1 225 ? -10.539 22.625 10 1 97.81 225 TYR B O 1
ATOM 4611 N N . ILE B 1 226 ? -9.555 23.938 11.633 1 98.31 226 ILE B N 1
ATOM 4612 C CA . ILE B 1 226 ? -10.828 24.562 11.984 1 98.31 226 ILE B CA 1
ATOM 4613 C C . ILE B 1 226 ? -10.711 26.078 11.82 1 98.31 226 ILE B C 1
ATOM 4615 O O . ILE B 1 226 ? -11.727 26.781 11.711 1 98.31 226 ILE B O 1
ATOM 4619 N N . LEU B 1 227 ? -9.492 26.641 11.852 1 98.81 227 LEU B N 1
ATOM 4620 C CA . LEU B 1 227 ? -9.273 28.078 11.68 1 98.81 227 LEU B CA 1
ATOM 4621 C C . LEU B 1 227 ? -8.047 28.328 10.812 1 98.81 227 LEU B C 1
ATOM 4623 O O . LEU B 1 227 ? -7.129 27.516 10.758 1 98.81 227 LEU B O 1
ATOM 4627 N N . LYS B 1 228 ? -8.023 29.391 10.156 1 98.75 228 LYS B N 1
ATOM 4628 C CA . LYS B 1 228 ? -6.832 29.906 9.492 1 98.75 228 LYS B CA 1
ATOM 4629 C C . LYS B 1 228 ? -6.82 31.438 9.508 1 98.75 228 LYS B C 1
ATOM 4631 O O . LYS B 1 228 ? -7.875 32.062 9.516 1 98.75 228 LYS B O 1
ATOM 4636 N N . SER B 1 229 ? -5.738 32.031 9.57 1 98.88 229 SER B N 1
ATOM 4637 C CA . SER B 1 229 ? -5.512 33.469 9.461 1 98.88 229 SER B CA 1
ATOM 4638 C C . SER B 1 229 ? -4.188 33.75 8.773 1 98.88 229 SER B C 1
ATOM 4640 O O . SER B 1 229 ? -3.143 33.25 9.164 1 98.88 229 SER B O 1
ATOM 4642 N N . TYR B 1 230 ? -4.281 34.5 7.695 1 98.75 230 TYR B N 1
ATOM 4643 C CA . TYR B 1 230 ? -3.061 35 7.07 1 98.75 230 TYR B CA 1
ATOM 4644 C C . TYR B 1 230 ? -2.631 36.312 7.691 1 98.75 230 TYR B C 1
ATOM 4646 O O . TYR B 1 230 ? -3.326 37.312 7.559 1 98.75 230 TYR B O 1
ATOM 4654 N N . CYS B 1 231 ? -1.535 36.281 8.391 1 98.62 231 CYS B N 1
ATOM 4655 C CA . CYS B 1 231 ? -1.046 37.438 9.156 1 98.62 231 CYS B CA 1
ATOM 4656 C C . CYS B 1 231 ? 0.114 38.125 8.438 1 98.62 231 CYS B C 1
ATOM 4658 O O . CYS B 1 231 ? 1.146 37.5 8.188 1 98.62 231 CYS B O 1
ATOM 4660 N N . ASP B 1 232 ? -0.017 39.25 8.141 1 97.56 232 ASP B N 1
ATOM 4661 C CA . ASP B 1 232 ? 0.976 40.094 7.473 1 97.56 232 ASP B CA 1
ATOM 4662 C C . ASP B 1 232 ? 0.944 41.531 8.016 1 97.56 232 ASP B C 1
ATOM 4664 O O . ASP B 1 232 ? 0.096 42.344 7.617 1 97.56 232 ASP B O 1
ATOM 4668 N N . GLY B 1 233 ? 1.827 41.875 8.883 1 95.75 233 GLY B N 1
ATOM 4669 C CA . GLY B 1 233 ? 1.814 43.156 9.57 1 95.75 233 GLY B CA 1
ATOM 4670 C C . GLY B 1 233 ? 0.856 43.188 10.75 1 95.75 233 GLY B C 1
ATOM 4671 O O . GLY B 1 233 ? 1.096 43.906 11.727 1 95.75 233 GLY B O 1
ATOM 4672 N N . SER B 1 234 ? -0.191 42.438 10.656 1 96.88 234 SER B N 1
ATOM 4673 C CA . SER B 1 234 ? -1.181 42.281 11.711 1 96.88 234 SER B CA 1
ATOM 4674 C C . SER B 1 234 ? -1.882 40.938 11.594 1 96.88 234 SER B C 1
ATOM 4676 O O . SER B 1 234 ? -1.733 40.219 10.586 1 96.88 234 SER B O 1
ATOM 4678 N N . VAL B 1 235 ? -2.559 40.594 12.594 1 98 235 VAL B N 1
ATOM 4679 C CA . VAL B 1 235 ? -3.4 39.406 12.523 1 98 235 VAL B CA 1
ATOM 4680 C C . VAL B 1 235 ? -4.504 39.625 11.484 1 98 235 VAL B C 1
ATOM 4682 O O . VAL B 1 235 ? -5.227 40.625 11.539 1 98 235 VAL B O 1
ATOM 4685 N N . GLY B 1 236 ? -4.551 38.75 10.484 1 97.75 236 GLY B N 1
ATOM 4686 C CA . GLY B 1 236 ? -5.598 38.875 9.484 1 97.75 236 GLY B CA 1
ATOM 4687 C C . GLY B 1 236 ? -6.941 38.344 9.969 1 97.75 236 GLY B C 1
ATOM 4688 O O . GLY B 1 236 ? -7.102 38.031 11.148 1 97.75 236 GLY B O 1
ATOM 4689 N N . ASN B 1 237 ? -7.934 38.406 9.031 1 97.81 237 ASN B N 1
ATOM 4690 C CA . ASN B 1 237 ? -9.227 37.812 9.328 1 97.81 237 ASN B CA 1
ATOM 4691 C C . ASN B 1 237 ? -9.086 36.344 9.742 1 97.81 237 ASN B C 1
ATOM 4693 O O . ASN B 1 237 ? -8.414 35.562 9.062 1 97.81 237 ASN B O 1
ATOM 4697 N N . ILE B 1 238 ? -9.625 36.062 10.867 1 98.5 238 ILE B N 1
ATOM 4698 C CA . ILE B 1 238 ? -9.625 34.656 11.305 1 98.5 238 ILE B CA 1
ATOM 4699 C C . ILE B 1 238 ? -10.852 33.938 10.734 1 98.5 238 ILE B C 1
ATOM 4701 O O . ILE B 1 238 ? -11.977 34.188 11.164 1 98.5 238 ILE B O 1
ATOM 4705 N N . GLU B 1 239 ? -10.633 33.062 9.836 1 98.19 239 GLU B N 1
ATOM 4706 C CA . GLU B 1 239 ? -11.688 32.344 9.133 1 98.19 239 GLU B CA 1
ATOM 4707 C C . GLU B 1 239 ? -11.93 30.969 9.773 1 98.19 239 GLU B C 1
ATOM 4709 O O . GLU B 1 239 ? -10.977 30.266 10.117 1 98.19 239 GLU B O 1
ATOM 4714 N N . THR B 1 240 ? -13.211 30.672 9.992 1 98 240 THR B N 1
ATOM 4715 C CA . THR B 1 240 ? -13.578 29.312 10.375 1 98 240 THR B CA 1
ATOM 4716 C C . THR B 1 240 ? -13.617 28.391 9.156 1 98 240 THR B C 1
ATOM 4718 O O . THR B 1 240 ? -14.188 28.75 8.125 1 98 240 THR B O 1
ATOM 4721 N N . LEU B 1 241 ? -12.93 27.281 9.234 1 98 241 LEU B N 1
ATOM 4722 C CA . LEU B 1 241 ? -12.875 26.328 8.141 1 98 241 LEU B CA 1
ATOM 4723 C C . LEU B 1 241 ? -13.93 25.234 8.312 1 98 241 LEU B C 1
ATOM 4725 O O . LEU B 1 241 ? -14.172 24.766 9.438 1 98 241 LEU B O 1
ATOM 4729 N N . ASP B 1 242 ? -14.547 24.844 7.234 1 96.69 242 ASP B N 1
ATOM 4730 C CA . ASP B 1 242 ? -15.547 23.781 7.246 1 96.69 242 ASP B CA 1
ATOM 4731 C C . ASP B 1 242 ? -14.969 22.484 6.68 1 96.69 242 ASP B C 1
ATOM 4733 O O . ASP B 1 242 ? -15.375 22.031 5.605 1 96.69 242 ASP B O 1
ATOM 4737 N N . TYR B 1 243 ? -14.055 21.938 7.387 1 95.75 243 TYR B N 1
ATOM 4738 C CA . TYR B 1 243 ? -13.516 20.625 7.098 1 95.75 243 TYR B CA 1
ATOM 4739 C C . TYR B 1 243 ? -14.203 19.547 7.938 1 95.75 243 TYR B C 1
ATOM 4741 O O . TYR B 1 243 ? -14.477 19.766 9.117 1 95.75 243 TYR B O 1
ATOM 4749 N N . LYS B 1 244 ? -14.539 18.453 7.316 1 93.88 244 LYS B N 1
ATOM 4750 C CA . LYS B 1 244 ? -15.133 17.328 8.016 1 93.88 244 LYS B CA 1
ATOM 4751 C C . LYS B 1 244 ? -14.625 16 7.461 1 93.88 244 LYS B C 1
ATOM 4753 O O . LYS B 1 244 ? -14.281 15.906 6.281 1 93.88 244 LYS B O 1
ATOM 4758 N N . ASN B 1 245 ? -14.508 15.055 8.32 1 93.25 245 ASN B N 1
ATOM 4759 C CA . ASN B 1 245 ? -14.258 13.664 7.953 1 93.25 245 ASN B CA 1
ATOM 4760 C C . ASN B 1 245 ? -15.414 12.758 8.375 1 93.25 245 ASN B C 1
ATOM 4762 O O . ASN B 1 245 ? -15.961 12.922 9.469 1 93.25 245 ASN B O 1
ATOM 4766 N N . TYR B 1 246 ? -15.797 11.922 7.48 1 94.75 246 TYR B N 1
ATOM 4767 C CA . TYR B 1 246 ? -16.875 11 7.801 1 94.75 246 TYR B CA 1
ATOM 4768 C C . TYR B 1 246 ? -16.469 9.562 7.523 1 94.75 246 TYR B C 1
ATOM 4770 O O . TYR B 1 246 ? -15.742 9.289 6.57 1 94.75 246 TYR B O 1
ATOM 4778 N N . MET B 1 247 ? -16.906 8.656 8.375 1 94.44 247 MET B N 1
ATOM 4779 C CA . MET B 1 247 ? -16.766 7.215 8.164 1 94.44 247 MET B CA 1
ATOM 4780 C C . MET B 1 247 ? -18 6.637 7.496 1 94.44 247 MET B C 1
ATOM 4782 O O . MET B 1 247 ? -19.109 6.824 7.988 1 94.44 247 MET B O 1
ATOM 4786 N N . PHE B 1 248 ? -17.828 5.926 6.465 1 94.81 248 PHE B N 1
ATOM 4787 C CA . PHE B 1 248 ? -18.938 5.242 5.805 1 94.81 248 PHE B CA 1
ATOM 4788 C C . PHE B 1 248 ? -18.969 3.77 6.188 1 94.81 248 PHE B C 1
ATOM 4790 O O . PHE B 1 248 ? -17.922 3.117 6.27 1 94.81 248 PHE B O 1
ATOM 4797 N N . THR B 1 249 ? -20.141 3.176 6.781 1 86.75 249 THR B N 1
ATOM 4798 C CA . THR B 1 249 ? -21.453 3.807 6.715 1 86.75 249 THR B CA 1
ATOM 4799 C C . THR B 1 249 ? -21.891 4.281 8.094 1 86.75 249 THR B C 1
ATOM 4801 O O . THR B 1 249 ? -21.875 3.51 9.055 1 86.75 249 THR B O 1
ATOM 4804 N N . SER B 1 250 ? -21.75 5.449 8.328 1 90.25 250 SER B N 1
ATOM 4805 C CA . SER B 1 250 ? -22.281 6.035 9.562 1 90.25 250 SER B CA 1
ATOM 4806 C C . SER B 1 250 ? -23.516 6.887 9.281 1 90.25 250 SER B C 1
ATOM 4808 O O . SER B 1 250 ? -23.75 7.305 8.148 1 90.25 250 SER B O 1
ATOM 4810 N N . THR B 1 251 ? -24.297 7.117 10.359 1 93.06 251 THR B N 1
ATOM 4811 C CA . THR B 1 251 ? -25.453 7.996 10.25 1 93.06 251 THR B CA 1
ATOM 4812 C C . THR B 1 251 ? -25.031 9.43 9.953 1 93.06 251 THR B C 1
ATOM 4814 O O . THR B 1 251 ? -25.688 10.141 9.203 1 93.06 251 THR B O 1
ATOM 4817 N N . GLU B 1 252 ? -23.953 9.789 10.523 1 91.75 252 GLU B N 1
ATOM 4818 C CA . GLU B 1 252 ? -23.422 11.133 10.289 1 91.75 252 GLU B CA 1
ATOM 4819 C C . GLU B 1 252 ? -23.062 11.336 8.828 1 91.75 252 GLU B C 1
ATOM 4821 O O . GLU B 1 252 ? -23.344 12.383 8.25 1 91.75 252 GLU B O 1
ATOM 4826 N N . ALA B 1 253 ? -22.391 10.336 8.258 1 94.56 253 ALA B N 1
ATOM 4827 C CA . ALA B 1 253 ? -22.016 10.414 6.848 1 94.56 253 ALA B CA 1
ATOM 4828 C C . ALA B 1 253 ? -23.266 10.492 5.965 1 94.56 253 ALA B C 1
ATOM 4830 O O . ALA B 1 253 ? -23.312 11.289 5.023 1 94.56 253 ALA B O 1
ATOM 4831 N N . THR B 1 254 ? -24.266 9.727 6.258 1 96.19 254 THR B N 1
ATOM 4832 C CA . THR B 1 254 ? -25.516 9.703 5.496 1 96.19 254 THR B CA 1
ATOM 4833 C C . THR B 1 254 ? -26.219 11.055 5.578 1 96.19 254 THR B C 1
ATOM 4835 O O . THR B 1 254 ? -26.719 11.562 4.57 1 96.19 254 THR B O 1
ATOM 4838 N N . ALA B 1 255 ? -26.266 11.648 6.746 1 96.12 255 ALA B N 1
ATOM 4839 C CA . ALA B 1 255 ? -26.906 12.945 6.938 1 96.12 255 ALA B CA 1
ATOM 4840 C C . ALA B 1 255 ? -26.156 14.039 6.184 1 96.12 255 ALA B C 1
ATOM 4842 O O . ALA B 1 255 ? -26.781 14.961 5.637 1 96.12 255 ALA B O 1
ATOM 4843 N N . ALA B 1 256 ? -24.906 13.93 6.094 1 95.94 256 ALA B N 1
ATOM 4844 C CA . ALA B 1 256 ? -24.078 14.969 5.492 1 95.94 256 ALA B CA 1
ATOM 4845 C C . ALA B 1 256 ? -24.078 14.859 3.969 1 95.94 256 ALA B C 1
ATOM 4847 O O . ALA B 1 256 ? -24 15.875 3.268 1 95.94 256 ALA B O 1
ATOM 4848 N N . ASP B 1 257 ? -24.141 13.656 3.412 1 97.25 257 ASP B N 1
ATOM 4849 C CA . ASP B 1 257 ? -24.016 13.406 1.98 1 97.25 257 ASP B CA 1
ATOM 4850 C C . ASP B 1 257 ? -24.766 12.141 1.575 1 97.25 257 ASP B C 1
ATOM 4852 O O . ASP B 1 257 ? -24.156 11.094 1.344 1 97.25 257 ASP B O 1
ATOM 4856 N N . GLU B 1 258 ? -26.031 12.258 1.429 1 97 258 GLU B N 1
ATOM 4857 C CA . GLU B 1 258 ? -26.906 11.125 1.17 1 97 258 GLU B CA 1
ATOM 4858 C C . GLU B 1 258 ? -26.531 10.422 -0.131 1 97 258 GLU B C 1
ATOM 4860 O O . GLU B 1 258 ? -26.578 9.195 -0.208 1 97 258 GLU B O 1
ATOM 4865 N N . ASP B 1 259 ? -26.234 11.203 -1.118 1 97 259 ASP B N 1
ATOM 4866 C CA . ASP B 1 259 ? -25.906 10.641 -2.426 1 97 259 ASP B CA 1
ATOM 4867 C C . ASP B 1 259 ? -24.688 9.727 -2.344 1 97 259 ASP B C 1
ATOM 4869 O O . ASP B 1 259 ? -24.75 8.57 -2.758 1 97 259 ASP B O 1
ATOM 4873 N N . THR B 1 260 ? -23.578 10.227 -1.821 1 97.75 260 THR B N 1
ATOM 4874 C CA . THR B 1 260 ? -22.359 9.445 -1.713 1 97.75 260 THR B CA 1
ATOM 4875 C C . THR B 1 260 ? -22.547 8.258 -0.782 1 97.75 260 THR B C 1
ATOM 4877 O O . THR B 1 260 ? -22 7.176 -1.02 1 97.75 260 THR B O 1
ATOM 4880 N N . ALA B 1 261 ? -23.312 8.461 0.282 1 97.62 261 ALA B N 1
ATOM 4881 C CA . ALA B 1 261 ? -23.609 7.367 1.201 1 97.62 261 ALA B CA 1
ATOM 4882 C C . ALA B 1 261 ? -24.344 6.23 0.486 1 97.62 261 ALA B C 1
ATOM 4884 O O . ALA B 1 261 ? -24.031 5.059 0.694 1 97.62 261 ALA B O 1
ATOM 4885 N N . SER B 1 262 ? -25.297 6.594 -0.357 1 97.5 262 SER B N 1
ATOM 4886 C CA . SER B 1 262 ? -26.047 5.594 -1.124 1 97.5 262 SER B CA 1
ATOM 4887 C C . SER B 1 262 ? -25.141 4.871 -2.111 1 97.5 262 SER B C 1
ATOM 4889 O O . SER B 1 262 ? -25.203 3.645 -2.234 1 97.5 262 SER B O 1
ATOM 4891 N N . GLN B 1 263 ? -24.312 5.613 -2.783 1 97.81 263 GLN B N 1
ATOM 4892 C CA . GLN B 1 263 ? -23.344 5.031 -3.709 1 97.81 263 GLN B CA 1
ATOM 4893 C C . GLN B 1 263 ? -22.391 4.07 -2.992 1 97.81 263 GLN B C 1
ATOM 4895 O O . GLN B 1 263 ? -22.094 2.988 -3.502 1 97.81 263 GLN B O 1
ATOM 4900 N N . PHE B 1 264 ? -21.953 4.457 -1.855 1 98.44 264 PHE B N 1
ATOM 4901 C CA . PHE B 1 264 ? -21.062 3.615 -1.073 1 98.44 264 PHE B CA 1
ATOM 4902 C C . PHE B 1 264 ? -21.75 2.328 -0.651 1 98.44 264 PHE B C 1
ATOM 4904 O O . PHE B 1 264 ? -21.156 1.254 -0.67 1 98.44 264 PHE B O 1
ATOM 4911 N N . GLU B 1 265 ? -23 2.402 -0.276 1 97.5 265 GLU B N 1
ATOM 4912 C CA . GLU B 1 265 ? -23.766 1.214 0.096 1 97.5 265 GLU B CA 1
ATOM 4913 C C . GLU B 1 265 ? -23.906 0.252 -1.082 1 97.5 265 GLU B C 1
ATOM 4915 O O . GLU B 1 265 ? -23.828 -0.966 -0.907 1 97.5 265 GLU B O 1
ATOM 4920 N N . ILE B 1 266 ? -24.141 0.808 -2.25 1 97.62 266 ILE B N 1
ATOM 4921 C CA . ILE B 1 266 ? -24.219 -0.015 -3.451 1 97.62 266 ILE B CA 1
ATOM 4922 C C . ILE B 1 266 ? -22.875 -0.696 -3.697 1 97.62 266 ILE B C 1
ATOM 4924 O O . ILE B 1 266 ? -22.812 -1.899 -3.959 1 97.62 266 ILE B O 1
ATOM 4928 N N . PHE B 1 267 ? -21.75 0.056 -3.627 1 97.94 267 PHE B N 1
ATOM 4929 C CA . PHE B 1 267 ? -20.406 -0.49 -3.752 1 97.94 267 PHE B CA 1
ATOM 4930 C C . PHE B 1 267 ? -20.203 -1.644 -2.777 1 97.94 267 PHE B C 1
ATOM 4932 O O . PHE B 1 267 ? -19.781 -2.73 -3.176 1 97.94 267 PHE B O 1
ATOM 4939 N N . LYS B 1 268 ? -20.438 -1.361 -1.538 1 97.44 268 LYS B N 1
ATOM 4940 C CA . LYS B 1 268 ? -20.297 -2.357 -0.481 1 97.44 268 LYS B CA 1
ATOM 4941 C C . LYS B 1 268 ? -21.109 -3.611 -0.785 1 97.44 268 LYS B C 1
ATOM 4943 O O . LYS B 1 268 ? -20.594 -4.727 -0.702 1 97.44 268 LYS B O 1
ATOM 4948 N N . SER B 1 269 ? -22.375 -3.459 -1.134 1 96.62 269 SER B N 1
ATOM 4949 C CA . SER B 1 269 ? -23.266 -4.574 -1.445 1 96.62 269 SER B CA 1
ATOM 4950 C C . SER B 1 269 ? -22.75 -5.379 -2.631 1 96.62 269 SER B C 1
ATOM 4952 O O . SER B 1 269 ? -22.75 -6.609 -2.598 1 96.62 269 SER B O 1
ATOM 4954 N N . ASN B 1 270 ? -22.328 -4.699 -3.648 1 96 270 ASN B N 1
ATOM 4955 C CA . ASN B 1 270 ? -21.828 -5.375 -4.84 1 96 270 ASN B CA 1
ATOM 4956 C C . ASN B 1 270 ? -20.547 -6.152 -4.551 1 96 270 ASN B C 1
ATOM 4958 O O . ASN B 1 270 ? -20.344 -7.238 -5.094 1 96 270 ASN B O 1
ATOM 4962 N N . MET B 1 271 ? -19.641 -5.617 -3.732 1 96.69 271 MET B N 1
ATOM 4963 C CA . MET B 1 271 ? -18.422 -6.336 -3.352 1 96.69 271 MET B CA 1
ATOM 4964 C C . MET B 1 271 ? -18.766 -7.598 -2.562 1 96.69 271 MET B C 1
ATOM 4966 O O . MET B 1 271 ? -18.156 -8.641 -2.764 1 96.69 271 MET B O 1
ATOM 4970 N N . LYS B 1 272 ? -19.766 -7.484 -1.681 1 95.88 272 LYS B N 1
ATOM 4971 C CA . LYS B 1 272 ? -20.219 -8.648 -0.914 1 95.88 272 LYS B CA 1
ATOM 4972 C C . LYS B 1 272 ? -20.797 -9.719 -1.828 1 95.88 272 LYS B C 1
ATOM 4974 O O . LYS B 1 272 ? -20.531 -10.914 -1.642 1 95.88 272 LYS B O 1
ATOM 4979 N N . LYS B 1 273 ? -21.547 -9.32 -2.795 1 94 273 LYS B N 1
ATOM 4980 C CA . LYS B 1 273 ? -22.141 -10.258 -3.74 1 94 273 LYS B CA 1
ATOM 4981 C C . LYS B 1 273 ? -21.078 -10.938 -4.594 1 94 273 LYS B C 1
ATOM 4983 O O . LYS B 1 273 ? -21.203 -12.117 -4.926 1 94 273 LYS B O 1
ATOM 4988 N N . ALA B 1 274 ? -20.078 -10.188 -4.934 1 92.56 274 ALA B N 1
ATOM 4989 C CA . ALA B 1 274 ? -19.016 -10.688 -5.809 1 92.56 274 ALA B CA 1
ATOM 4990 C C . ALA B 1 274 ? -18.125 -11.68 -5.078 1 92.56 274 ALA B C 1
ATOM 4992 O O . ALA B 1 274 ? -17.562 -12.586 -5.691 1 92.56 274 ALA B O 1
ATOM 4993 N N . ALA B 1 275 ? -17.969 -11.516 -3.82 1 92.94 275 ALA B N 1
ATOM 4994 C CA . ALA B 1 275 ? -17 -12.289 -3.053 1 92.94 275 ALA B CA 1
ATOM 4995 C C . ALA B 1 275 ? -17.578 -13.648 -2.648 1 92.94 275 ALA B C 1
ATOM 4997 O O . ALA B 1 275 ? -18.766 -13.75 -2.336 1 92.94 275 ALA B O 1
ATOM 4998 N N . THR B 1 276 ? -16.703 -14.672 -2.633 1 88.69 276 THR B N 1
ATOM 4999 C CA . THR B 1 276 ? -17.078 -16 -2.152 1 88.69 276 THR B CA 1
ATOM 5000 C C . THR B 1 276 ? -17.094 -16.031 -0.627 1 88.69 276 THR B C 1
ATOM 5002 O O . THR B 1 276 ? -17.922 -16.719 -0.026 1 88.69 276 THR B O 1
ATOM 5005 N N . GLU B 1 277 ? -16.094 -15.367 -0.064 1 91 277 GLU B N 1
ATOM 5006 C CA . GLU B 1 277 ? -15.961 -15.258 1.387 1 91 277 GLU B CA 1
ATOM 5007 C C . GLU B 1 277 ? -16.344 -13.867 1.875 1 91 277 GLU B C 1
ATOM 5009 O O . GLU B 1 277 ? -16.797 -13.031 1.094 1 91 277 GLU B O 1
ATOM 5014 N N . ALA B 1 278 ? -16.156 -13.703 3.143 1 91.81 278 ALA B N 1
ATOM 5015 C CA . ALA B 1 278 ? -16.531 -12.438 3.766 1 91.81 278 ALA B CA 1
ATOM 5016 C C . ALA B 1 278 ? -15.695 -11.289 3.213 1 91.81 278 ALA B C 1
ATOM 5018 O O . ALA B 1 278 ? -14.531 -11.469 2.861 1 91.81 278 ALA B O 1
ATOM 5019 N N . VAL B 1 279 ? -16.312 -10.141 3.09 1 96.06 279 VAL B N 1
ATOM 5020 C CA . VAL B 1 279 ? -15.641 -8.898 2.715 1 96.06 279 VAL B CA 1
ATOM 5021 C C . VAL B 1 279 ? -16 -7.797 3.709 1 96.06 279 VAL B C 1
ATOM 5023 O O . VAL B 1 279 ? -17.141 -7.695 4.152 1 96.06 279 VAL B O 1
ATOM 5026 N N . GLY B 1 280 ? -14.984 -7.059 4.188 1 96.06 280 GLY B N 1
ATOM 5027 C CA . GLY B 1 280 ? -15.164 -5.855 4.984 1 96.06 280 GLY B CA 1
ATOM 5028 C C . GLY B 1 280 ? -14.828 -4.582 4.234 1 96.06 280 GLY B C 1
ATOM 5029 O O . GLY B 1 280 ? -13.773 -4.496 3.598 1 96.06 280 GLY B O 1
ATOM 5030 N N . VAL B 1 281 ? -15.727 -3.658 4.258 1 97 281 VAL B N 1
ATOM 5031 C CA . VAL B 1 281 ? -15.531 -2.406 3.535 1 97 281 VAL B CA 1
ATOM 5032 C C . VAL B 1 281 ? -15.773 -1.226 4.473 1 97 281 VAL B C 1
ATOM 5034 O O . VAL B 1 281 ? -16.844 -1.111 5.074 1 97 281 VAL B O 1
ATOM 5037 N N . ILE B 1 282 ? -14.758 -0.373 4.637 1 95.5 282 ILE B N 1
ATOM 5038 C CA . ILE B 1 282 ? -14.891 0.866 5.395 1 95.5 282 ILE B CA 1
ATOM 5039 C C . ILE B 1 282 ? -14.336 2.031 4.578 1 95.5 282 ILE B C 1
ATOM 5041 O O . ILE B 1 282 ? -13.242 1.938 4.016 1 95.5 282 ILE B O 1
ATOM 5045 N N . GLY B 1 283 ? -15.062 3.084 4.461 1 96.19 283 GLY B N 1
ATOM 5046 C CA . GLY B 1 283 ? -14.641 4.27 3.732 1 96.19 283 GLY B CA 1
ATOM 5047 C C . GLY B 1 283 ? -14.5 5.496 4.617 1 96.19 283 GLY B C 1
ATOM 5048 O O . GLY B 1 283 ? -15.281 5.688 5.551 1 96.19 283 GLY B O 1
ATOM 5049 N N . TYR B 1 284 ? -13.516 6.266 4.301 1 94.38 284 TYR B N 1
ATOM 5050 C CA . TYR B 1 284 ? -13.289 7.539 4.977 1 94.38 284 TYR B CA 1
ATOM 5051 C C . TYR B 1 284 ? -13.305 8.695 3.98 1 94.38 284 TYR B C 1
ATOM 5053 O O . TYR B 1 284 ? -12.43 8.789 3.117 1 94.38 284 TYR B O 1
ATOM 5061 N N . GLY B 1 285 ? -14.289 9.57 4.16 1 95.75 285 GLY B N 1
ATOM 5062 C CA . GLY B 1 285 ? -14.406 10.711 3.273 1 95.75 285 GLY B CA 1
ATOM 5063 C C . GLY B 1 285 ? -13.938 12.008 3.908 1 95.75 285 GLY B C 1
ATOM 5064 O O . GLY B 1 285 ? -14.242 12.281 5.074 1 95.75 285 GLY B O 1
ATOM 5065 N N . ARG B 1 286 ? -13.203 12.727 3.141 1 95 286 ARG B N 1
ATOM 5066 C CA . ARG B 1 286 ? -12.781 14.062 3.549 1 95 286 ARG B CA 1
ATOM 5067 C C . ARG B 1 286 ? -13.594 15.141 2.826 1 95 286 ARG B C 1
ATOM 5069 O O . ARG B 1 286 ? -13.719 15.109 1.601 1 95 286 ARG B O 1
ATOM 5076 N N . TYR B 1 287 ? -14.109 16.062 3.596 1 96.62 287 TYR B N 1
ATOM 5077 C CA . TYR B 1 287 ? -15 17.078 3.049 1 96.62 287 TYR B CA 1
ATOM 5078 C C . TYR B 1 287 ? -14.453 18.484 3.314 1 96.62 287 TYR B C 1
ATOM 5080 O O . TYR B 1 287 ? -13.844 18.734 4.355 1 96.62 287 TYR B O 1
ATOM 5088 N N . LYS B 1 288 ? -14.641 19.297 2.398 1 96.12 288 LYS B N 1
ATOM 5089 C CA . LYS B 1 288 ? -14.43 20.734 2.508 1 96.12 288 LYS B CA 1
ATOM 5090 C C . LYS B 1 288 ? -15.648 21.516 2.018 1 96.12 288 LYS B C 1
ATOM 5092 O O . LYS B 1 288 ? -16.078 21.344 0.878 1 96.12 288 LYS B O 1
ATOM 5097 N N . ASN B 1 289 ? -16.266 22.359 2.906 1 96.75 289 ASN B N 1
ATOM 5098 C CA . ASN B 1 289 ? -17.453 23.156 2.586 1 96.75 289 ASN B CA 1
ATOM 5099 C C . ASN B 1 289 ? -18.594 22.297 2.062 1 96.75 289 ASN B C 1
ATOM 5101 O O . ASN B 1 289 ? -19.203 22.609 1.045 1 96.75 289 ASN B O 1
ATOM 5105 N N . GLY B 1 290 ? -18.703 21.156 2.668 1 95.88 290 GLY B N 1
ATOM 5106 C CA . GLY B 1 290 ? -19.828 20.297 2.385 1 95.88 290 GLY B CA 1
ATOM 5107 C C . GLY B 1 290 ? -19.625 19.422 1.161 1 95.88 290 GLY B C 1
ATOM 5108 O O . GLY B 1 290 ? -20.484 18.609 0.807 1 95.88 290 GLY B O 1
ATOM 5109 N N . GLN B 1 291 ? -18.484 19.562 0.57 1 96.69 291 GLN B N 1
ATOM 5110 C CA . GLN B 1 291 ? -18.203 18.797 -0.638 1 96.69 291 GLN B CA 1
ATOM 5111 C C . GLN B 1 291 ? -17.078 17.797 -0.404 1 96.69 291 GLN B C 1
ATOM 5113 O O . GLN B 1 291 ? -16.047 18.141 0.166 1 96.69 291 GLN B O 1
ATOM 5118 N N . ILE B 1 292 ? -17.297 16.578 -0.831 1 97.44 292 ILE B N 1
ATOM 5119 C CA . ILE B 1 292 ? -16.281 15.539 -0.664 1 97.44 292 ILE B CA 1
ATOM 5120 C C . ILE B 1 292 ? -15.07 15.852 -1.545 1 97.44 292 ILE B C 1
ATOM 5122 O O . ILE B 1 292 ? -15.227 16.266 -2.697 1 97.44 292 ILE B O 1
ATOM 5126 N N . GLN B 1 293 ? -13.906 15.719 -0.959 1 95 293 GLN B N 1
ATOM 5127 C CA . GLN B 1 293 ? -12.656 15.961 -1.676 1 95 293 GLN B CA 1
ATOM 5128 C C . GLN B 1 293 ? -11.969 14.648 -2.049 1 95 293 GLN B C 1
ATOM 5130 O O . GLN B 1 293 ? -11.352 14.547 -3.107 1 95 293 GLN B O 1
ATOM 5135 N N . SER B 1 294 ? -12.047 13.703 -1.179 1 95.19 294 SER B N 1
ATOM 5136 C CA . SER B 1 294 ? -11.414 12.406 -1.396 1 95.19 294 SER B CA 1
ATOM 5137 C C . SER B 1 294 ? -12.031 11.336 -0.503 1 95.19 294 SER B C 1
ATOM 5139 O O . SER B 1 294 ? -12.711 11.648 0.473 1 95.19 294 SER B O 1
ATOM 5141 N N . MET B 1 295 ? -11.82 10.094 -0.856 1 96.75 295 MET B N 1
ATOM 5142 C CA . MET B 1 295 ? -12.25 8.945 -0.066 1 96.75 295 MET B CA 1
ATOM 5143 C C . MET B 1 295 ? -11.164 7.871 -0.044 1 96.75 295 MET B C 1
ATOM 5145 O O . MET B 1 295 ? -10.555 7.582 -1.071 1 96.75 295 MET B O 1
ATOM 5149 N N . LYS B 1 296 ? -10.867 7.391 1.073 1 94.75 296 LYS B N 1
ATOM 5150 C CA . LYS B 1 296 ? -10.047 6.199 1.263 1 94.75 296 LYS B CA 1
ATOM 5151 C C . LYS B 1 296 ? -10.898 5.004 1.677 1 94.75 296 LYS B C 1
ATOM 5153 O O . LYS B 1 296 ? -11.648 5.074 2.658 1 94.75 296 LYS B O 1
ATOM 5158 N N . ILE B 1 297 ? -10.805 3.953 0.969 1 97.19 297 ILE B N 1
ATOM 5159 C CA . ILE B 1 297 ? -11.578 2.752 1.268 1 97.19 297 ILE B CA 1
ATOM 5160 C C . ILE B 1 297 ? -10.641 1.63 1.706 1 97.19 297 ILE B C 1
ATOM 5162 O O . ILE B 1 297 ? -9.672 1.315 1.011 1 97.19 297 ILE B O 1
ATOM 5166 N N . ASN B 1 298 ? -10.852 1.125 2.836 1 95.12 298 ASN B N 1
ATOM 5167 C CA . ASN B 1 298 ? -10.234 -0.133 3.244 1 95.12 298 ASN B CA 1
ATOM 5168 C C . ASN B 1 298 ? -11.094 -1.332 2.848 1 95.12 298 ASN B C 1
ATOM 5170 O O . ASN B 1 298 ? -12.203 -1.508 3.363 1 95.12 298 ASN B O 1
ATOM 5174 N N . LEU B 1 299 ? -10.617 -2.049 1.922 1 97.81 299 LEU B N 1
ATOM 5175 C CA . LEU B 1 299 ? -11.281 -3.252 1.438 1 97.81 299 LEU B CA 1
ATOM 5176 C C . LEU B 1 299 ? -10.578 -4.508 1.937 1 97.81 299 LEU B C 1
ATOM 5178 O O . LEU B 1 299 ? -9.523 -4.883 1.408 1 97.81 299 LEU B O 1
ATOM 5182 N N . LYS B 1 300 ? -11.125 -5.137 2.898 1 97.12 300 LYS B N 1
ATOM 5183 C CA . LYS B 1 300 ? -10.602 -6.398 3.414 1 97.12 300 LYS B CA 1
ATOM 5184 C C . LYS B 1 300 ? -11.281 -7.59 2.752 1 97.12 300 LYS B C 1
ATOM 5186 O O . LYS B 1 300 ? -12.5 -7.758 2.863 1 97.12 300 LYS B O 1
ATOM 5191 N N . VAL B 1 301 ? -10.508 -8.391 2.125 1 95.81 301 VAL B N 1
ATOM 5192 C CA . VAL B 1 301 ? -11.078 -9.531 1.415 1 95.81 301 VAL B CA 1
ATOM 5193 C C . VAL B 1 301 ? -10.539 -10.836 2.004 1 95.81 301 VAL B C 1
ATOM 5195 O O . VAL B 1 301 ? -9.383 -10.898 2.426 1 95.81 301 VAL B O 1
ATOM 5198 N N . ASN B 1 302 ? -11.367 -11.766 2.125 1 93.31 302 ASN B N 1
ATOM 5199 C CA . ASN B 1 302 ? -10.969 -13.133 2.434 1 93.31 302 ASN B CA 1
ATOM 5200 C C . ASN B 1 302 ? -10.93 -14 1.18 1 93.31 302 ASN B C 1
ATOM 5202 O O . ASN B 1 302 ? -11.977 -14.43 0.682 1 93.31 302 ASN B O 1
ATOM 5206 N N . ILE B 1 303 ? -9.734 -14.195 0.681 1 92 303 ILE B N 1
ATOM 5207 C CA . ILE B 1 303 ? -9.578 -14.938 -0.565 1 92 303 ILE B CA 1
ATOM 5208 C C . ILE B 1 303 ? -8.727 -16.172 -0.321 1 92 303 ILE B C 1
ATOM 5210 O O . ILE B 1 303 ? -7.949 -16.234 0.639 1 92 303 ILE B O 1
ATOM 5214 N N . LYS B 1 304 ? -8.867 -17.078 -1.248 1 90.94 304 LYS B N 1
ATOM 5215 C CA . LYS B 1 304 ? -8.102 -18.312 -1.103 1 90.94 304 LYS B CA 1
ATOM 5216 C C . LYS B 1 304 ? -7.176 -18.531 -2.297 1 90.94 304 LYS B C 1
ATOM 5218 O O . LYS B 1 304 ? -6.289 -19.391 -2.252 1 90.94 304 LYS B O 1
ATOM 5223 N N . THR B 1 305 ? -7.391 -17.812 -3.375 1 90.81 305 THR B N 1
ATOM 5224 C CA . THR B 1 305 ? -6.531 -17.906 -4.547 1 90.81 305 THR B CA 1
ATOM 5225 C C . THR B 1 305 ? -6.227 -16.531 -5.121 1 90.81 305 THR B C 1
ATOM 5227 O O . THR B 1 305 ? -6.953 -15.57 -4.859 1 90.81 305 THR B O 1
ATOM 5230 N N . TYR B 1 306 ? -5.188 -16.438 -5.902 1 90.88 306 TYR B N 1
ATOM 5231 C CA . TYR B 1 306 ? -4.832 -15.211 -6.605 1 90.88 306 TYR B CA 1
ATOM 5232 C C . TYR B 1 306 ? -5.914 -14.828 -7.613 1 90.88 306 TYR B C 1
ATOM 5234 O O . TYR B 1 306 ? -6.184 -13.648 -7.82 1 90.88 306 TYR B O 1
ATOM 5242 N N . THR B 1 307 ? -6.504 -15.766 -8.242 1 91.5 307 THR B N 1
ATOM 5243 C CA . THR B 1 307 ? -7.566 -15.531 -9.211 1 91.5 307 THR B CA 1
ATOM 5244 C C . THR B 1 307 ? -8.75 -14.828 -8.555 1 91.5 307 THR B C 1
ATOM 5246 O O . THR B 1 307 ? -9.32 -13.898 -9.125 1 91.5 307 THR B O 1
ATOM 5249 N N . GLU B 1 308 ? -9.055 -15.312 -7.363 1 91.75 308 GLU B N 1
ATOM 5250 C CA . GLU B 1 308 ? -10.117 -14.648 -6.613 1 91.75 308 GLU B CA 1
ATOM 5251 C C . GLU B 1 308 ? -9.766 -13.195 -6.34 1 91.75 308 GLU B C 1
ATOM 5253 O O . GLU B 1 308 ? -10.625 -12.312 -6.441 1 91.75 308 GLU B O 1
ATOM 5258 N N . LEU B 1 309 ? -8.547 -12.961 -5.949 1 92.62 309 LEU B N 1
ATOM 5259 C CA . LEU B 1 309 ? -8.07 -11.602 -5.699 1 92.62 309 LEU B CA 1
ATOM 5260 C C . LEU B 1 309 ? -8.258 -10.727 -6.938 1 92.62 309 LEU B C 1
ATOM 5262 O O . LEU B 1 309 ? -8.797 -9.625 -6.848 1 92.62 309 LEU B O 1
ATOM 5266 N N . LEU B 1 310 ? -7.848 -11.266 -8.094 1 93.44 310 LEU B N 1
ATOM 5267 C CA . LEU B 1 310 ? -7.938 -10.516 -9.344 1 93.44 310 LEU B CA 1
ATOM 5268 C C . LEU B 1 310 ? -9.391 -10.172 -9.664 1 93.44 310 LEU B C 1
ATOM 5270 O O . LEU B 1 310 ? -9.688 -9.055 -10.094 1 93.44 310 LEU B O 1
ATOM 5274 N N . TYR B 1 311 ? -10.211 -11.125 -9.477 1 94.06 311 TYR B N 1
ATOM 5275 C CA . TYR B 1 311 ? -11.625 -10.906 -9.758 1 94.06 311 TYR B CA 1
ATOM 5276 C C . TYR B 1 311 ? -12.18 -9.781 -8.891 1 94.06 311 TYR B C 1
ATOM 5278 O O . TYR B 1 311 ? -12.867 -8.891 -9.391 1 94.06 311 TYR B O 1
ATOM 5286 N N . LEU B 1 312 ? -11.836 -9.836 -7.637 1 95.38 312 LEU B N 1
ATOM 5287 C CA . LEU B 1 312 ? -12.375 -8.852 -6.699 1 95.38 312 LEU B CA 1
ATOM 5288 C C . LEU B 1 312 ? -11.781 -7.473 -6.953 1 95.38 312 LEU B C 1
ATOM 5290 O O . LEU B 1 312 ? -12.484 -6.465 -6.836 1 95.38 312 LEU B O 1
ATOM 5294 N N . ILE B 1 313 ? -10.523 -7.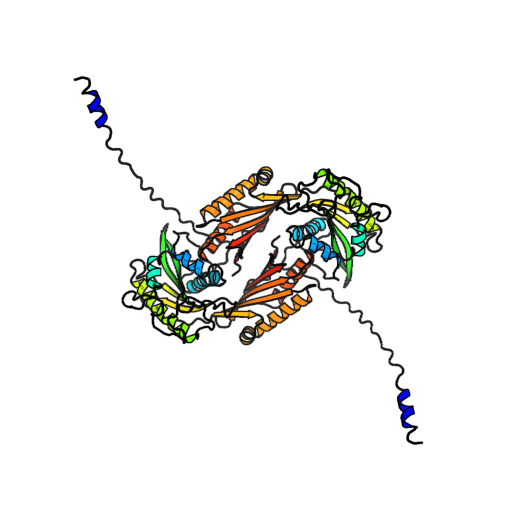398 -7.25 1 96.38 313 ILE B N 1
ATOM 5295 C CA . ILE B 1 313 ? -9.875 -6.129 -7.559 1 96.38 313 ILE B CA 1
ATOM 5296 C C . ILE B 1 313 ? -10.516 -5.512 -8.797 1 96.38 313 ILE B C 1
ATOM 5298 O O . ILE B 1 313 ? -10.82 -4.316 -8.812 1 96.38 313 ILE B O 1
ATOM 5302 N N . SER B 1 314 ? -10.758 -6.336 -9.789 1 95.5 314 SER B N 1
ATOM 5303 C CA . SER B 1 314 ? -11.383 -5.859 -11.016 1 95.5 314 SER B CA 1
ATOM 5304 C C . SER B 1 314 ? -12.812 -5.379 -10.758 1 95.5 314 SER B C 1
ATOM 5306 O O . SER B 1 314 ? -13.219 -4.336 -11.273 1 95.5 314 SER B O 1
ATOM 5308 N N . THR B 1 315 ? -13.445 -6.145 -10.008 1 95.56 315 THR B N 1
ATOM 5309 C CA . THR B 1 315 ? -14.812 -5.773 -9.664 1 95.56 315 THR B CA 1
ATOM 5310 C C . THR B 1 315 ? -14.844 -4.453 -8.906 1 95.56 315 THR B C 1
ATOM 5312 O O . THR B 1 315 ? -15.656 -3.574 -9.211 1 95.56 315 THR B O 1
ATOM 5315 N N . ALA B 1 316 ? -13.969 -4.312 -7.93 1 97.81 316 ALA B N 1
ATOM 5316 C CA . ALA B 1 316 ? -13.891 -3.078 -7.152 1 97.81 316 ALA B CA 1
ATOM 5317 C C . ALA B 1 316 ? -13.617 -1.881 -8.055 1 97.81 316 ALA B C 1
ATOM 5319 O O . ALA B 1 316 ? -14.273 -0.841 -7.934 1 97.81 316 ALA B O 1
ATOM 5320 N N . ALA B 1 317 ? -12.672 -2.043 -8.922 1 97.62 317 ALA B N 1
ATOM 5321 C CA . ALA B 1 317 ? -12.328 -0.96 -9.836 1 97.62 317 ALA B CA 1
ATOM 5322 C C . ALA B 1 317 ? -13.516 -0.588 -10.719 1 97.62 317 ALA B C 1
ATOM 5324 O O . ALA B 1 317 ? -13.797 0.595 -10.922 1 97.62 317 ALA B O 1
ATOM 5325 N N . ASP B 1 318 ? -14.172 -1.59 -11.242 1 96.12 318 ASP B N 1
ATOM 5326 C CA . ASP B 1 318 ? -15.344 -1.348 -12.078 1 96.12 318 ASP B CA 1
ATOM 5327 C C . ASP B 1 318 ? -16.438 -0.614 -11.297 1 96.12 318 ASP B C 1
ATOM 5329 O O . ASP B 1 318 ? -17.062 0.307 -11.82 1 96.12 318 ASP B O 1
ATOM 5333 N N . GLU B 1 319 ? -16.656 -1.064 -10.094 1 97 319 GLU B N 1
ATOM 5334 C CA . GLU B 1 319 ? -17.656 -0.428 -9.242 1 97 319 GLU B CA 1
ATOM 5335 C C . GLU B 1 319 ? -17.281 1.021 -8.945 1 97 319 GLU B C 1
ATOM 5337 O O . GLU B 1 319 ? -18.156 1.891 -8.875 1 97 319 GLU B O 1
ATOM 5342 N N . LEU B 1 320 ? -16 1.308 -8.688 1 98.06 320 LEU B N 1
ATOM 5343 C CA . LEU B 1 320 ? -15.562 2.684 -8.484 1 98.06 320 LEU B CA 1
ATOM 5344 C C . LEU B 1 320 ? -15.906 3.549 -9.688 1 98.06 320 LEU B C 1
ATOM 5346 O O . LEU B 1 320 ? -16.422 4.66 -9.539 1 98.06 320 LEU B O 1
ATOM 5350 N N . ASN B 1 321 ? -15.625 3.031 -10.867 1 96.75 321 ASN B N 1
ATOM 5351 C CA . ASN B 1 321 ? -15.883 3.768 -12.102 1 96.75 321 ASN B CA 1
ATOM 5352 C C . ASN B 1 321 ? -17.375 4.031 -12.305 1 96.75 321 ASN B C 1
ATOM 5354 O O . ASN B 1 321 ? -17.75 5.086 -12.805 1 96.75 321 ASN B O 1
ATOM 5358 N N . THR B 1 322 ? -18.172 3.102 -11.875 1 95.44 322 THR B N 1
ATOM 5359 C CA . THR B 1 322 ? -19.609 3.18 -12.109 1 95.44 322 THR B CA 1
ATOM 5360 C C . THR B 1 322 ? -20.281 4.074 -11.062 1 95.44 322 THR B C 1
ATOM 5362 O O . THR B 1 322 ? -21.141 4.895 -11.398 1 95.44 322 THR B O 1
ATOM 5365 N N . GLN B 1 323 ? -19.844 3.934 -9.805 1 95.19 323 GLN B N 1
ATOM 5366 C CA . GLN B 1 323 ? -20.594 4.523 -8.703 1 95.19 323 GLN B CA 1
ATOM 5367 C C . GLN B 1 323 ? -20.062 5.91 -8.352 1 95.19 323 GLN B C 1
ATOM 5369 O O . GLN B 1 323 ? -20.812 6.773 -7.895 1 95.19 323 GLN B O 1
ATOM 5374 N N . PHE B 1 324 ? -18.781 6.125 -8.516 1 96.25 324 PHE B N 1
ATOM 5375 C CA . PHE B 1 324 ? -18.203 7.332 -7.938 1 96.25 324 PHE B CA 1
ATOM 5376 C C . PHE B 1 324 ? -17.609 8.227 -9.023 1 96.25 324 PHE B C 1
ATOM 5378 O O . PHE B 1 324 ? -17.031 7.73 -10 1 96.25 324 PHE B O 1
ATOM 5385 N N . SER B 1 325 ? -17.734 9.508 -8.844 1 93.81 325 SER B N 1
ATOM 5386 C CA . SER B 1 325 ? -17.094 10.523 -9.672 1 93.81 325 SER B CA 1
ATOM 5387 C C . SER B 1 325 ? -16.906 11.828 -8.898 1 93.81 325 SER B C 1
ATOM 5389 O O . SER B 1 325 ? -17.594 12.062 -7.895 1 93.81 325 SER B O 1
ATOM 5391 N N . GLY B 1 326 ? -15.891 12.641 -9.352 1 94.81 326 GLY B N 1
ATOM 5392 C CA . GLY B 1 326 ? -15.82 14.016 -8.875 1 94.81 326 GLY B CA 1
ATOM 5393 C C . GLY B 1 326 ? -14.828 14.195 -7.738 1 94.81 326 GLY B C 1
ATOM 5394 O O . GLY B 1 326 ? -14.641 15.312 -7.246 1 94.81 326 GLY B O 1
ATOM 5395 N N . PHE B 1 327 ? -14.25 13.094 -7.223 1 96.5 327 PHE B N 1
ATOM 5396 C CA . PHE B 1 327 ? -13.258 13.203 -6.156 1 96.5 327 PHE B CA 1
ATOM 5397 C C . PHE B 1 327 ? -12.266 12.047 -6.23 1 96.5 327 PHE B C 1
ATOM 5399 O O . PHE B 1 327 ? -12.484 11.078 -6.953 1 96.5 327 PHE B O 1
ATOM 5406 N N . ASP B 1 328 ? -11.164 12.18 -5.551 1 95.31 328 ASP B N 1
ATOM 5407 C CA . ASP B 1 328 ? -10.102 11.172 -5.551 1 95.31 328 ASP B CA 1
ATOM 5408 C C . ASP B 1 328 ? -10.469 10 -4.645 1 95.31 328 ASP B C 1
ATOM 5410 O O . ASP B 1 328 ? -10.984 10.195 -3.545 1 95.31 328 ASP B O 1
ATOM 5414 N N . ILE B 1 329 ? -10.164 8.773 -5.117 1 97.75 329 ILE B N 1
ATOM 5415 C CA . ILE B 1 329 ? -10.43 7.59 -4.309 1 97.75 329 ILE B CA 1
ATOM 5416 C C . ILE B 1 329 ? -9.195 6.691 -4.285 1 97.75 329 ILE B C 1
ATOM 5418 O O . ILE B 1 329 ? -8.547 6.492 -5.316 1 97.75 329 ILE B O 1
ATOM 5422 N N . LYS B 1 330 ? -8.906 6.199 -3.172 1 96.44 330 LYS B N 1
ATOM 5423 C CA . LYS B 1 330 ? -7.914 5.145 -2.998 1 96.44 330 LYS B CA 1
ATOM 5424 C C . LYS B 1 330 ? -8.508 3.953 -2.248 1 96.44 330 LYS B C 1
ATOM 5426 O O . LYS B 1 330 ? -9.141 4.125 -1.204 1 96.44 330 LYS B O 1
ATOM 5431 N N . VAL B 1 331 ? -8.273 2.809 -2.775 1 97.81 331 VAL B N 1
ATOM 5432 C CA . VAL B 1 331 ? -8.734 1.584 -2.129 1 97.81 331 VAL B CA 1
ATOM 5433 C C . VAL B 1 331 ? -7.535 0.722 -1.737 1 97.81 331 VAL B C 1
ATOM 5435 O O . VAL B 1 331 ? -6.738 0.327 -2.594 1 97.81 331 VAL B O 1
ATOM 5438 N N . LEU B 1 332 ? -7.402 0.541 -0.491 1 96.06 332 LEU B N 1
ATOM 5439 C CA . LEU B 1 332 ? -6.418 -0.415 0.007 1 96.06 332 LEU B CA 1
ATOM 5440 C C . LEU B 1 332 ? -7.035 -1.803 0.149 1 96.06 332 LEU B C 1
ATOM 5442 O O . LEU B 1 332 ? -7.922 -2.012 0.978 1 96.06 332 LEU B O 1
ATOM 5446 N N . VAL B 1 333 ? -6.547 -2.721 -0.676 1 96.88 333 VAL B N 1
ATOM 5447 C CA . VAL B 1 333 ? -7.059 -4.086 -0.648 1 96.88 333 VAL B CA 1
ATOM 5448 C C . VAL B 1 333 ? -6.129 -4.969 0.181 1 96.88 333 VAL B C 1
ATOM 5450 O O . VAL B 1 333 ? -4.961 -5.152 -0.169 1 96.88 333 VAL B O 1
ATOM 5453 N N . SER B 1 334 ? -6.711 -5.535 1.214 1 93.94 334 SER B N 1
ATOM 5454 C CA . SER B 1 334 ? -5.887 -6.363 2.09 1 93.94 334 SER B CA 1
ATOM 5455 C C . SER B 1 334 ? -6.52 -7.734 2.309 1 93.94 334 SER B C 1
ATOM 5457 O O . SER B 1 334 ? -7.742 -7.879 2.232 1 93.94 334 SER B O 1
ATOM 5459 N N . SER B 1 335 ? -5.715 -8.672 2.449 1 91.25 335 SER B N 1
ATOM 5460 C CA . SER B 1 335 ? -6.094 -10.016 2.873 1 91.25 335 SER B CA 1
ATOM 5461 C C . SER B 1 335 ? -5.254 -10.477 4.062 1 91.25 335 SER B C 1
ATOM 5463 O O . SER B 1 335 ? -4.027 -10.367 4.047 1 91.25 335 SER B O 1
ATOM 5465 N N . GLN B 1 336 ? -5.859 -10.977 5.18 1 82.38 336 GLN B N 1
ATOM 5466 C CA . GLN B 1 336 ? -5.18 -11.383 6.406 1 82.38 336 GLN B CA 1
ATOM 5467 C C . GLN B 1 336 ? -4.203 -10.305 6.875 1 82.38 336 GLN B C 1
ATOM 5469 O O . GLN B 1 336 ? -3.041 -10.602 7.16 1 82.38 336 GLN B O 1
ATOM 5474 N N . ASP B 1 337 ? -4.469 -9.07 6.73 1 78.62 337 ASP B N 1
ATOM 5475 C CA . ASP B 1 337 ? -3.764 -7.891 7.223 1 78.62 337 ASP B CA 1
ATOM 5476 C C . ASP B 1 337 ? -2.545 -7.574 6.359 1 78.62 337 ASP B C 1
ATOM 5478 O O . ASP B 1 337 ? -1.682 -6.789 6.754 1 78.62 337 ASP B O 1
ATOM 5482 N N . GLN B 1 338 ? -2.445 -8.25 5.285 1 84.12 338 GLN B N 1
ATOM 5483 C CA . GLN B 1 338 ? -1.402 -7.926 4.32 1 84.12 338 GLN B CA 1
ATOM 5484 C C . GLN B 1 338 ? -1.973 -7.156 3.131 1 84.12 338 GLN B C 1
ATOM 5486 O O . GLN B 1 338 ? -2.986 -7.555 2.555 1 84.12 338 GLN B O 1
ATOM 5491 N N . LEU B 1 339 ? -1.384 -6.074 2.848 1 88.94 339 LEU B N 1
ATOM 5492 C CA . LEU B 1 339 ? -1.797 -5.312 1.674 1 88.94 339 LEU B CA 1
ATOM 5493 C C . LEU B 1 339 ? -1.489 -6.078 0.392 1 88.94 339 LEU B C 1
ATOM 5495 O O . LEU B 1 339 ? -0.354 -6.508 0.177 1 88.94 339 LEU B O 1
ATOM 5499 N N . GLU B 1 340 ? -2.51 -6.289 -0.436 1 91.69 340 GLU B N 1
ATOM 5500 C CA . GLU B 1 340 ? -2.377 -7.082 -1.656 1 91.69 340 GLU B CA 1
ATOM 5501 C C . GLU B 1 340 ? -2.34 -6.188 -2.893 1 91.69 340 GLU B C 1
ATOM 5503 O O . GLU B 1 340 ? -1.705 -6.527 -3.893 1 91.69 340 GLU B O 1
ATOM 5508 N N . ALA B 1 341 ? -3.062 -5.105 -2.807 1 94.88 341 ALA B N 1
ATOM 5509 C CA . ALA B 1 341 ? -3.209 -4.234 -3.969 1 94.88 341 ALA B CA 1
ATOM 5510 C C . ALA B 1 341 ? -3.672 -2.84 -3.553 1 94.88 341 ALA B C 1
ATOM 5512 O O . ALA B 1 341 ? -4.156 -2.646 -2.436 1 94.88 341 ALA B O 1
ATOM 5513 N N . LEU B 1 342 ? -3.406 -1.92 -4.398 1 96 342 LEU B N 1
ATOM 5514 C CA . LEU B 1 342 ? -3.941 -0.564 -4.332 1 96 342 LEU B CA 1
ATOM 5515 C C . LEU B 1 342 ? -4.734 -0.234 -5.59 1 96 342 LEU B C 1
ATOM 5517 O O . LEU B 1 342 ? -4.309 -0.555 -6.703 1 96 342 LEU B O 1
ATOM 5521 N N . ILE B 1 343 ? -5.91 0.299 -5.41 1 97.56 343 ILE B N 1
ATOM 5522 C CA . ILE B 1 343 ? -6.668 0.855 -6.527 1 97.56 343 ILE B CA 1
ATOM 5523 C C . ILE B 1 343 ? -6.762 2.373 -6.383 1 97.56 343 ILE B C 1
ATOM 5525 O O . ILE B 1 343 ? -7.148 2.879 -5.328 1 97.56 343 ILE B O 1
ATOM 5529 N N . VAL B 1 344 ? -6.387 3.064 -7.387 1 96.19 344 VAL B N 1
ATOM 5530 C CA . VAL B 1 344 ? -6.391 4.523 -7.367 1 96.19 344 VAL B CA 1
ATOM 5531 C C . VAL B 1 344 ? -7.332 5.051 -8.445 1 96.19 344 VAL B C 1
ATOM 5533 O O . VAL B 1 344 ? -7.27 4.621 -9.602 1 96.19 344 VAL B O 1
ATOM 5536 N N . LYS B 1 345 ? -8.195 5.887 -8.07 1 97.06 345 LYS B N 1
ATOM 5537 C CA . LYS B 1 345 ? -9.047 6.625 -8.992 1 97.06 345 LYS B CA 1
ATOM 5538 C C . LYS B 1 345 ? -8.961 8.125 -8.742 1 97.06 345 LYS B C 1
ATOM 5540 O O . LYS B 1 345 ? -9.664 8.664 -7.879 1 97.06 345 LYS B O 1
ATOM 5545 N N . ASP B 1 346 ? -8.203 8.781 -9.516 1 93.69 346 ASP B N 1
ATOM 5546 C CA . ASP B 1 346 ? -8.125 10.234 -9.445 1 93.69 346 ASP B CA 1
ATOM 5547 C C . ASP B 1 346 ? -9.375 10.883 -10.039 1 93.69 346 ASP B C 1
ATOM 5549 O O . ASP B 1 346 ? -10.008 10.32 -10.93 1 93.69 346 ASP B O 1
ATOM 5553 N N . LYS B 1 347 ? -9.625 12.047 -9.508 1 94.69 347 LYS B N 1
ATOM 5554 C CA . LYS B 1 347 ? -10.758 12.797 -10.031 1 94.69 347 LYS B CA 1
ATOM 5555 C C . LYS B 1 347 ? -10.688 12.914 -11.547 1 94.69 347 LYS B C 1
ATOM 5557 O O . LYS B 1 347 ? -9.672 13.336 -12.094 1 94.69 347 LYS B O 1
ATOM 5562 N N . GLY B 1 348 ? -11.734 12.469 -12.242 1 94.12 348 GLY B N 1
ATOM 5563 C CA . GLY B 1 348 ? -11.844 12.602 -13.688 1 94.12 348 GLY B CA 1
ATOM 5564 C C . GLY B 1 348 ? -11.156 11.484 -14.438 1 94.12 348 GLY B C 1
ATOM 5565 O O . GLY B 1 348 ? -11.18 11.453 -15.672 1 94.12 348 GLY B O 1
ATOM 5566 N N . GLU B 1 349 ? -10.578 10.578 -13.781 1 94.81 349 GLU B N 1
ATOM 5567 C CA . GLU B 1 349 ? -9.875 9.469 -14.414 1 94.81 349 GLU B CA 1
ATOM 5568 C C . GLU B 1 349 ? -10.508 8.133 -14.039 1 94.81 349 GLU B C 1
ATOM 5570 O O . GLU B 1 349 ? -11.273 8.047 -13.078 1 94.81 349 GLU B O 1
ATOM 5575 N N . ASP B 1 350 ? -10.211 7.102 -14.789 1 95.94 350 ASP B N 1
ATOM 5576 C CA . ASP B 1 350 ? -10.641 5.746 -14.461 1 95.94 350 ASP B CA 1
ATOM 5577 C C . ASP B 1 350 ? -9.742 5.125 -13.398 1 95.94 350 ASP B C 1
ATOM 5579 O O . ASP B 1 350 ? -8.586 5.535 -13.234 1 95.94 350 ASP B O 1
ATOM 5583 N N . ALA B 1 351 ? -10.281 4.172 -12.734 1 96.88 351 ALA B N 1
ATOM 5584 C CA . ALA B 1 351 ? -9.531 3.477 -11.688 1 96.88 351 ALA B CA 1
ATOM 5585 C C . ALA B 1 351 ? -8.367 2.688 -12.273 1 96.88 351 ALA B C 1
ATOM 5587 O O . ALA B 1 351 ? -8.492 2.09 -13.352 1 96.88 351 ALA B O 1
ATOM 5588 N N . LYS B 1 352 ? -7.273 2.693 -11.594 1 95.62 352 LYS B N 1
ATOM 5589 C CA . LYS B 1 352 ? -6.09 1.897 -11.906 1 95.62 352 LYS B CA 1
ATOM 5590 C C . LYS B 1 352 ? -5.691 1.02 -10.727 1 95.62 352 LYS B C 1
ATOM 5592 O O . LYS B 1 352 ? -5.617 1.495 -9.586 1 95.62 352 LYS B O 1
ATOM 5597 N N . SER B 1 353 ? -5.445 -0.241 -11.055 1 96.06 353 SER B N 1
ATOM 5598 C CA . SER B 1 353 ? -5.094 -1.187 -10 1 96.06 353 SER B CA 1
ATOM 5599 C C . SER B 1 353 ? -3.602 -1.493 -10.008 1 96.06 353 SER B C 1
ATOM 5601 O O . SER B 1 353 ? -3.006 -1.683 -11.07 1 96.06 353 SER B O 1
ATOM 5603 N N . ILE B 1 354 ? -3.059 -1.472 -8.875 1 93.38 354 ILE B N 1
ATOM 5604 C CA . ILE B 1 354 ? -1.658 -1.826 -8.672 1 93.38 354 ILE B CA 1
ATOM 5605 C C . ILE B 1 354 ? -1.56 -3.047 -7.762 1 93.38 354 ILE B C 1
ATOM 5607 O O . ILE B 1 354 ? -1.87 -2.969 -6.57 1 93.38 354 ILE B O 1
ATOM 5611 N N . LEU B 1 355 ? -1.136 -4.145 -8.227 1 91.25 355 LEU B N 1
ATOM 5612 C CA . LEU B 1 355 ? -0.923 -5.352 -7.434 1 91.25 355 LEU B CA 1
ATOM 5613 C C . LEU B 1 355 ? 0.48 -5.367 -6.836 1 91.25 355 LEU B C 1
ATOM 5615 O O . LEU B 1 355 ? 1.449 -5.008 -7.504 1 91.25 355 LEU B O 1
ATOM 5619 N N . LEU B 1 356 ? 0.6 -5.629 -5.594 1 83 356 LEU B N 1
ATOM 5620 C CA . LEU B 1 356 ? 1.873 -5.535 -4.887 1 83 356 LEU B CA 1
ATOM 5621 C C . LEU B 1 356 ? 2.643 -6.848 -4.98 1 83 356 LEU B C 1
ATOM 5623 O O . LEU B 1 356 ? 3.537 -7.109 -4.172 1 83 356 LEU B O 1
ATOM 5627 N N . TYR B 1 357 ? 2.494 -7.57 -6.082 1 77.12 357 TYR B N 1
ATOM 5628 C CA . TYR B 1 357 ? 3.305 -8.727 -6.445 1 77.12 357 TYR B CA 1
ATOM 5629 C C . TYR B 1 357 ? 4.688 -8.297 -6.922 1 77.12 357 TYR B C 1
ATOM 5631 O O . TYR B 1 357 ? 4.824 -7.289 -7.621 1 77.12 357 TYR B O 1
#

Secondary structure (DSSP, 8-state):
--TTHHHHGGGGGG-----------------BPP-TTS-TTSPEEB--PPPTTHHHHH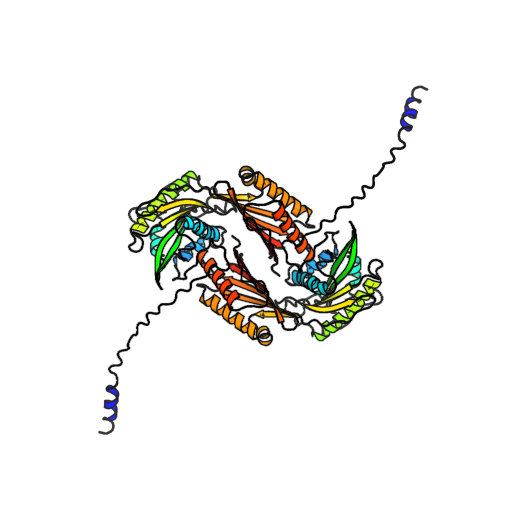HHHTTSTHHHHHHHHHHHHHTTTS-TTT-EEEE--SS-HHHHHHHS---S-TTTSTT--SPPTT-EETTEES-EEEEEEEEEEEEEEETTEEEEEEEEEEEEEEEE-TTSPBPSSPPPHHHHHHHHHHHHHHHHHHHHHSTTTTTS-EEEEEEE---TTT-SS--EEEEEEEESSS----EEP-EEEEEES-HHHHHH-HHHHHHHHHHHHHHHHH-SS-EEEEEEEEEETTEEEEEEEEEEE--SSHHHHHHHHHHHHHHHHHH--SSEEEEEEEETTEEEEEEEE-TTS--EEEE--/--SSSTTGGGGSTTS----------------BPP-TTS-TTSPEEB--PPPTTHHHHHHHHTTSTHHHHHHHHHHHHHTTTS-TTT-EEEE--SS-HHHHHHHS---S-TTTSTT--SPPTT-EETTEES-EEEEEEEEEEEEEEETTEEEEEEEEEEEEEEEE-TTSPBPSSPPPHHHHHHHHHHHHHHHHHHHHHSTTTTTS-EEEEEEE---TTT-SS--EEEEEEEESSS----EEP-EEEEEES-HHHHHH-HHHHHHHHHHHHHHHHH-SS-EEEEEEEEEETTEEEEEEEEEEE--SSHHHHHHHHHHHHHHHHHH--SSEEEEEEEETTEEEEEEEE-TTS--EEEE--

Organism: NCBI:txid445974